Protein AF-0000000077531943 (afdb_homodimer)

Nearest PDB structures (foldseek):
  7zkq-assembly1_C  TM=2.592E-01  e=3.019E+00  Yarrowia lipolytica
  8rbz-assembly1_g  TM=2.284E-01  e=3.181E+00  Homo sapiens
  7zkq-assembly1_C  TM=2.555E-01  e=6.449E+00  Yarrowia lipolytica
  8rbz-assembly1_g  TM=2.281E-01  e=7.156E+00  Homo sapiens

Organism: Fusarium solani (NCBI:txid169388)

Solvent-accessible surface area (backbone atoms only — not comparable to full-atom values): 39485 Å² total; per-residue (Å²): 102,60,66,46,81,42,74,76,31,88,84,34,47,25,35,36,38,37,35,45,41,83,80,59,65,77,76,57,81,71,72,81,70,84,75,76,84,73,78,80,70,84,71,77,73,67,82,79,70,74,67,55,64,45,29,38,36,37,30,30,43,55,67,43,42,37,73,42,10,62,50,44,35,54,56,56,68,38,93,44,76,55,49,44,52,46,96,86,57,36,19,54,48,76,54,69,48,80,60,50,67,70,35,47,49,49,54,53,32,47,55,67,64,42,60,89,78,49,72,83,66,60,54,65,68,53,46,28,46,32,32,47,51,29,54,71,36,52,25,42,77,64,42,39,68,61,48,54,52,31,55,67,70,44,73,83,76,77,49,82,87,41,30,43,39,44,35,43,36,20,59,56,68,68,33,52,68,59,23,17,53,31,41,22,50,48,30,32,65,34,31,59,78,68,70,50,83,88,48,85,57,57,62,69,58,45,50,47,41,41,48,51,36,41,49,54,50,49,50,47,43,51,50,48,52,51,46,55,54,49,58,71,71,50,81,66,58,67,60,58,47,17,30,52,49,12,46,51,49,53,55,38,42,76,70,52,46,38,82,60,64,64,56,86,82,38,70,76,49,31,51,48,58,52,46,52,51,60,70,67,58,75,76,59,47,43,26,30,67,25,78,79,42,40,78,55,22,67,66,43,87,39,39,36,36,37,33,57,55,81,84,68,57,86,70,64,80,47,66,65,50,35,82,58,82,57,68,60,61,48,48,52,54,53,53,53,58,69,60,69,66,81,72,75,38,54,62,55,74,79,75,106,100,60,66,46,80,42,74,75,30,87,84,34,48,25,35,33,37,36,37,45,42,83,79,60,63,77,75,57,82,72,74,82,71,82,78,76,86,73,80,80,70,82,72,77,74,62,86,73,69,75,66,53,65,45,30,38,36,37,30,30,42,54,67,41,44,38,73,42,10,62,49,42,32,55,55,58,67,40,93,43,78,56,50,45,52,46,95,86,56,36,19,54,49,76,52,69,48,81,60,50,67,70,34,48,49,49,54,52,30,46,56,68,64,41,59,88,76,47,72,85,68,62,54,67,68,52,47,28,48,33,33,47,51,30,56,71,36,51,23,42,78,65,43,39,68,62,50,52,51,30,54,69,69,44,73,82,75,79,49,82,86,42,31,44,40,43,36,42,34,20,60,54,68,68,32,50,68,57,23,17,53,30,40,21,48,48,30,30,64,34,33,58,77,69,68,50,83,88,48,87,57,58,62,70,58,44,51,47,40,41,50,51,35,41,51,54,50,48,51,46,41,51,50,49,53,52,46,55,53,50,58,72,70,49,81,63,58,67,62,56,46,17,29,52,49,12,46,52,50,52,54,37,40,76,68,51,45,38,82,60,63,64,57,87,81,37,71,77,48,31,52,48,59,51,45,51,51,60,69,68,58,75,76,60,47,42,25,29,67,24,78,78,42,41,77,55,22,67,68,44,87,38,37,35,36,34,33,57,55,82,84,70,55,87,70,62,80,47,65,64,49,36,81,58,82,56,69,59,61,49,49,52,54,52,53,54,58,69,59,71,67,80,72,75,40,52,63,53,74,79,76,106

pLDDT: mean 87.18, std 17.62, range [25.31, 98.44]

Radius of gyration: 43.81 Å; Cα contacts (8 Å, |Δi|>4): 1016; chains: 2; bounding box: 89×114×109 Å

Secondary structure (DSSP, 8-state):
--EEEEES-TT-SEEEEEE--TT-----------------------S-------EEEEEE-HHHHHHH-HHHHHHHHS--GGGS--TTS-EEEEPPTTS-HHHHHHHHHHHTT-GGGS-S---HHHHHHHHHHHHHHT-HHHHHHHHHHHHHHS-----GGGHHHHHHHHHHTT-HHHHHHHHHHHHHH-SSSPP-TT----HHHHHHHHHHHHHHHHHHHHHHHHHHHHHHH--S-HHHHHHHHHHHHHHHHHTT-SSSPPPTT-TT--HHHHHHHHHH--PPEEEEE-HHHHTTSTTGGGEEEEE--TT-S--PPPTTEEE---HHHHHHHHHHHHT--PPPPPPGGGG-/--EEEEES-TT-SEEEEEE--TT-----------------------S-------EEEEEE-HHHHHHH-HHHHHHHHS--GGGS--TTS-EEEEPPTTS-HHHHHHHHHHHTT-GGGS-S---HHHHHHHHHHHHHHT-HHHHHHHHHHHHHHS-----GGGHHHHHHHHHHTT-HHHHHHHHHHHHHH-SSSPP-TT----HHHHHHHHHHHHHHHHHHHHHHHHHHHHHHH--S-HHHHHHHHHHHHHHHHHTT-SSSPPPTT-TT--HHHHHHHHHH--PPEEEEE-HHHHTTSTTGGGEEEEE--TT-S--PPPTTEEE---HHHHHHHHHHHHT--PPPPPPGGGG-

Foldseek 3Di:
DAEAEAELDPPAQAKEKAFADPPPPCPPPPPPPPDDDPDDPPPPPDDCPVPPTYMYIYGAHLVLLCVQFVQSVCVCVDPDPQVAGDPVRHRYHYDDNLADPVLVSLLRNLSVPVVVPHDQEDDLVSLLRVLLVCVVRVRLVSCLVSLVRRVVPDDLDDDPVNLLSQCSSCLSNVPFVSNFVSLLCCLQFDQDQDDSPSGPDPVVSSVVSLVLNQVLLVVLLVLLVVLLVCLVVDDDQPVVSCQLSVLSVVLCVVLVCPPPHDDPPRHPHGNNVLLVSLVLRDGWWKWAAAPVCPVVDVVSVNDIDTHDCNVVDPPDDDPRIGTDDDPSNVSVNVSSVVSNDRDTGDGSVVVD/DAEAEAELDPPAQAKEKAFADPVPPCPPPPPPPPDDDPDPPPPPPDPDPVPPTYMYIYGAHLVLLCVQFVQSVCVCVDPDPQVAADPVRHRYHYDDNLADPVLVSLLRNLSVPVVVPHDQEDDLVSLLRVLLVCVVRVRLVSCLVSLVRRVVPDDLDDDPVNLLSQCSSCLSNVPFVSNFVSLLCCLQFPQDQDDSPSGPDPVVSSVVSLVLSQVLLVVLLVLLVVLLVCLVPDDDQPVVSCQLSVLSVVLCVVLVCPPPHDDPPRHPHGNNVVLVSLVLRDGWWKWAAAPVCPVVDVVSVNDIDTHDCNVVPPPDDDPRIGTDDDPSNVSVNVSSVVSNDRDTGDGSVVVD

Structure (mmCIF, N/CA/C/O backbone):
data_AF-0000000077531943-model_v1
#
loop_
_entity.id
_entity.type
_entity.pdbx_description
1 polymer 'BTB domain-containing protein'
#
loop_
_atom_site.group_PDB
_atom_site.id
_atom_site.type_symbol
_atom_site.label_atom_id
_atom_site.label_alt_id
_atom_site.label_comp_id
_atom_site.label_asym_id
_atom_site.label_entity_id
_atom_site.label_seq_id
_atom_site.pdbx_PDB_ins_code
_atom_site.Cartn_x
_atom_site.Cartn_y
_atom_site.Cartn_z
_atom_site.occupancy
_atom_site.B_iso_or_equiv
_atom_site.auth_seq_id
_atom_site.auth_comp_id
_atom_site.auth_asym_id
_atom_site.auth_atom_id
_atom_site.pdbx_PDB_model_num
ATOM 1 N N . MET A 1 1 ? -33.375 -34.125 -38.094 1 54.19 1 MET A N 1
ATOM 2 C CA . MET A 1 1 ? -32.375 -34.312 -37.062 1 54.19 1 MET A CA 1
ATOM 3 C C . MET A 1 1 ? -31.344 -35.375 -37.469 1 54.19 1 MET A C 1
ATOM 5 O O . MET A 1 1 ? -31.719 -36.438 -37.969 1 54.19 1 MET A O 1
ATOM 9 N N . SER A 1 2 ? -30.188 -34.844 -37.75 1 80.12 2 SER A N 1
ATOM 10 C CA . SER A 1 2 ? -29.219 -35.844 -38.188 1 80.12 2 SER A CA 1
ATOM 11 C C . SER A 1 2 ? -28.875 -36.812 -37.062 1 80.12 2 SER A C 1
ATOM 13 O O . SER A 1 2 ? -28.547 -36.375 -35.938 1 80.12 2 SER A O 1
ATOM 15 N N . VAL A 1 3 ? -29.375 -37.938 -37.219 1 84.88 3 VAL A N 1
ATOM 16 C CA . VAL A 1 3 ? -29.156 -39 -36.219 1 84.88 3 VAL A CA 1
ATOM 17 C C . VAL A 1 3 ? -28.156 -40.031 -36.781 1 84.88 3 VAL A C 1
ATOM 19 O O . VAL A 1 3 ? -28.312 -40.5 -37.906 1 84.88 3 VAL A O 1
ATOM 22 N N . THR A 1 4 ? -27.062 -40.094 -36.062 1 87.56 4 THR A N 1
ATOM 23 C CA . THR A 1 4 ? -26.109 -41.156 -36.375 1 87.56 4 THR A CA 1
ATOM 24 C C . THR A 1 4 ? -26.438 -42.438 -35.594 1 87.56 4 THR A C 1
ATOM 26 O O . THR A 1 4 ? -26.53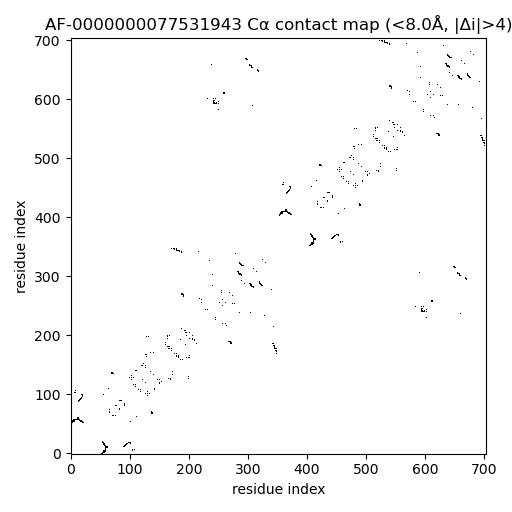1 -42.375 -34.344 1 87.56 4 THR A O 1
ATOM 29 N N . GLN A 1 5 ? -26.609 -43.5 -36.312 1 91.81 5 GLN A N 1
ATOM 30 C CA . GLN A 1 5 ? -26.938 -44.75 -35.656 1 91.81 5 GLN A CA 1
ATOM 31 C C . GLN A 1 5 ? -25.719 -45.656 -35.562 1 91.81 5 GLN A C 1
ATOM 33 O O . GLN A 1 5 ? -25.016 -45.844 -36.562 1 91.81 5 GLN A O 1
ATOM 38 N N . VAL A 1 6 ? -25.438 -46.156 -34.406 1 93.81 6 VAL A N 1
ATOM 39 C CA . VAL A 1 6 ? -24.328 -47.094 -34.188 1 93.81 6 VAL A CA 1
ATOM 40 C C . VAL A 1 6 ? -24.859 -48.375 -33.562 1 93.81 6 VAL A C 1
ATOM 42 O O . VAL A 1 6 ? -25.484 -48.344 -32.5 1 93.81 6 VAL A O 1
ATOM 45 N N . ASP A 1 7 ? -24.547 -49.438 -34.219 1 94.94 7 ASP A N 1
ATOM 46 C CA . ASP A 1 7 ? -25.016 -50.75 -33.719 1 94.94 7 ASP A CA 1
ATOM 47 C C . ASP A 1 7 ? -23.906 -51.5 -32.969 1 94.94 7 ASP A C 1
ATOM 49 O O . ASP A 1 7 ? -23.094 -52.188 -33.594 1 94.94 7 ASP A O 1
ATOM 53 N N . ILE A 1 8 ? -23.953 -51.438 -31.672 1 96.5 8 ILE A N 1
ATOM 54 C CA . ILE A 1 8 ? -22.984 -52.156 -30.844 1 96.5 8 ILE A CA 1
ATOM 55 C C . ILE A 1 8 ? -23.406 -53.625 -30.703 1 96.5 8 ILE A C 1
ATOM 57 O O . ILE A 1 8 ? -22.609 -54.531 -30.969 1 96.5 8 ILE A O 1
ATOM 61 N N . ASP A 1 9 ? -24.625 -53.812 -30.281 1 96.06 9 ASP A N 1
ATOM 62 C CA . ASP A 1 9 ? -25.266 -55.125 -30.234 1 96.06 9 ASP A CA 1
ATOM 63 C C . ASP A 1 9 ? -26.484 -55.156 -31.156 1 96.06 9 ASP A C 1
ATOM 65 O O . ASP A 1 9 ? -27.547 -54.625 -30.812 1 96.06 9 ASP A O 1
ATOM 69 N N . PRO A 1 10 ? -26.328 -55.844 -32.219 1 92.81 10 PRO A N 1
ATOM 70 C CA . PRO A 1 10 ? -27.438 -55.875 -33.188 1 92.81 10 PRO A CA 1
ATOM 71 C C . PRO A 1 10 ? -28.719 -56.469 -32.562 1 92.81 10 PRO A C 1
ATOM 73 O O . PRO A 1 10 ? -29.812 -56.125 -33 1 92.81 10 PRO A O 1
ATOM 76 N N . GLU A 1 11 ? -28.547 -57.281 -31.625 1 93.38 11 GLU A N 1
ATOM 77 C CA . GLU A 1 11 ? -29.703 -57.875 -30.953 1 93.38 11 GLU A CA 1
ATOM 78 C C . GLU A 1 11 ? -30.016 -57.156 -29.641 1 93.38 11 GLU A C 1
ATOM 80 O O . GLU A 1 11 ? -30.75 -57.688 -28.797 1 93.38 11 GLU A O 1
ATOM 85 N N . GLY A 1 12 ? -29.5 -55.969 -29.531 1 94.12 12 GLY A N 1
ATOM 86 C CA . GLY A 1 12 ? -29.656 -55.219 -28.297 1 94.12 12 GLY A CA 1
ATOM 87 C C . GLY A 1 12 ? -31.094 -54.844 -28.016 1 94.12 12 GLY A C 1
ATOM 88 O O . GLY A 1 12 ? -31.922 -54.781 -28.938 1 94.12 12 GLY A O 1
ATOM 89 N N . ASP A 1 13 ? -31.391 -54.469 -26.734 1 94.31 13 ASP A N 1
ATOM 90 C CA . ASP A 1 13 ? -32.75 -54.156 -26.312 1 94.31 13 ASP A CA 1
ATOM 91 C C . ASP A 1 13 ? -32.844 -52.719 -25.766 1 94.31 13 ASP A C 1
ATOM 93 O O . ASP A 1 13 ? -33.844 -52.344 -25.203 1 94.31 13 ASP A O 1
ATOM 97 N N . THR A 1 14 ? -31.828 -52.094 -25.891 1 94.5 14 THR A N 1
ATOM 98 C CA . THR A 1 14 ? -31.766 -50.75 -25.344 1 94.5 14 THR A CA 1
ATOM 99 C C . THR A 1 14 ? -31.125 -49.781 -26.344 1 94.5 14 THR A C 1
ATOM 101 O O . THR A 1 14 ? -30.125 -50.125 -26.984 1 94.5 14 THR A O 1
ATOM 104 N N . LEU A 1 15 ? -31.688 -48.594 -26.469 1 95.19 15 LEU A N 1
ATOM 105 C CA . LEU A 1 15 ? -31.156 -47.531 -27.312 1 95.19 15 LEU A CA 1
ATOM 106 C C . LEU A 1 15 ? -30.672 -46.375 -26.469 1 95.19 15 LEU A C 1
ATOM 108 O O . LEU A 1 15 ? -31.469 -45.719 -25.797 1 95.19 15 LEU A O 1
ATOM 112 N N . ILE A 1 16 ? -29.375 -46.094 -26.547 1 95.38 16 ILE A N 1
ATOM 113 C CA . ILE A 1 16 ? -28.812 -44.938 -25.859 1 95.38 16 ILE A CA 1
ATOM 114 C C . ILE A 1 16 ? -28.812 -43.719 -26.781 1 95.38 16 ILE A C 1
ATOM 116 O O . ILE A 1 16 ? -28.328 -43.781 -27.906 1 95.38 16 ILE A O 1
ATOM 120 N N . ILE A 1 17 ? -29.328 -42.656 -26.297 1 94.56 17 ILE A N 1
ATOM 121 C CA . ILE A 1 17 ? -29.422 -41.406 -27.062 1 94.56 17 ILE A CA 1
ATOM 122 C C . ILE A 1 17 ? -28.406 -40.406 -26.516 1 94.56 17 ILE A C 1
ATOM 124 O O . ILE A 1 17 ? -28.469 -40 -25.344 1 94.56 17 ILE A O 1
ATOM 128 N N . LEU A 1 18 ? -27.516 -40 -27.359 1 94.88 18 LEU A N 1
ATOM 129 C CA . LEU A 1 18 ? -26.469 -39.031 -27 1 94.88 18 LEU A CA 1
ATOM 130 C C . LEU A 1 18 ? -26.609 -37.75 -27.797 1 94.88 18 LEU A C 1
ATOM 132 O O . LEU A 1 18 ? -26.219 -37.719 -28.969 1 94.88 18 LEU A O 1
ATOM 136 N N . PRO A 1 19 ? -27.062 -36.719 -27.141 1 91.75 19 PRO A N 1
ATOM 137 C CA . PRO A 1 19 ? -27.125 -35.406 -27.844 1 91.75 19 PRO A CA 1
ATOM 138 C C . PRO A 1 19 ? -25.75 -34.781 -28.016 1 91.75 19 PRO A C 1
ATOM 140 O O . PRO A 1 19 ? -24.891 -34.906 -27.141 1 91.75 19 PRO A O 1
ATOM 143 N N . HIS A 1 20 ? -25.531 -34.25 -29.188 1 85.38 20 HIS A N 1
ATOM 144 C CA . HIS A 1 20 ? -24.266 -33.594 -29.438 1 85.38 20 HIS A CA 1
ATOM 145 C C . HIS A 1 20 ? -24.312 -32.125 -28.969 1 85.38 20 HIS A C 1
ATOM 147 O O . HIS A 1 20 ? -25.344 -31.469 -29.078 1 85.38 20 HIS A O 1
ATOM 153 N N . ASP A 1 21 ? -23.312 -31.75 -28.156 1 70.94 21 ASP A N 1
ATOM 154 C CA . ASP A 1 21 ? -23.25 -30.344 -27.734 1 70.94 21 ASP A CA 1
ATOM 155 C C . ASP A 1 21 ? -23.172 -29.422 -28.938 1 70.94 21 ASP A C 1
ATOM 157 O O . ASP A 1 21 ? -22.266 -29.531 -29.781 1 70.94 21 ASP A O 1
ATOM 161 N N . PRO A 1 22 ? -24.172 -28.641 -29.172 1 62.06 22 PRO A N 1
ATOM 162 C CA . PRO A 1 22 ? -24.125 -27.734 -30.328 1 62.06 22 PRO A CA 1
ATOM 163 C C . PRO A 1 22 ? -22.891 -26.844 -30.328 1 62.06 22 PRO A C 1
ATOM 165 O O . PRO A 1 22 ? -22.438 -26.422 -31.406 1 62.06 22 PRO A O 1
ATOM 168 N N . ASP A 1 23 ? -22.5 -26.438 -29.156 1 59.22 23 ASP A N 1
ATOM 169 C CA . ASP A 1 23 ? -21.406 -25.484 -29.062 1 59.22 23 ASP A CA 1
ATOM 170 C C . ASP A 1 23 ? -20.062 -26.172 -29.141 1 59.22 23 ASP A C 1
ATOM 172 O O . ASP A 1 23 ? -19.016 -25.531 -29.031 1 59.22 23 ASP A O 1
ATOM 176 N N . ALA A 1 24 ? -20.141 -27.594 -29.031 1 54.06 24 ALA A N 1
ATOM 177 C CA . ALA A 1 24 ? -18.859 -28.297 -29.078 1 54.06 24 ALA A CA 1
ATOM 178 C C . ALA A 1 24 ? -18.141 -28.047 -30.391 1 54.06 24 ALA A C 1
ATOM 180 O O . ALA A 1 24 ? -18.578 -28.5 -31.438 1 54.06 24 ALA A O 1
ATOM 181 N N . GLU A 1 25 ? -17.672 -26.922 -30.641 1 43.91 25 GLU A N 1
ATOM 182 C CA . GLU A 1 25 ? -16.781 -26.641 -31.766 1 43.91 25 GLU A CA 1
ATOM 183 C C . GLU A 1 25 ? -15.883 -27.828 -32.062 1 43.91 25 GLU A C 1
ATOM 185 O O . GLU A 1 25 ? -15.32 -28.453 -31.156 1 43.91 25 GLU A O 1
ATOM 190 N N . ASP A 1 26 ? -16.109 -28.578 -33.125 1 42.25 26 ASP A N 1
ATOM 191 C CA . ASP A 1 26 ? -15.156 -29.547 -33.656 1 42.25 26 ASP A CA 1
ATOM 192 C C . ASP A 1 26 ? -13.719 -29.078 -33.438 1 42.25 26 ASP A C 1
ATOM 194 O O . ASP A 1 26 ? -13.25 -28.156 -34.094 1 42.25 26 ASP A O 1
ATOM 198 N N . SER A 1 27 ? -13.305 -28.859 -32.281 1 38.66 27 SER A N 1
ATOM 199 C CA . SER A 1 27 ? -11.859 -28.672 -32.312 1 38.66 27 SER A CA 1
ATOM 200 C C . SER A 1 27 ? -11.156 -29.781 -33.062 1 38.66 27 SER A C 1
ATOM 202 O O . SER A 1 27 ? -10.758 -30.797 -32.5 1 38.66 27 SER A O 1
ATOM 204 N N . GLU A 1 28 ? -11.727 -30.266 -34.125 1 35.41 28 GLU A N 1
ATOM 205 C CA . GLU A 1 28 ? -10.883 -31.078 -35 1 35.41 28 GLU A CA 1
ATOM 206 C C . GLU A 1 28 ? -9.484 -30.5 -35.125 1 35.41 28 GLU A C 1
ATOM 208 O O . GLU A 1 28 ? -9.32 -29.281 -35.188 1 35.41 28 GLU A O 1
ATOM 213 N N . ASP A 1 29 ? -8.539 -31.188 -34.719 1 36.41 29 ASP A N 1
ATOM 214 C CA . ASP A 1 29 ? -7.207 -30.922 -35.281 1 36.41 29 ASP A CA 1
ATOM 215 C C . ASP A 1 29 ? -7.27 -30.641 -36.781 1 36.41 29 ASP A C 1
ATOM 217 O O . ASP A 1 29 ? -7.629 -31.516 -37.562 1 36.41 29 ASP A O 1
ATOM 221 N N . GLU A 1 30 ? -7.805 -29.484 -37.188 1 33 30 GLU A N 1
ATOM 222 C CA . GLU A 1 30 ? -7.641 -29.047 -38.562 1 33 30 GLU A CA 1
ATOM 223 C C . GLU A 1 30 ? -6.238 -29.375 -39.062 1 33 30 GLU A C 1
ATOM 225 O O . GLU A 1 30 ? -5.25 -28.844 -38.562 1 33 30 GLU A O 1
ATOM 230 N N . GLU A 1 31 ? -5.961 -30.547 -39.531 1 28.92 31 GLU A N 1
ATOM 231 C CA . GLU A 1 31 ? -4.91 -30.5 -40.562 1 28.92 31 GLU A CA 1
ATOM 232 C C . GLU A 1 31 ? -5.207 -29.453 -41.594 1 28.92 31 GLU A C 1
ATOM 234 O O . GLU A 1 31 ? -6.328 -29.375 -42.125 1 28.92 31 GLU A O 1
ATOM 239 N N . VAL A 1 32 ? -4.535 -28.359 -41.688 1 34.94 32 VAL A N 1
ATOM 240 C CA . VAL A 1 32 ? -4.457 -27.234 -42.625 1 34.94 32 VAL A CA 1
ATOM 241 C C . VAL A 1 32 ? -4.555 -27.734 -44.062 1 34.94 32 VAL A C 1
ATOM 243 O O . VAL A 1 32 ? -3.582 -28.266 -44.594 1 34.94 32 VAL A O 1
ATOM 246 N N . ASN A 1 33 ? -5.336 -28.703 -44.531 1 26.83 33 ASN A N 1
ATOM 247 C CA . ASN A 1 33 ? -5.316 -28.766 -46 1 26.83 33 ASN A CA 1
ATOM 248 C C . ASN A 1 33 ? -5.887 -27.484 -46.625 1 26.83 33 ASN A C 1
ATOM 250 O O . ASN A 1 33 ? -6.902 -26.969 -46.156 1 26.83 33 ASN A O 1
ATOM 254 N N . ASP A 1 34 ? -5.145 -26.719 -47.406 1 30.47 34 ASP A N 1
ATOM 255 C CA . ASP A 1 34 ? -5.254 -25.469 -48.156 1 30.47 34 ASP A CA 1
ATOM 256 C C . ASP A 1 34 ? -6.441 -25.5 -49.094 1 30.47 34 ASP A C 1
ATOM 258 O O . ASP A 1 34 ? -6.285 -25.266 -50.312 1 30.47 34 ASP A O 1
ATOM 262 N N . GLU A 1 35 ? -7.453 -26.344 -48.969 1 29.84 35 GLU A N 1
ATOM 263 C CA . GLU A 1 35 ? -8.289 -26.25 -50.156 1 29.84 35 GLU A CA 1
ATOM 264 C C . GLU A 1 35 ? -8.961 -24.875 -50.25 1 29.84 35 GLU A C 1
ATOM 266 O O . GLU A 1 35 ? -9.164 -24.203 -49.25 1 29.84 35 GLU A O 1
ATOM 271 N N . ALA A 1 36 ? -9.242 -24.406 -51.469 1 33.31 36 ALA A N 1
ATOM 272 C CA . ALA A 1 36 ? -9.695 -23.203 -52.156 1 33.31 36 ALA A CA 1
ATOM 273 C C . ALA A 1 36 ? -11.062 -22.75 -51.656 1 33.31 36 ALA A C 1
ATOM 275 O O . ALA A 1 36 ? -11.922 -23.594 -51.344 1 33.31 36 ALA A O 1
ATOM 276 N N . PRO A 1 37 ? -11.172 -21.453 -51.281 1 30.47 37 PRO A N 1
ATOM 277 C CA . PRO A 1 37 ? -12.359 -20.844 -50.688 1 30.47 37 PRO A CA 1
ATOM 278 C C . PRO A 1 37 ? -13.562 -20.875 -51.625 1 30.47 37 PRO A C 1
ATOM 280 O O . PRO A 1 37 ? -13.492 -20.359 -52.75 1 30.47 37 PRO A O 1
ATOM 283 N N . GLU A 1 38 ? -14.18 -22.016 -51.875 1 25.34 38 GLU A N 1
ATOM 284 C CA . GLU A 1 38 ? -15.352 -21.922 -52.75 1 25.34 38 GLU A CA 1
ATOM 285 C C . GLU A 1 38 ? -16.328 -20.859 -52.25 1 25.34 38 GLU A C 1
ATOM 287 O O . GLU A 1 38 ? -16.359 -20.531 -51.062 1 25.34 38 GLU A O 1
ATOM 292 N N . ALA A 1 39 ? -16.938 -20.172 -53.281 1 30.83 39 ALA A N 1
ATOM 293 C CA . ALA A 1 39 ? -17.859 -19.047 -53.312 1 30.83 39 ALA A CA 1
ATOM 294 C C . ALA A 1 39 ? -19.094 -19.297 -52.469 1 30.83 39 ALA A C 1
ATOM 296 O O . ALA A 1 39 ? -19.625 -20.406 -52.469 1 30.83 39 ALA A O 1
ATOM 297 N N . GLU A 1 40 ? -19.359 -18.531 -51.469 1 28.31 40 GLU A N 1
ATOM 298 C CA . GLU A 1 40 ? -20.406 -18.5 -50.469 1 28.31 40 GLU A CA 1
ATOM 299 C C . GLU A 1 40 ? -21.781 -18.375 -51.125 1 28.31 40 GLU A C 1
ATOM 301 O O . GLU A 1 40 ? -22.078 -17.391 -51.812 1 28.31 40 GLU A O 1
ATOM 306 N N . GLU A 1 41 ? -22.297 -19.453 -51.844 1 31.95 41 GLU A N 1
ATOM 307 C CA . GLU A 1 41 ? -23.656 -19.25 -52.312 1 31.95 41 GLU A CA 1
ATOM 308 C C . GLU A 1 41 ? -24.578 -18.766 -51.188 1 31.95 41 GLU A C 1
ATOM 310 O O . GLU A 1 41 ? -24.375 -19.109 -50.031 1 31.95 41 GLU A O 1
ATOM 315 N N . PRO A 1 42 ? -25.328 -17.688 -51.469 1 34.5 42 PRO A N 1
ATOM 316 C CA . PRO A 1 42 ? -26.281 -17 -50.594 1 34.5 42 PRO A CA 1
ATOM 317 C C . PRO A 1 42 ? -27.359 -17.938 -50.031 1 34.5 42 PRO A C 1
ATOM 319 O O . PRO A 1 42 ? -28.109 -18.531 -50.781 1 34.5 42 PRO A O 1
ATOM 322 N N . ASN A 1 43 ? -26.953 -18.875 -49.188 1 31.2 43 ASN A N 1
ATOM 323 C CA . ASN A 1 43 ? -27.953 -19.781 -48.656 1 31.2 43 ASN A CA 1
ATOM 324 C C . ASN A 1 43 ? -29.109 -19.031 -48 1 31.2 43 ASN A C 1
ATOM 326 O O . ASN A 1 43 ? -28.891 -18.219 -47.094 1 31.2 43 ASN A O 1
ATOM 330 N N . SER A 1 44 ? -30.078 -18.656 -48.75 1 33.97 44 SER A N 1
ATOM 331 C CA . SER A 1 44 ? -31.359 -18.172 -48.281 1 33.97 44 SER A CA 1
ATOM 332 C C . SER A 1 44 ? -31.891 -19.062 -47.156 1 33.97 44 SER A C 1
ATOM 334 O O . SER A 1 44 ? -32.312 -20.188 -47.406 1 33.97 44 SER A O 1
ATOM 336 N N . GLU A 1 45 ? -31.234 -19.078 -46.031 1 32.91 45 GLU A N 1
ATOM 337 C CA . GLU A 1 45 ? -31.703 -19.875 -44.938 1 32.91 45 GLU A CA 1
ATOM 338 C C . GLU A 1 45 ? -33.156 -19.516 -44.562 1 32.91 45 GLU A C 1
ATOM 340 O O . GLU A 1 45 ? -33.469 -18.344 -44.344 1 32.91 45 GLU A O 1
ATOM 345 N N . GLU A 1 46 ? -34.094 -20.172 -45.188 1 36.53 46 GLU A N 1
ATOM 346 C CA . GLU A 1 46 ? -35.469 -20.172 -44.719 1 36.53 46 GLU A CA 1
ATOM 347 C C . GLU A 1 46 ? -35.531 -20.156 -43.188 1 36.53 46 GLU A C 1
ATOM 349 O O . GLU A 1 46 ? -34.562 -20.594 -42.531 1 36.53 46 GLU A O 1
ATOM 354 N N . PRO A 1 47 ? -36.625 -19.578 -42.594 1 39.53 47 PRO A N 1
ATOM 355 C CA . PRO A 1 47 ? -36.875 -19.484 -41.156 1 39.53 47 PRO A CA 1
ATOM 356 C C . PRO A 1 47 ? -36.438 -20.734 -40.375 1 39.53 47 PRO A C 1
ATOM 358 O O . PRO A 1 47 ? -36.281 -21.812 -40.969 1 39.53 47 PRO A O 1
ATOM 361 N N . GLY A 1 48 ? -36 -20.5 -39.062 1 36.31 48 GLY A N 1
ATOM 362 C CA . GLY A 1 48 ? -35.281 -21.188 -38.031 1 36.31 48 GLY A CA 1
ATOM 363 C C . GLY A 1 48 ? -35.875 -22.516 -37.625 1 36.31 48 GLY A C 1
ATOM 364 O O . GLY A 1 48 ? -36.719 -22.594 -36.75 1 36.31 48 GLY A O 1
ATOM 365 N N . THR A 1 49 ? -36.406 -23.312 -38.562 1 39.81 49 THR A N 1
ATOM 366 C CA . THR A 1 49 ? -36.656 -24.625 -37.969 1 39.81 49 THR A CA 1
ATOM 367 C C . THR A 1 49 ? -35.469 -25.031 -37.094 1 39.81 49 THR A C 1
ATOM 369 O O . THR A 1 49 ? -34.312 -24.969 -37.531 1 39.81 49 THR A O 1
ATOM 372 N N . GLU A 1 50 ? -35.594 -24.734 -35.781 1 43.72 50 GLU A N 1
ATOM 373 C CA . GLU A 1 50 ? -34.625 -25.266 -34.812 1 43.72 50 GLU A CA 1
ATOM 374 C C . GLU A 1 50 ? -34.094 -26.625 -35.25 1 43.72 50 GLU A C 1
ATOM 376 O O . GLU A 1 50 ? -34.844 -27.594 -35.375 1 43.72 50 GLU A O 1
ATOM 381 N N . LYS A 1 51 ? -33.375 -26.703 -36.188 1 49.81 51 LYS A N 1
ATOM 382 C CA . LYS A 1 51 ? -32.688 -27.938 -36.562 1 49.81 51 LYS A CA 1
ATOM 383 C C . LYS A 1 51 ? -32.312 -28.75 -35.344 1 49.81 51 LYS A C 1
ATOM 385 O O . LYS A 1 51 ? -31.625 -28.234 -34.438 1 49.81 51 LYS A O 1
ATOM 390 N N . PRO A 1 52 ? -33.281 -29.672 -35.031 1 56.78 52 PRO A N 1
ATOM 391 C CA . PRO A 1 52 ? -32.938 -30.438 -33.812 1 56.78 52 PRO A CA 1
ATOM 392 C C . PRO A 1 52 ? -31.469 -30.797 -33.719 1 56.78 52 PRO A C 1
ATOM 394 O O . PRO A 1 52 ? -30.812 -30.953 -34.75 1 56.78 52 PRO A O 1
ATOM 397 N N . ASP A 1 53 ? -30.734 -30.656 -32.688 1 67.44 53 ASP A N 1
ATOM 398 C CA . ASP A 1 53 ? -29.312 -30.844 -32.438 1 67.44 53 ASP A CA 1
ATOM 399 C C . ASP A 1 53 ? -28.891 -32.281 -32.75 1 67.44 53 ASP A C 1
ATOM 401 O O . ASP A 1 53 ? -29.656 -33.219 -32.594 1 67.44 53 ASP A O 1
ATOM 405 N N . PRO A 1 54 ? -27.844 -32.438 -33.594 1 82.44 54 PRO A N 1
ATOM 406 C CA . PRO A 1 54 ? -27.328 -33.781 -33.938 1 82.44 54 PRO A CA 1
ATOM 407 C C . PRO A 1 54 ? -27.25 -34.719 -32.75 1 82.44 54 PRO A C 1
ATOM 409 O O . PRO A 1 54 ? -27.047 -34.25 -31.625 1 82.44 54 PRO A O 1
ATOM 412 N N . GLN A 1 55 ? -27.734 -35.969 -33 1 91.25 55 GLN A N 1
ATOM 413 C CA . GLN A 1 55 ? -27.688 -36.969 -31.953 1 91.25 55 GLN A CA 1
ATOM 414 C C . GLN A 1 55 ? -27.078 -38.281 -32.469 1 91.25 55 GLN A C 1
ATOM 416 O O . GLN A 1 55 ? -27.078 -38.531 -33.656 1 91.25 55 GLN A O 1
ATOM 421 N N . SER A 1 56 ? -26.453 -39 -31.547 1 94 56 SER A N 1
ATOM 422 C CA . SER A 1 56 ? -26 -40.344 -31.828 1 94 56 SER A CA 1
ATOM 423 C C . SER A 1 56 ? -26.812 -41.375 -31.031 1 94 56 SER A C 1
ATOM 425 O O . SER A 1 56 ? -27.078 -41.188 -29.844 1 94 56 SER A O 1
ATOM 427 N N . HIS A 1 57 ? -27.203 -42.406 -31.766 1 95 57 HIS A N 1
ATOM 428 C CA . HIS A 1 57 ? -27.938 -43.5 -31.125 1 95 57 HIS A CA 1
ATOM 429 C C . HIS A 1 57 ? -27.109 -44.781 -31.094 1 95 57 HIS A C 1
ATOM 431 O O . HIS A 1 57 ? -26.562 -45.188 -32.125 1 95 57 HIS A O 1
ATOM 437 N N . PHE A 1 58 ? -27.031 -45.344 -29.906 1 96.94 58 PHE A N 1
ATOM 438 C CA . PHE A 1 58 ? -26.297 -46.594 -29.75 1 96.94 58 PHE A CA 1
ATOM 439 C C . PHE A 1 58 ? -27.234 -47.719 -29.328 1 96.94 58 PHE A C 1
ATOM 441 O O . PHE A 1 58 ? -27.859 -47.656 -28.266 1 96.94 58 PHE A O 1
ATOM 448 N N . LYS A 1 59 ? -27.312 -48.656 -30.172 1 97.06 59 LYS A N 1
ATOM 449 C CA . LYS A 1 59 ? -28.062 -49.875 -29.781 1 97.06 59 LYS A CA 1
ATOM 450 C C . LYS A 1 59 ? -27.188 -50.812 -28.969 1 97.06 59 LYS A C 1
ATOM 452 O O . LYS A 1 59 ? -26.141 -51.281 -29.438 1 97.06 59 LYS A O 1
ATOM 457 N N . VAL A 1 60 ? -27.656 -51.125 -27.703 1 97.31 60 VAL A N 1
ATOM 458 C CA . VAL A 1 60 ? -26.797 -51.844 -26.781 1 97.31 60 VAL A CA 1
ATOM 459 C C . VAL A 1 60 ? -27.609 -52.906 -26.016 1 97.31 60 VAL A C 1
ATOM 461 O O . VAL A 1 60 ? -28.844 -52.938 -26.141 1 97.31 60 VAL A O 1
ATOM 464 N N . SER A 1 61 ? -26.859 -53.781 -25.359 1 96.56 61 SER A N 1
ATOM 465 C CA . SER A 1 61 ? -27.469 -54.781 -24.484 1 96.56 61 SER A CA 1
ATOM 466 C C . SER A 1 61 ? -27.641 -54.281 -23.062 1 96.56 61 SER A C 1
ATOM 468 O O . SER A 1 61 ? -26.656 -53.938 -22.406 1 96.56 61 SER A O 1
ATOM 470 N N . MET A 1 62 ? -28.828 -54.281 -22.609 1 94.69 62 MET A N 1
ATOM 471 C CA . MET A 1 62 ? -29.078 -53.875 -21.234 1 94.69 62 MET A CA 1
ATOM 472 C C . MET A 1 62 ? -28.312 -54.75 -20.25 1 94.69 62 MET A C 1
ATOM 474 O O . MET A 1 62 ? -27.781 -54.25 -19.25 1 94.69 62 MET A O 1
ATOM 478 N N . LYS A 1 63 ? -28.25 -56 -20.516 1 94.75 63 LYS A N 1
ATOM 479 C CA . LYS A 1 63 ? -27.562 -56.969 -19.641 1 94.75 63 LYS A CA 1
ATOM 480 C C . LYS A 1 63 ? -26.078 -56.594 -19.484 1 94.75 63 LYS A C 1
ATOM 482 O O . LYS A 1 63 ? -25.562 -56.594 -18.359 1 94.75 63 LYS A O 1
ATOM 487 N N . HIS A 1 64 ? -25.422 -56.312 -20.578 1 96.75 64 HIS A N 1
ATOM 488 C CA . HIS A 1 64 ? -24.016 -55.938 -20.531 1 96.75 64 HIS A CA 1
ATOM 489 C C . HIS A 1 64 ? -23.828 -54.625 -19.781 1 96.75 64 HIS A C 1
ATOM 491 O O . HIS A 1 64 ? -22.875 -54.469 -19.016 1 96.75 64 HIS A O 1
ATOM 497 N N . LEU A 1 65 ? -24.766 -53.688 -20 1 96.44 65 LEU A N 1
ATOM 498 C CA . LEU A 1 65 ? -24.703 -52.406 -19.312 1 96.44 65 LEU A CA 1
ATOM 499 C C . LEU A 1 65 ? -24.828 -52.594 -17.797 1 96.44 65 LEU A C 1
ATOM 501 O O . LEU A 1 65 ? -24.016 -52.062 -17.031 1 96.44 65 LEU A O 1
ATOM 505 N N . ILE A 1 66 ? -25.797 -53.406 -17.391 1 95.25 66 ILE A N 1
ATOM 506 C CA . ILE A 1 66 ? -26.094 -53.594 -15.969 1 95.25 66 ILE A CA 1
ATOM 507 C C . ILE A 1 66 ? -24.938 -54.344 -15.305 1 95.25 66 ILE A C 1
ATOM 509 O O . ILE A 1 66 ? -24.609 -54.094 -14.141 1 95.25 66 ILE A O 1
ATOM 513 N N . LEU A 1 67 ? -24.328 -55.219 -16 1 96 67 LEU A N 1
ATOM 514 C CA . LEU A 1 67 ? -23.203 -55.969 -15.461 1 96 67 LEU A CA 1
ATOM 515 C C . LEU A 1 67 ? -22 -55.062 -15.242 1 96 67 LEU A C 1
ATOM 517 O O . LEU A 1 67 ? -21.266 -55.219 -14.258 1 96 67 LEU A O 1
ATOM 521 N N . ALA A 1 68 ? -21.812 -54.125 -16.172 1 96.5 68 ALA A N 1
ATOM 522 C CA . ALA A 1 68 ? -20.594 -53.312 -16.188 1 96.5 68 ALA A CA 1
ATOM 523 C C . ALA A 1 68 ? -20.766 -52.062 -15.336 1 96.5 68 ALA A C 1
ATOM 525 O O . ALA A 1 68 ? -19.781 -51.5 -14.836 1 96.5 68 ALA A O 1
ATOM 526 N N . SER A 1 69 ? -21.984 -51.562 -15.141 1 96.88 69 SER A N 1
ATOM 527 C CA . SER A 1 69 ? -22.219 -50.219 -14.602 1 96.88 69 SER A CA 1
ATOM 528 C C . SER A 1 69 ? -23.25 -50.25 -13.477 1 96.88 69 SER A C 1
ATOM 530 O O . SER A 1 69 ? -24.422 -50.5 -13.719 1 96.88 69 SER A O 1
ATOM 532 N N . PRO A 1 70 ? -22.844 -49.938 -12.266 1 94.69 70 PRO A N 1
ATOM 533 C CA . PRO A 1 70 ? -23.812 -49.812 -11.172 1 94.69 70 PRO A CA 1
ATOM 534 C C . PRO A 1 70 ? -24.875 -48.75 -11.453 1 94.69 70 PRO A C 1
ATOM 536 O O . PRO A 1 70 ? -26.047 -48.938 -11.078 1 94.69 70 PRO A O 1
ATOM 539 N N . ARG A 1 71 ? -24.469 -47.75 -12.094 1 94.38 71 ARG A N 1
ATOM 540 C CA . ARG A 1 71 ? -25.438 -46.719 -12.453 1 94.38 71 ARG A CA 1
ATOM 541 C C . ARG A 1 71 ? -26.516 -47.25 -13.383 1 94.38 71 ARG A C 1
ATOM 543 O O . ARG A 1 71 ? -27.703 -46.969 -13.203 1 94.38 71 ARG A O 1
ATOM 550 N N . ALA A 1 72 ? -26.078 -47.969 -14.352 1 94 72 ALA A N 1
ATOM 551 C CA . ALA A 1 72 ? -27.047 -48.594 -15.258 1 94 72 ALA A CA 1
ATOM 552 C C . ALA A 1 72 ? -27.969 -49.531 -14.508 1 94 72 ALA A C 1
ATOM 554 O O . ALA A 1 72 ? -29.172 -49.562 -14.758 1 94 72 ALA A O 1
ATOM 555 N N . LYS A 1 73 ? -27.375 -50.25 -13.625 1 93.38 73 LYS A N 1
ATOM 556 C CA . LYS A 1 73 ? -28.172 -51.188 -12.82 1 93.38 73 LYS A CA 1
ATOM 557 C C . LYS A 1 73 ? -29.281 -50.438 -12.078 1 93.38 73 LYS A C 1
ATOM 559 O O . LYS A 1 73 ? -30.438 -50.875 -12.109 1 93.38 73 LYS A O 1
ATOM 564 N N . LYS A 1 74 ? -28.938 -49.406 -11.461 1 92.31 74 LYS A N 1
ATOM 565 C CA . LYS A 1 74 ? -29.906 -48.594 -10.719 1 92.31 74 LYS A CA 1
ATOM 566 C C . LYS A 1 74 ? -30.953 -48 -11.664 1 92.31 74 LYS A C 1
ATOM 568 O O . LYS A 1 74 ? -32.156 -47.938 -11.328 1 92.31 74 LYS A O 1
ATOM 573 N N . MET A 1 75 ? -30.516 -47.562 -12.797 1 88.75 75 MET A N 1
ATOM 574 C CA . MET A 1 75 ? -31.391 -46.938 -13.766 1 88.75 75 MET A CA 1
ATOM 575 C C . MET A 1 75 ? -32.438 -47.906 -14.273 1 88.75 75 MET A C 1
ATOM 577 O O . MET A 1 75 ? -33.625 -47.562 -14.367 1 88.75 75 MET A O 1
ATOM 581 N N . PHE A 1 76 ? -32.125 -49.125 -14.562 1 88 76 PHE A N 1
ATOM 582 C CA . PHE A 1 76 ? -33 -50.062 -15.227 1 88 76 PHE A CA 1
ATOM 583 C C . PHE A 1 76 ? -33.75 -50.938 -14.211 1 88 76 PHE A C 1
ATOM 585 O O . PHE A 1 76 ? -34.719 -51.594 -14.547 1 88 76 PHE A O 1
ATOM 592 N N . GLU A 1 77 ? -33.188 -51.031 -13.062 1 82.19 77 GLU A N 1
ATOM 593 C CA . GLU A 1 77 ? -33.906 -51.75 -12.016 1 82.19 77 GLU A CA 1
ATOM 594 C C . GLU A 1 77 ? -35 -50.844 -11.406 1 82.19 77 GLU A C 1
ATOM 596 O O . GLU A 1 77 ? -35.969 -51.344 -10.82 1 82.19 77 GLU A O 1
ATOM 601 N N . GLY A 1 78 ? -34.844 -49.625 -11.453 1 69.25 78 GLY A N 1
ATOM 602 C CA . GLY A 1 78 ? -35.875 -48.75 -10.898 1 69.25 78 GLY A CA 1
ATOM 603 C C . GLY A 1 78 ? -37.156 -48.719 -11.719 1 69.25 78 GLY A C 1
ATOM 604 O O . GLY A 1 78 ? -37.156 -49.094 -12.891 1 69.25 78 GLY A O 1
ATOM 605 N N . ASN A 1 79 ? -38.25 -48.781 -11.18 1 62.88 79 ASN A N 1
ATOM 606 C CA . ASN A 1 79 ? -39.594 -48.719 -11.758 1 62.88 79 ASN A CA 1
ATOM 607 C C . ASN A 1 79 ? -39.812 -47.406 -12.5 1 62.88 79 ASN A C 1
ATOM 609 O O . ASN A 1 79 ? -40.906 -46.844 -12.453 1 62.88 79 ASN A O 1
ATOM 613 N N . TYR A 1 80 ? -38.75 -47.031 -13.18 1 60.03 80 TYR A N 1
ATOM 614 C CA . TYR A 1 80 ? -38.969 -45.75 -13.859 1 60.03 80 TYR A CA 1
ATOM 615 C C . TYR A 1 80 ? -39.5 -45.969 -15.273 1 60.03 80 TYR A C 1
ATOM 617 O O . TYR A 1 80 ? -39.312 -47.031 -15.859 1 60.03 80 TYR A O 1
ATOM 625 N N . THR A 1 81 ? -40.219 -45.062 -15.75 1 59.41 81 THR A N 1
ATOM 626 C CA . THR A 1 81 ? -40.844 -45.062 -17.078 1 59.41 81 THR A CA 1
ATOM 627 C C . THR A 1 81 ? -39.812 -45.375 -18.156 1 59.41 81 THR A C 1
ATOM 629 O O . THR A 1 81 ? -40.156 -46.031 -19.141 1 59.41 81 THR A O 1
ATOM 632 N N . GLU A 1 82 ? -38.531 -45.031 -17.938 1 60.16 82 GLU A N 1
ATOM 633 C CA . GLU A 1 82 ? -37.469 -45.219 -18.922 1 60.16 82 GLU A CA 1
ATOM 634 C C . GLU A 1 82 ? -37.125 -46.719 -19.062 1 60.16 82 GLU A C 1
ATOM 636 O O . GLU A 1 82 ? -36.562 -47.125 -20.078 1 60.16 82 GLU A O 1
ATOM 641 N N . THR A 1 83 ? -37.656 -47.438 -18.125 1 66.62 83 THR A N 1
ATOM 642 C CA . THR A 1 83 ? -37.312 -48.844 -18.062 1 66.62 83 THR A CA 1
ATOM 643 C C . THR A 1 83 ? -38.281 -49.688 -18.922 1 66.62 83 THR A C 1
ATOM 645 O O . THR A 1 83 ? -38 -50.844 -19.234 1 66.62 83 THR A O 1
ATOM 648 N N . GLN A 1 84 ? -39.281 -48.875 -19.312 1 76.56 84 GLN A N 1
ATOM 649 C CA . GLN A 1 84 ? -40.219 -49.625 -20.125 1 76.56 84 GLN A CA 1
ATOM 650 C C . GLN A 1 84 ? -39.938 -49.469 -21.609 1 76.56 84 GLN A C 1
ATOM 652 O O . GLN A 1 84 ? -39.562 -48.375 -22.062 1 76.56 84 GLN A O 1
ATOM 657 N N . PRO A 1 85 ? -40.031 -50.594 -22.312 1 82.12 85 PRO A N 1
ATOM 658 C CA . PRO A 1 85 ? -39.75 -50.531 -23.75 1 82.12 85 PRO A CA 1
ATOM 659 C C . PRO A 1 85 ? -40.75 -49.656 -24.484 1 82.12 85 PRO A C 1
ATOM 661 O O . PRO A 1 85 ? -41.938 -49.594 -24.109 1 82.12 85 PRO A O 1
ATOM 664 N N . ASP A 1 86 ? -40.344 -48.969 -25.422 1 84.69 86 ASP A N 1
ATOM 665 C CA . ASP A 1 86 ? -41.188 -48.219 -26.312 1 84.69 86 ASP A CA 1
ATOM 666 C C . ASP A 1 86 ? -41.938 -49.125 -27.297 1 84.69 86 ASP A C 1
ATOM 668 O O . ASP A 1 86 ? -41.875 -50.344 -27.156 1 84.69 86 ASP A O 1
ATOM 672 N N . THR A 1 87 ? -42.531 -48.562 -28.203 1 84.31 87 THR A N 1
ATOM 673 C CA . THR A 1 87 ? -43.375 -49.281 -29.156 1 84.31 87 THR A CA 1
ATOM 674 C C . THR A 1 87 ? -42.531 -50.219 -30 1 84.31 87 THR A C 1
ATOM 676 O O . THR A 1 87 ? -43 -51.281 -30.438 1 84.31 87 THR A O 1
ATOM 679 N N . ASP A 1 88 ? -41.344 -49.906 -30.141 1 86.12 88 ASP A N 1
ATOM 680 C CA . ASP A 1 88 ? -40.5 -50.719 -30.969 1 86.12 88 ASP A CA 1
ATOM 681 C C . ASP A 1 88 ? -39.812 -51.812 -30.141 1 86.12 88 ASP A C 1
ATOM 683 O O . ASP A 1 88 ? -39 -52.594 -30.656 1 86.12 88 ASP A O 1
ATOM 687 N N . GLY A 1 89 ? -40.125 -51.812 -28.875 1 87 89 GLY A N 1
ATOM 688 C CA . GLY A 1 89 ? -39.562 -52.844 -28 1 87 89 GLY A CA 1
ATOM 689 C C . GLY A 1 89 ? -38.25 -52.469 -27.375 1 87 89 GLY A C 1
ATOM 690 O O . GLY A 1 89 ? -37.656 -53.25 -26.625 1 87 89 GLY A O 1
ATOM 691 N N . LEU A 1 90 ? -37.781 -51.312 -27.734 1 91 90 LEU A N 1
ATOM 692 C CA . LEU A 1 90 ? -36.469 -50.875 -27.219 1 91 90 LEU A CA 1
ATOM 693 C C . LEU A 1 90 ? -36.656 -49.938 -26.031 1 91 90 LEU A C 1
ATOM 695 O O . LEU A 1 90 ? -37.594 -49.094 -26.016 1 91 90 LEU A O 1
ATOM 699 N N . ARG A 1 91 ? -35.812 -50.125 -25.031 1 91.81 91 ARG A N 1
ATOM 700 C CA . ARG A 1 91 ? -35.688 -49.125 -23.953 1 91.81 91 ARG A CA 1
ATOM 701 C C . ARG A 1 91 ? -34.812 -47.938 -24.375 1 91.81 91 ARG A C 1
ATOM 703 O O . ARG A 1 91 ? -33.906 -48.125 -25.188 1 91.81 91 ARG A O 1
ATOM 710 N N . ARG A 1 92 ? -35.125 -46.812 -23.859 1 92.25 92 ARG A N 1
ATOM 711 C CA . ARG A 1 92 ? -34.375 -45.625 -24.25 1 92.25 92 ARG A CA 1
ATOM 712 C C . ARG A 1 92 ? -33.75 -44.938 -23.031 1 92.25 92 ARG A C 1
ATOM 714 O O . ARG A 1 92 ? -34.375 -44.844 -21.984 1 92.25 92 ARG A O 1
ATOM 721 N N . TRP A 1 93 ? -32.469 -44.656 -23.094 1 93.06 93 TRP A N 1
ATOM 722 C CA . TRP A 1 93 ? -31.719 -43.938 -22.078 1 93.06 93 TRP A CA 1
ATOM 723 C C . TRP A 1 93 ? -30.984 -42.75 -22.672 1 93.06 93 TRP A C 1
ATOM 725 O O . TRP A 1 93 ? -30.031 -42.906 -23.438 1 93.06 93 TRP A O 1
ATOM 735 N N . THR A 1 94 ? -31.375 -41.531 -22.281 1 92 94 THR A N 1
ATOM 736 C CA . THR A 1 94 ? -30.812 -40.312 -22.844 1 92 94 THR A CA 1
ATOM 737 C C . THR A 1 94 ? -29.734 -39.719 -21.906 1 92 94 THR A C 1
ATOM 739 O O . THR A 1 94 ? -29.938 -39.656 -20.703 1 92 94 THR A O 1
ATOM 742 N N . PHE A 1 95 ? -28.594 -39.375 -22.484 1 93 95 PHE A N 1
ATOM 743 C CA . PHE A 1 95 ? -27.484 -38.812 -21.734 1 93 95 PHE A CA 1
ATOM 744 C C . PHE A 1 95 ? -27.406 -37.312 -21.922 1 93 95 PHE A C 1
ATOM 746 O O . PHE A 1 95 ? -28.062 -36.75 -22.797 1 93 95 PHE A O 1
ATOM 753 N N . ALA A 1 96 ? -26.625 -36.656 -21.016 1 87.75 96 ALA A N 1
ATOM 754 C CA . ALA A 1 96 ? -26.344 -35.219 -21.141 1 87.75 96 ALA A CA 1
ATOM 755 C C . ALA A 1 96 ? -25.516 -34.938 -22.391 1 87.75 96 ALA A C 1
ATOM 757 O O . ALA A 1 96 ? -24.719 -35.781 -22.812 1 87.75 96 ALA A O 1
ATOM 758 N N . PRO A 1 97 ? -25.562 -33.75 -22.906 1 88.62 97 PRO A N 1
ATOM 759 C CA . PRO A 1 97 ? -24.859 -33.375 -24.141 1 88.62 97 PRO A CA 1
ATOM 760 C C . PRO A 1 97 ? -23.391 -33 -23.891 1 88.62 97 PRO A C 1
ATOM 762 O O . PRO A 1 97 ? -22.922 -31.984 -24.438 1 88.62 97 PRO A O 1
ATOM 765 N N . ILE A 1 98 ? -22.656 -33.719 -23.141 1 86.88 98 ILE A N 1
ATOM 766 C CA . ILE A 1 98 ? -21.297 -33.344 -22.812 1 86.88 98 ILE A CA 1
ATOM 767 C C . ILE A 1 98 ? -20.344 -34.469 -23.25 1 86.88 98 ILE A C 1
ATOM 769 O O . ILE A 1 98 ? -19.109 -34.281 -23.219 1 86.88 98 ILE A O 1
ATOM 773 N N . PHE A 1 99 ? -20.953 -35.531 -23.688 1 94.06 99 PHE A N 1
ATOM 774 C CA . PHE A 1 99 ? -20.109 -36.688 -23.953 1 94.06 99 PHE A CA 1
ATOM 775 C C . PHE A 1 99 ? -19.797 -36.812 -25.438 1 94.06 99 PHE A C 1
ATOM 777 O O . PHE A 1 99 ? -20.641 -36.531 -26.281 1 94.06 99 PHE A O 1
ATOM 784 N N . ASP A 1 100 ? -18.625 -37.188 -25.719 1 93.94 100 ASP A N 1
ATOM 785 C CA . ASP A 1 100 ? -18.141 -37.375 -27.078 1 93.94 100 ASP A CA 1
ATOM 786 C C . ASP A 1 100 ? -18.625 -38.688 -27.656 1 93.94 100 ASP A C 1
ATOM 788 O O . ASP A 1 100 ? -18.438 -39.75 -27.047 1 93.94 100 ASP A O 1
ATOM 792 N N . PRO A 1 101 ? -19.203 -38.656 -28.859 1 95.12 101 PRO A N 1
ATOM 793 C CA . PRO A 1 101 ? -19.781 -39.875 -29.438 1 95.12 101 PRO A CA 1
ATOM 794 C C . PRO A 1 101 ? -18.719 -40.938 -29.719 1 95.12 101 PRO A C 1
ATOM 796 O O . PRO A 1 101 ? -18.984 -42.125 -29.547 1 95.12 101 PRO A O 1
ATOM 799 N N . GLU A 1 102 ? -17.609 -40.531 -30.234 1 95.56 102 GLU A N 1
ATOM 800 C CA . GLU A 1 102 ? -16.578 -41.5 -30.531 1 95.56 102 GLU A CA 1
ATOM 801 C C . GLU A 1 102 ? -16.062 -42.188 -29.266 1 95.56 102 GLU A C 1
ATOM 803 O O . GLU A 1 102 ? -15.867 -43.406 -29.234 1 95.56 102 GLU A O 1
ATOM 808 N N . ALA A 1 103 ? -15.844 -41.406 -28.266 1 97.44 103 ALA A N 1
ATOM 809 C CA . ALA A 1 103 ? -15.445 -41.969 -26.969 1 97.44 103 ALA A CA 1
ATOM 810 C C . ALA A 1 103 ? -16.531 -42.875 -26.406 1 97.44 103 ALA A C 1
ATOM 812 O O . ALA A 1 103 ? -16.234 -43.938 -25.828 1 97.44 103 ALA A O 1
ATOM 813 N N . PHE A 1 104 ? -17.688 -42.469 -26.594 1 97.56 104 PHE A N 1
ATOM 814 C CA . PHE A 1 104 ? -18.812 -43.25 -26.109 1 97.56 104 PHE A CA 1
ATOM 815 C C . PHE A 1 104 ? -18.844 -44.625 -26.781 1 97.56 104 PHE A C 1
ATOM 817 O O . PHE A 1 104 ? -19.047 -45.656 -26.109 1 97.56 104 PHE A O 1
ATOM 824 N N . GLU A 1 105 ? -18.609 -44.625 -28.047 1 97.62 105 GLU A N 1
ATOM 825 C CA . GLU A 1 105 ? -18.562 -45.875 -28.781 1 97.62 105 GLU A CA 1
ATOM 826 C C . GLU A 1 105 ? -17.469 -46.812 -28.25 1 97.62 105 GLU A C 1
ATOM 828 O O . GLU A 1 105 ? -17.688 -48 -28.109 1 97.62 105 GLU A O 1
ATOM 833 N N . ILE A 1 106 ? -16.406 -46.281 -27.984 1 98.19 106 ILE A N 1
ATOM 834 C CA . ILE A 1 106 ? -15.289 -47.062 -27.453 1 98.19 106 ILE A CA 1
ATOM 835 C C . ILE A 1 106 ? -15.703 -47.719 -26.141 1 98.19 106 ILE A C 1
ATOM 837 O O . ILE A 1 106 ? -15.484 -48.906 -25.938 1 98.19 106 ILE A O 1
ATOM 841 N N . VAL A 1 107 ? -16.359 -46.969 -25.234 1 98.44 107 VAL A N 1
ATOM 842 C CA . VAL A 1 107 ? -16.797 -47.469 -23.922 1 98.44 107 VAL A CA 1
ATOM 843 C C . VAL A 1 107 ? -17.828 -48.594 -24.109 1 98.44 107 VAL A C 1
ATOM 845 O O . VAL A 1 107 ? -17.734 -49.625 -23.469 1 98.44 107 VAL A O 1
ATOM 848 N N . MET A 1 108 ? -18.75 -48.406 -25.047 1 98.12 108 MET A N 1
ATOM 849 C CA . MET A 1 108 ? -19.781 -49.406 -25.297 1 98.12 108 MET A CA 1
ATOM 850 C C . MET A 1 108 ? -19.172 -50.688 -25.859 1 98.12 108 MET A C 1
ATOM 852 O O . MET A 1 108 ? -19.562 -51.781 -25.484 1 98.12 108 MET A O 1
ATOM 856 N N . ASN A 1 109 ? -18.234 -50.5 -26.781 1 97.94 109 ASN A N 1
ATOM 857 C CA . ASN A 1 109 ? -17.562 -51.656 -27.328 1 97.94 109 ASN A CA 1
ATOM 858 C C . ASN A 1 109 ? -16.828 -52.438 -26.234 1 97.94 109 ASN A C 1
ATOM 860 O O . ASN A 1 109 ? -16.875 -53.656 -26.203 1 97.94 109 ASN A O 1
ATOM 864 N N . ALA A 1 110 ? -16.203 -51.75 -25.359 1 97.88 110 ALA A N 1
ATOM 865 C CA . ALA A 1 110 ? -15.469 -52.375 -24.266 1 97.88 110 ALA A CA 1
ATOM 866 C C . ALA A 1 110 ? -16.406 -53.156 -23.359 1 97.88 110 ALA A C 1
ATOM 868 O O . ALA A 1 110 ? -16.141 -54.312 -23.031 1 97.88 110 ALA A O 1
ATOM 869 N N . ILE A 1 111 ? -17.484 -52.562 -22.953 1 97.44 111 ILE A N 1
ATOM 870 C CA . ILE A 1 111 ? -18.469 -53.125 -22.047 1 97.44 111 ILE A CA 1
ATOM 871 C C . ILE A 1 111 ? -19.062 -54.406 -22.672 1 97.44 111 ILE A C 1
ATOM 873 O O . ILE A 1 111 ? -19.359 -55.375 -21.984 1 97.44 111 ILE A O 1
ATOM 877 N N . HIS A 1 112 ? -19.203 -54.438 -23.984 1 97.5 112 HIS A N 1
ATOM 878 C CA . HIS A 1 112 ? -19.828 -55.531 -24.688 1 97.5 112 HIS A CA 1
ATOM 879 C C . HIS A 1 112 ? -18.812 -56.562 -25.141 1 97.5 112 HIS A C 1
ATOM 881 O O . HIS A 1 112 ? -19.156 -57.562 -25.797 1 97.5 112 HIS A O 1
ATOM 887 N N . GLY A 1 113 ? -17.516 -56.312 -24.891 1 95.62 113 GLY A N 1
ATOM 888 C CA . GLY A 1 113 ? -16.469 -57.281 -25.141 1 95.62 113 GLY A CA 1
ATOM 889 C C . GLY A 1 113 ? -15.938 -57.25 -26.562 1 95.62 113 GLY A C 1
ATOM 890 O O . GLY A 1 113 ? -15.25 -58.156 -27 1 95.62 113 GLY A O 1
ATOM 891 N N . TYR A 1 114 ? -16.203 -56.219 -27.297 1 96.19 114 TYR A N 1
ATOM 892 C CA . TYR A 1 114 ? -15.664 -56.094 -28.641 1 96.19 114 TYR A CA 1
ATOM 893 C C . TYR A 1 114 ? -14.273 -55.469 -28.609 1 96.19 114 TYR A C 1
ATOM 895 O O . TYR A 1 114 ? -14.062 -54.375 -29.156 1 96.19 114 TYR A O 1
ATOM 903 N N . THR A 1 115 ? -13.406 -56.156 -28.109 1 94.5 115 THR A N 1
ATOM 904 C CA . THR A 1 115 ? -12.062 -55.656 -27.828 1 94.5 115 THR A CA 1
ATOM 905 C C . THR A 1 115 ? -11.305 -55.375 -29.125 1 94.5 115 THR A C 1
ATOM 907 O O . THR A 1 115 ? -10.406 -54.531 -29.172 1 94.5 115 THR A O 1
ATOM 910 N N . HIS A 1 116 ? -11.641 -56.094 -30.188 1 95.38 116 HIS A N 1
ATOM 911 C CA . HIS A 1 116 ? -10.977 -55.938 -31.469 1 95.38 116 HIS A CA 1
ATOM 912 C C . HIS A 1 116 ? -11.328 -54.562 -32.094 1 95.38 116 HIS A C 1
ATOM 914 O O . HIS A 1 116 ? -10.656 -54.125 -33 1 95.38 116 HIS A O 1
ATOM 920 N N . LYS A 1 117 ? -12.359 -53.969 -31.641 1 96 117 LYS A N 1
ATOM 921 C CA . LYS A 1 117 ? -12.805 -52.656 -32.156 1 96 117 LYS A CA 1
ATOM 922 C C . LYS A 1 117 ? -12.188 -51.531 -31.359 1 96 117 LYS A C 1
ATOM 924 O O . LYS A 1 117 ? -12.367 -50.344 -31.719 1 96 117 LYS A O 1
ATOM 929 N N . LEU A 1 118 ? -11.469 -51.844 -30.328 1 97.5 118 LEU A N 1
ATOM 930 C CA . LEU A 1 118 ? -10.867 -50.812 -29.484 1 97.5 118 LEU A CA 1
ATOM 931 C C . LEU A 1 118 ? -9.516 -50.375 -30.031 1 97.5 118 LEU A C 1
ATOM 933 O O . LEU A 1 118 ? -8.742 -51.188 -30.531 1 97.5 118 LEU A O 1
ATOM 937 N N . PRO A 1 119 ? -9.258 -49.125 -30.016 1 96.81 119 PRO A N 1
ATOM 938 C CA . PRO A 1 119 ? -7.934 -48.656 -30.438 1 96.81 119 PRO A CA 1
ATOM 939 C C . PRO A 1 119 ? -6.816 -49.125 -29.516 1 96.81 119 PRO A C 1
ATOM 941 O O . PRO A 1 119 ? -7.008 -49.188 -28.297 1 96.81 119 PRO A O 1
ATOM 944 N N . ARG A 1 120 ? -5.648 -49.312 -30.047 1 95.19 120 ARG A N 1
ATOM 945 C CA . ARG A 1 120 ? -4.5 -49.719 -29.25 1 95.19 120 ARG A CA 1
ATOM 946 C C . ARG A 1 120 ? -3.889 -48.562 -28.484 1 95.19 120 ARG A C 1
ATOM 948 O O . ARG A 1 120 ? -3.264 -48.75 -27.453 1 95.19 120 ARG A O 1
ATOM 955 N N . THR A 1 121 ? -3.982 -47.469 -29.141 1 95.19 121 THR A N 1
ATOM 956 C CA . THR A 1 121 ? -3.521 -46.25 -28.5 1 95.19 121 THR A CA 1
ATOM 957 C C . THR A 1 121 ? -4.566 -45.125 -28.641 1 95.19 121 THR A C 1
ATOM 959 O O . THR A 1 121 ? -5.41 -45.188 -29.531 1 95.19 121 THR A O 1
ATOM 962 N N . VAL A 1 122 ? -4.523 -44.281 -27.641 1 95.56 122 VAL A N 1
ATOM 963 C CA . VAL A 1 122 ? -5.402 -43.125 -27.688 1 95.56 122 VAL A CA 1
ATOM 964 C C . VAL A 1 122 ? -4.621 -41.875 -27.297 1 95.56 122 VAL A C 1
ATOM 966 O O . VAL A 1 122 ? -3.58 -41.969 -26.625 1 95.56 122 VAL A O 1
ATOM 969 N N . THR A 1 123 ? -5.031 -40.719 -27.812 1 93.56 123 THR A N 1
ATOM 970 C CA . THR A 1 123 ? -4.488 -39.469 -27.312 1 93.56 123 THR A CA 1
ATOM 971 C C . THR A 1 123 ? -4.977 -39.188 -25.891 1 93.56 123 THR A C 1
ATOM 973 O O . THR A 1 123 ? -5.949 -39.781 -25.438 1 93.56 123 THR A O 1
ATOM 976 N N . LEU A 1 124 ? -4.316 -38.344 -25.25 1 94.81 124 LEU A N 1
ATOM 977 C CA . LEU A 1 124 ? -4.742 -37.969 -23.906 1 94.81 124 LEU A CA 1
ATOM 978 C C . LEU A 1 124 ? -6.141 -37.344 -23.922 1 94.81 124 LEU A C 1
ATOM 980 O O . LEU A 1 124 ? -6.957 -37.625 -23.047 1 94.81 124 LEU A O 1
ATOM 984 N N . GLY A 1 125 ? -6.426 -36.531 -24.891 1 94.12 125 GLY A N 1
ATOM 985 C CA . GLY A 1 125 ? -7.754 -35.969 -25.047 1 94.12 125 GLY A CA 1
ATOM 986 C C . GLY A 1 125 ? -8.844 -37 -25.172 1 94.12 125 GLY A C 1
ATOM 987 O O . GLY A 1 125 ? -9.891 -36.906 -24.531 1 94.12 125 GLY A O 1
ATOM 988 N N . ARG A 1 126 ? -8.586 -37.938 -26 1 96.06 126 ARG A N 1
ATOM 989 C CA . ARG A 1 126 ? -9.547 -39 -26.172 1 96.06 126 ARG A CA 1
ATOM 990 C C . ARG A 1 126 ? -9.734 -39.812 -24.875 1 96.06 126 ARG A C 1
ATOM 992 O O . ARG A 1 126 ? -10.852 -40.156 -24.516 1 96.06 126 ARG A O 1
ATOM 999 N N . LEU A 1 127 ? -8.641 -40.094 -24.297 1 96.88 127 LEU A N 1
ATOM 1000 C CA . LEU A 1 127 ? -8.695 -40.844 -23.047 1 96.88 127 LEU A CA 1
ATOM 1001 C C . LEU A 1 127 ? -9.492 -40.062 -22 1 96.88 127 LEU A C 1
ATOM 1003 O O . LEU A 1 127 ? -10.219 -40.656 -21.203 1 96.88 127 LEU A O 1
ATOM 1007 N N . ALA A 1 128 ? -9.312 -38.75 -21.953 1 96.56 128 ALA A N 1
ATOM 1008 C CA . ALA A 1 128 ? -10.078 -37.938 -21.016 1 96.56 128 ALA A CA 1
ATOM 1009 C C . ALA A 1 128 ? -11.57 -38 -21.312 1 96.56 128 ALA A C 1
ATOM 1011 O O . ALA A 1 128 ? -12.383 -38.094 -20.391 1 96.56 128 ALA A O 1
ATOM 1012 N N . LYS A 1 129 ? -11.906 -37.969 -22.5 1 96.81 129 LYS A N 1
ATOM 1013 C CA . LYS A 1 129 ? -13.312 -38.094 -22.891 1 96.81 129 LYS A CA 1
ATOM 1014 C C . LYS A 1 129 ? -13.875 -39.469 -22.516 1 96.81 129 LYS A C 1
ATOM 1016 O O . LYS A 1 129 ? -15.016 -39.562 -22.047 1 96.81 129 LYS A O 1
ATOM 1021 N N . ILE A 1 130 ? -13.133 -40.469 -22.75 1 98.12 130 ILE A N 1
ATOM 1022 C CA . ILE A 1 130 ? -13.5 -41.812 -22.328 1 98.12 130 ILE A CA 1
ATOM 1023 C C . ILE A 1 130 ? -13.719 -41.844 -20.812 1 98.12 130 ILE A C 1
ATOM 1025 O O . ILE A 1 130 ? -14.719 -42.344 -20.328 1 98.12 130 ILE A O 1
ATOM 1029 N N . SER A 1 131 ? -12.781 -41.25 -20.141 1 98.06 131 SER A N 1
ATOM 1030 C CA . SER A 1 131 ? -12.836 -41.188 -18.688 1 98.06 131 SER A CA 1
ATOM 1031 C C . SER A 1 131 ? -14.102 -40.5 -18.188 1 98.06 131 SER A C 1
ATOM 1033 O O . SER A 1 131 ? -14.688 -40.906 -17.188 1 98.06 131 SER A O 1
ATOM 1035 N N . ALA A 1 132 ? -14.5 -39.469 -18.828 1 97.56 132 ALA A N 1
ATOM 1036 C CA . ALA A 1 132 ? -15.719 -38.75 -18.453 1 97.56 132 ALA A CA 1
ATOM 1037 C C . ALA A 1 132 ? -16.922 -39.688 -18.5 1 97.56 132 ALA A C 1
ATOM 1039 O O . ALA A 1 132 ? -17.75 -39.688 -17.594 1 97.56 132 ALA A O 1
ATOM 1040 N N . ILE A 1 133 ? -17.031 -40.438 -19.469 1 97.81 133 ILE A N 1
ATOM 1041 C CA . ILE A 1 133 ? -18.141 -41.375 -19.656 1 97.81 133 ILE A CA 1
ATOM 1042 C C . ILE A 1 133 ? -18.062 -42.5 -18.609 1 97.81 133 ILE A C 1
ATOM 1044 O O . ILE A 1 133 ? -19.078 -42.844 -17.984 1 97.81 133 ILE A O 1
ATOM 1048 N N . VAL A 1 134 ? -16.891 -43 -18.484 1 98.25 134 VAL A N 1
ATOM 1049 C CA . VAL A 1 134 ? -16.656 -44.062 -17.531 1 98.25 134 VAL A CA 1
ATOM 1050 C C . VAL A 1 134 ? -17.031 -43.625 -16.125 1 98.25 134 VAL A C 1
ATOM 1052 O O . VAL A 1 134 ? -17.641 -44.375 -15.367 1 98.25 134 VAL A O 1
ATOM 1055 N N . ASP A 1 135 ? -16.641 -42.406 -15.805 1 96.81 135 ASP A N 1
ATOM 1056 C CA . ASP A 1 135 ? -16.969 -41.844 -14.508 1 96.81 135 ASP A CA 1
ATOM 1057 C C . ASP A 1 135 ? -18.484 -41.719 -14.336 1 96.81 135 ASP A C 1
ATOM 1059 O O . ASP A 1 135 ? -19.016 -42.031 -13.281 1 96.81 135 ASP A O 1
ATOM 1063 N N . ASP A 1 136 ? -19.172 -41.281 -15.305 1 96.31 136 ASP A N 1
ATOM 1064 C CA . ASP A 1 136 ? -20.609 -41.094 -15.25 1 96.31 136 ASP A CA 1
ATOM 1065 C C . ASP A 1 136 ? -21.328 -42.438 -15.102 1 96.31 136 ASP A C 1
ATOM 1067 O O . ASP A 1 136 ? -22.281 -42.562 -14.32 1 96.31 136 ASP A O 1
ATOM 1071 N N . LEU A 1 137 ? -20.844 -43.406 -15.82 1 96.88 137 LEU A N 1
ATOM 1072 C CA . LEU A 1 137 ? -21.484 -44.719 -15.844 1 96.88 137 LEU A CA 1
ATOM 1073 C C . LEU A 1 137 ? -21.016 -45.562 -14.672 1 96.88 137 LEU A C 1
ATOM 1075 O O . LEU A 1 137 ? -21.562 -46.656 -14.422 1 96.88 137 LEU A O 1
ATOM 1079 N N . ASP A 1 138 ? -20.016 -45.062 -13.984 1 96.38 138 ASP A N 1
ATOM 1080 C CA . ASP A 1 138 ? -19.422 -45.781 -12.859 1 96.38 138 ASP A CA 1
ATOM 1081 C C . ASP A 1 138 ? -18.953 -47.188 -13.289 1 96.38 138 ASP A C 1
ATOM 1083 O O . ASP A 1 138 ? -19.312 -48.188 -12.664 1 96.38 138 ASP A O 1
ATOM 1087 N N . CYS A 1 139 ? -18.203 -47.25 -14.375 1 97.56 139 CYS A N 1
ATOM 1088 C CA . CYS A 1 139 ? -17.781 -48.531 -14.898 1 97.56 139 CYS A CA 1
ATOM 1089 C C . CYS A 1 139 ? -16.266 -48.562 -15.086 1 97.56 139 CYS A C 1
ATOM 1091 O O . CYS A 1 139 ? -15.773 -49.125 -16.062 1 97.56 139 CYS A O 1
ATOM 1093 N N . SER A 1 140 ? -15.5 -47.969 -14.219 1 96.75 140 SER A N 1
ATOM 1094 C CA . SER A 1 140 ? -14.047 -47.906 -14.328 1 96.75 140 SER A CA 1
ATOM 1095 C C . SER A 1 140 ? -13.422 -49.281 -14.281 1 96.75 140 SER A C 1
ATOM 1097 O O . SER A 1 140 ? -12.43 -49.531 -14.961 1 96.75 140 SER A O 1
ATOM 1099 N N . GLN A 1 141 ? -14.031 -50.188 -13.609 1 94.75 141 GLN A N 1
ATOM 1100 C CA . GLN A 1 141 ? -13.492 -51.531 -13.492 1 94.75 141 GLN A CA 1
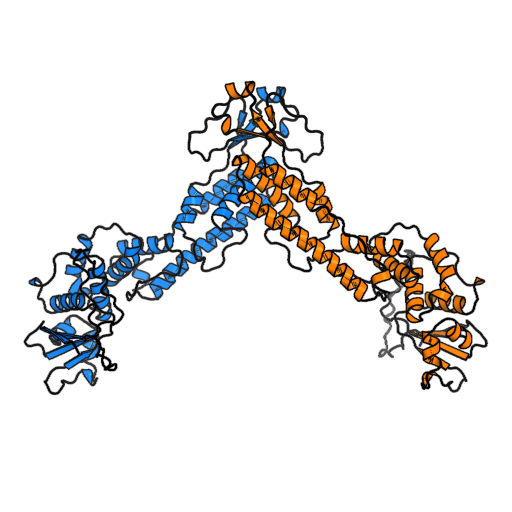ATOM 1101 C C . GLN A 1 141 ? -13.539 -52.281 -14.828 1 94.75 141 GLN A C 1
ATOM 1103 O O . GLN A 1 141 ? -12.617 -53.031 -15.172 1 94.75 141 GLN A O 1
ATOM 1108 N N . SER A 1 142 ? -14.578 -52.031 -15.586 1 95.25 142 SER A N 1
ATOM 1109 C CA . SER A 1 142 ? -14.758 -52.688 -16.875 1 95.25 142 SER A CA 1
ATOM 1110 C C . SER A 1 142 ? -13.75 -52.188 -17.906 1 95.25 142 SER A C 1
ATOM 1112 O O . SER A 1 142 ? -13.453 -52.906 -18.859 1 95.25 142 SER A O 1
ATOM 1114 N N . LEU A 1 143 ? -13.273 -51.062 -17.703 1 97.19 143 LEU A N 1
ATOM 1115 C CA . LEU A 1 143 ? -12.359 -50.5 -18.688 1 97.19 143 LEU A CA 1
ATOM 1116 C C . LEU A 1 143 ? -10.938 -50.406 -18.125 1 97.19 143 LEU A C 1
ATOM 1118 O O . LEU A 1 143 ? -10.047 -49.875 -18.766 1 97.19 143 LEU A O 1
ATOM 1122 N N . TRP A 1 144 ? -10.734 -50.906 -16.953 1 96.19 144 TRP A N 1
ATOM 1123 C CA . TRP A 1 144 ? -9.5 -50.719 -16.203 1 96.19 144 TRP A CA 1
ATOM 1124 C C . TRP A 1 144 ? -8.289 -51.156 -17 1 96.19 144 TRP A C 1
ATOM 1126 O O . TRP A 1 144 ? -7.312 -50.438 -17.141 1 96.19 144 TRP A O 1
ATOM 1136 N N . PHE A 1 145 ? -8.352 -52.375 -17.578 1 95.75 145 PHE A N 1
ATOM 1137 C CA . PHE A 1 145 ? -7.234 -52.938 -18.328 1 95.75 145 PHE A CA 1
ATOM 1138 C C . PHE A 1 145 ? -6.879 -52.062 -19.531 1 95.75 145 PHE A C 1
ATOM 1140 O O . PHE A 1 145 ? -5.707 -51.75 -19.75 1 95.75 145 PHE A O 1
ATOM 1147 N N . PHE A 1 146 ? -7.777 -51.719 -20.297 1 97.06 146 PHE A N 1
ATOM 1148 C CA . PHE A 1 146 ? -7.555 -50.906 -21.484 1 97.06 146 PHE A CA 1
ATOM 1149 C C . PHE A 1 146 ? -6.984 -49.531 -21.125 1 97.06 146 PHE A C 1
ATOM 1151 O O . PHE A 1 146 ? -6.039 -49.062 -21.75 1 97.06 146 PHE A O 1
ATOM 1158 N N . ALA A 1 147 ? -7.594 -49 -20.078 1 96.62 147 ALA A N 1
ATOM 1159 C CA . ALA A 1 147 ? -7.16 -47.688 -19.625 1 96.62 147 ALA A CA 1
ATOM 1160 C C . ALA A 1 147 ? -5.707 -47.719 -19.172 1 96.62 147 ALA A C 1
ATOM 1162 O O . ALA A 1 147 ? -4.926 -46.812 -19.5 1 96.62 147 ALA A O 1
ATOM 1163 N N . LYS A 1 148 ? -5.332 -48.719 -18.406 1 95.94 148 LYS A N 1
ATOM 1164 C CA . LYS A 1 148 ? -3.957 -48.844 -17.938 1 95.94 148 LYS A CA 1
ATOM 1165 C C . LYS A 1 148 ? -2.982 -48.969 -19.094 1 95.94 148 LYS A C 1
ATOM 1167 O O . LYS A 1 148 ? -1.886 -48.406 -19.062 1 95.94 148 LYS A O 1
ATOM 1172 N N . THR A 1 149 ? -3.373 -49.656 -20.094 1 95.81 149 THR A N 1
ATOM 1173 C CA . THR A 1 149 ? -2.561 -49.812 -21.297 1 95.81 149 THR A CA 1
ATOM 1174 C C . THR A 1 149 ? -2.406 -48.469 -22.031 1 95.81 149 THR A C 1
ATOM 1176 O O . THR A 1 149 ? -1.297 -48.094 -22.406 1 95.81 149 THR A O 1
ATOM 1179 N N . TRP A 1 150 ? -3.514 -47.781 -22.234 1 96.25 150 TRP A N 1
ATOM 1180 C CA . TRP A 1 150 ? -3.488 -46.469 -22.891 1 96.25 150 TRP A CA 1
ATOM 1181 C C . TRP A 1 150 ? -2.631 -45.469 -22.125 1 96.25 150 TRP A C 1
ATOM 1183 O O . TRP A 1 150 ? -1.846 -44.719 -22.719 1 96.25 150 TRP A O 1
ATOM 1193 N N . ILE A 1 151 ? -2.715 -45.5 -20.766 1 94.69 151 ILE A N 1
ATOM 1194 C CA . ILE A 1 151 ? -1.968 -44.594 -19.891 1 94.69 151 ILE A CA 1
ATOM 1195 C C . ILE A 1 151 ? -0.472 -44.844 -20.031 1 94.69 151 ILE A C 1
ATOM 1197 O O . ILE A 1 151 ? 0.33 -43.938 -20.125 1 94.69 151 ILE A O 1
ATOM 1201 N N . ALA A 1 152 ? -0.109 -46.062 -20.078 1 92.38 152 ALA A N 1
ATOM 1202 C CA . ALA A 1 152 ? 1.291 -46.469 -20.172 1 92.38 152 ALA A CA 1
ATOM 1203 C C . ALA A 1 152 ? 1.914 -46 -21.469 1 92.38 152 ALA A C 1
ATOM 1205 O O . ALA A 1 152 ? 3.115 -45.719 -21.531 1 92.38 152 ALA A O 1
ATOM 1206 N N . GLU A 1 153 ? 1.117 -45.875 -22.5 1 92.38 153 GLU A N 1
ATOM 1207 C CA . GLU A 1 153 ? 1.616 -45.5 -23.812 1 92.38 153 GLU A CA 1
ATOM 1208 C C . GLU A 1 153 ? 1.747 -43.969 -23.906 1 92.38 153 GLU A C 1
ATOM 1210 O O . GLU A 1 153 ? 2.42 -43.469 -24.812 1 92.38 153 GLU A O 1
ATOM 1215 N N . LEU A 1 154 ? 0.989 -43.344 -23.078 1 90.44 154 LEU A N 1
ATOM 1216 C CA . LEU A 1 154 ? 1.034 -41.875 -23.094 1 90.44 154 LEU A CA 1
ATOM 1217 C C . LEU A 1 154 ? 2.309 -41.375 -22.438 1 90.44 154 LEU A C 1
ATOM 1219 O O . LEU A 1 154 ? 2.803 -41.969 -21.469 1 90.44 154 LEU A O 1
ATOM 1223 N N . ASN A 1 155 ? 3.031 -40.469 -23.094 1 71.69 155 ASN A N 1
ATOM 1224 C CA . ASN A 1 155 ? 4.246 -39.875 -22.562 1 71.69 155 ASN A CA 1
ATOM 1225 C C . ASN A 1 155 ? 3.947 -38.969 -21.375 1 71.69 155 ASN A C 1
ATOM 1227 O O . ASN A 1 155 ? 2.949 -38.219 -21.375 1 71.69 155 ASN A O 1
ATOM 1231 N N . GLY A 1 156 ? 4.348 -39.281 -20.234 1 66.44 156 GLY A N 1
ATOM 1232 C CA . GLY A 1 156 ? 4.152 -38.688 -18.938 1 66.44 156 GLY A CA 1
ATOM 1233 C C . GLY A 1 156 ? 4.477 -37.188 -18.922 1 66.44 156 GLY A C 1
ATOM 1234 O O . GLY A 1 156 ? 4.449 -36.562 -17.875 1 66.44 156 GLY A O 1
ATOM 1235 N N . ASP A 1 157 ? 4.848 -36.656 -20.094 1 68.94 157 ASP A N 1
ATOM 1236 C CA . ASP A 1 157 ? 5.199 -35.219 -20.016 1 68.94 157 ASP A CA 1
ATOM 1237 C C . ASP A 1 157 ? 3.949 -34.344 -19.922 1 68.94 157 ASP A C 1
ATOM 1239 O O . ASP A 1 157 ? 3.064 -34.438 -20.781 1 68.94 157 ASP A O 1
ATOM 1243 N N . MET A 1 158 ? 3.781 -33.844 -18.766 1 72.75 158 MET A N 1
ATOM 1244 C CA . MET A 1 158 ? 2.566 -33.062 -18.5 1 72.75 158 MET A CA 1
ATOM 1245 C C . MET A 1 158 ? 2.779 -31.594 -18.781 1 72.75 158 MET A C 1
ATOM 1247 O O . MET A 1 158 ? 3.748 -31 -18.312 1 72.75 158 MET A O 1
ATOM 1251 N N . ASN A 1 159 ? 2.129 -31.172 -19.812 1 71.94 159 ASN A N 1
ATOM 1252 C CA . ASN A 1 159 ? 2.072 -29.734 -20.031 1 71.94 159 ASN A CA 1
ATOM 1253 C C . ASN A 1 159 ? 0.798 -29.125 -19.453 1 71.94 159 ASN A C 1
ATOM 1255 O O . ASN A 1 159 ? -0.115 -29.859 -19.062 1 71.94 159 ASN A O 1
ATOM 1259 N N . ALA A 1 160 ? 0.673 -27.859 -19.328 1 68.25 160 ALA A N 1
ATOM 1260 C CA . ALA A 1 160 ? -0.401 -27.125 -18.672 1 68.25 160 ALA A CA 1
ATOM 1261 C C . ALA A 1 160 ? -1.758 -27.469 -19.266 1 68.25 160 ALA A C 1
ATOM 1263 O O . ALA A 1 160 ? -2.752 -27.594 -18.547 1 68.25 160 ALA A O 1
ATOM 1264 N N . VAL A 1 161 ? -1.748 -27.656 -20.531 1 68.38 161 VAL A N 1
ATOM 1265 C CA . VAL A 1 161 ? -3.016 -27.859 -21.234 1 68.38 161 VAL A CA 1
ATOM 1266 C C . VAL A 1 161 ? -3.555 -29.25 -20.922 1 68.38 161 VAL A C 1
ATOM 1268 O O . VAL A 1 161 ? -4.766 -29.484 -20.938 1 68.38 161 VAL A O 1
ATOM 1271 N N . ASP A 1 162 ? -2.641 -29.938 -20.406 1 88.31 162 ASP A N 1
ATOM 1272 C CA . ASP A 1 162 ? -2.979 -31.359 -20.234 1 88.31 162 ASP A CA 1
ATOM 1273 C C . ASP A 1 162 ? -3.379 -31.656 -18.797 1 88.31 162 ASP A C 1
ATOM 1275 O O . ASP A 1 162 ? -3.822 -32.781 -18.5 1 88.31 162 ASP A O 1
ATOM 1279 N N . LEU A 1 163 ? -3.369 -30.672 -18 1 93.88 163 LEU A N 1
ATOM 1280 C CA . LEU A 1 163 ? -3.439 -30.969 -16.578 1 93.88 163 LEU A CA 1
ATOM 1281 C C . LEU A 1 163 ? -4.836 -31.453 -16.188 1 93.88 163 LEU A C 1
ATOM 1283 O O . LEU A 1 163 ? -4.98 -32.406 -15.453 1 93.88 163 LEU A O 1
ATOM 1287 N N . SER A 1 164 ? -5.832 -30.812 -16.734 1 95.81 164 SER A N 1
ATOM 1288 C CA . SER A 1 164 ? -7.203 -31.219 -16.438 1 95.81 164 SER A CA 1
ATOM 1289 C C . SER A 1 164 ? -7.484 -32.625 -16.922 1 95.81 164 SER A C 1
ATOM 1291 O O . SER A 1 164 ? -8.148 -33.406 -16.219 1 95.81 164 SER A O 1
ATOM 1293 N N . GLN A 1 165 ? -6.949 -32.938 -18.062 1 96.25 165 GLN A N 1
ATOM 1294 C CA . GLN A 1 165 ? -7.141 -34.25 -18.625 1 96.25 165 GLN A CA 1
ATOM 1295 C C . GLN A 1 165 ? -6.469 -35.312 -17.766 1 96.25 165 GLN A C 1
ATOM 1297 O O . GLN A 1 165 ? -7.086 -36.344 -17.438 1 96.25 165 GLN A O 1
ATOM 1302 N N . TRP A 1 166 ? -5.316 -35.062 -17.375 1 96.25 166 TRP A N 1
ATOM 1303 C CA . TRP A 1 166 ? -4.594 -36 -16.531 1 96.25 166 TRP A CA 1
ATOM 1304 C C . TRP A 1 166 ? -5.27 -36.125 -15.172 1 96.25 166 TRP A C 1
ATOM 1306 O O . TRP A 1 166 ? -5.293 -37.219 -14.594 1 96.25 166 TRP A O 1
ATOM 1316 N N . ILE A 1 167 ? -5.773 -35.031 -14.68 1 97.38 167 ILE A N 1
ATOM 1317 C CA . ILE A 1 167 ? -6.438 -35.062 -13.383 1 97.38 167 ILE A CA 1
ATOM 1318 C C . ILE A 1 167 ? -7.676 -35.969 -13.461 1 97.38 167 ILE A C 1
ATOM 1320 O O . ILE A 1 167 ? -7.875 -36.844 -12.617 1 97.38 167 ILE A O 1
ATOM 1324 N N . LEU A 1 168 ? -8.438 -35.781 -14.477 1 97.38 168 LEU A N 1
ATOM 1325 C CA . LEU A 1 168 ? -9.633 -36.625 -14.625 1 97.38 168 LEU A CA 1
ATOM 1326 C C . LEU A 1 168 ? -9.258 -38.094 -14.828 1 97.38 168 LEU A C 1
ATOM 1328 O O . LEU A 1 168 ? -9.781 -38.969 -14.141 1 97.38 168 LEU A O 1
ATOM 1332 N N . VAL A 1 169 ? -8.328 -38.344 -15.742 1 96.94 169 VAL A N 1
ATOM 1333 C CA . VAL A 1 169 ? -7.918 -39.688 -16.094 1 96.94 169 VAL A CA 1
ATOM 1334 C C . VAL A 1 169 ? -7.383 -40.406 -14.852 1 96.94 169 VAL A C 1
ATOM 1336 O O . VAL A 1 169 ? -7.785 -41.531 -14.555 1 96.94 169 VAL A O 1
ATOM 1339 N N . SER A 1 170 ? -6.547 -39.75 -14.172 1 96.56 170 SER 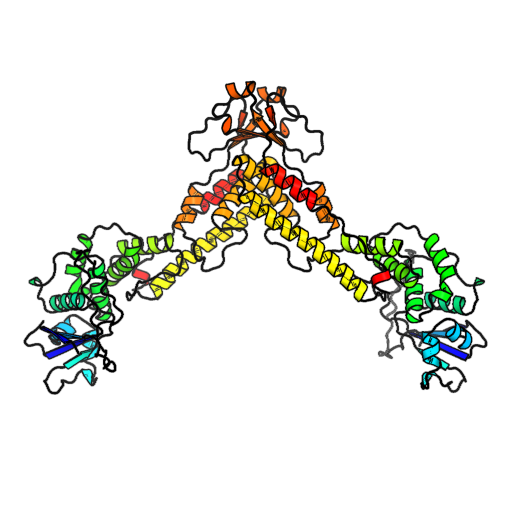A N 1
ATOM 1340 C CA . SER A 1 170 ? -5.91 -40.375 -13.016 1 96.56 170 SER A CA 1
ATOM 1341 C C . SER A 1 170 ? -6.914 -40.594 -11.891 1 96.56 170 SER A C 1
ATOM 1343 O O . SER A 1 170 ? -6.809 -41.562 -11.141 1 96.56 170 SER A O 1
ATOM 1345 N N . PHE A 1 171 ? -7.848 -39.688 -11.766 1 97.81 171 PHE A N 1
ATOM 1346 C CA . PHE A 1 171 ? -8.891 -39.812 -10.75 1 97.81 171 PHE A CA 1
ATOM 1347 C C . PHE A 1 171 ? -9.781 -41.031 -11.062 1 97.81 171 PHE A C 1
ATOM 1349 O O . PHE A 1 171 ? -10.023 -41.875 -10.203 1 97.81 171 PHE A O 1
ATOM 1356 N N . VAL A 1 172 ? -10.258 -41.125 -12.258 1 97.94 172 VAL A N 1
ATOM 1357 C CA . VAL A 1 172 ? -11.242 -42.125 -12.672 1 97.94 172 VAL A CA 1
ATOM 1358 C C . VAL A 1 172 ? -10.617 -43.531 -12.625 1 97.94 172 VAL A C 1
ATOM 1360 O O . VAL A 1 172 ? -11.25 -44.469 -12.18 1 97.94 172 VAL A O 1
ATOM 1363 N N . PHE A 1 173 ? -9.336 -43.625 -13.055 1 97.5 173 PHE A N 1
ATOM 1364 C CA . PHE A 1 173 ? -8.734 -44.969 -13.188 1 97.5 173 PHE A CA 1
ATOM 1365 C C . PHE A 1 173 ? -7.758 -45.219 -12.047 1 97.5 173 PHE A C 1
ATOM 1367 O O . PHE A 1 173 ? -6.918 -46.125 -12.141 1 97.5 173 PHE A O 1
ATOM 1374 N N . ASP A 1 174 ? -7.746 -44.438 -11.023 1 96.56 174 ASP A N 1
ATOM 1375 C CA . ASP A 1 174 ? -7.031 -44.656 -9.766 1 96.56 174 ASP A CA 1
ATOM 1376 C C . ASP A 1 174 ? -5.523 -44.719 -9.992 1 96.56 174 ASP A C 1
ATOM 1378 O O . ASP A 1 174 ? -4.875 -45.719 -9.664 1 96.56 174 ASP A O 1
ATOM 1382 N N . GLU A 1 175 ? -4.949 -43.625 -10.484 1 95.38 175 GLU A N 1
ATOM 1383 C CA . GLU A 1 175 ? -3.516 -43.406 -10.648 1 95.38 175 GLU A CA 1
ATOM 1384 C C . GLU A 1 175 ? -3.002 -42.375 -9.648 1 95.38 175 GLU A C 1
ATOM 1386 O O . GLU A 1 175 ? -2.811 -41.188 -10 1 95.38 175 GLU A O 1
ATOM 1391 N N . PRO A 1 176 ? -2.666 -42.781 -8.469 1 96.88 176 PRO A N 1
ATOM 1392 C CA . PRO A 1 176 ? -2.379 -41.844 -7.402 1 96.88 176 PRO A CA 1
ATOM 1393 C C . PRO A 1 176 ? -1.156 -40.969 -7.695 1 96.88 176 PRO A C 1
ATOM 1395 O O . PRO A 1 176 ? -1.157 -39.781 -7.402 1 96.88 176 PRO A O 1
ATOM 1398 N N . GLU A 1 177 ? -0.108 -41.594 -8.203 1 94.81 177 GLU A N 1
ATOM 1399 C CA . GLU A 1 177 ? 1.108 -40.812 -8.461 1 94.81 177 GLU A CA 1
ATOM 1400 C C . GLU A 1 177 ? 0.882 -39.781 -9.555 1 94.81 177 GLU A C 1
ATOM 1402 O O . GLU A 1 177 ? 1.285 -38.625 -9.414 1 94.81 177 GLU A O 1
ATOM 1407 N N . THR A 1 178 ? 0.229 -40.156 -10.625 1 94.69 178 THR A N 1
ATOM 1408 C CA . THR A 1 178 ? -0.083 -39.25 -11.711 1 94.69 178 THR A CA 1
ATOM 1409 C C . THR A 1 178 ? -0.984 -38.125 -11.227 1 94.69 178 THR A C 1
ATOM 1411 O O . THR A 1 178 ? -0.789 -36.969 -11.594 1 94.69 178 THR A O 1
ATOM 1414 N N . PHE A 1 179 ? -1.931 -38.469 -10.406 1 96.69 179 PHE A N 1
ATOM 1415 C CA . PHE A 1 179 ? -2.865 -37.5 -9.844 1 96.69 179 PHE A CA 1
ATOM 1416 C C . PHE A 1 179 ? -2.127 -36.469 -9.016 1 96.69 179 PHE A C 1
ATOM 1418 O O . PHE A 1 179 ? -2.361 -35.25 -9.172 1 96.69 179 PHE A O 1
ATOM 1425 N N . LYS A 1 180 ? -1.253 -36.938 -8.203 1 96.69 180 LYS A N 1
ATOM 1426 C CA . LYS A 1 180 ? -0.461 -36.062 -7.34 1 96.69 180 LYS A CA 1
ATOM 1427 C C . LYS A 1 180 ? 0.39 -35.094 -8.164 1 96.69 180 LYS A C 1
ATOM 1429 O O . LYS A 1 180 ? 0.417 -33.906 -7.891 1 96.69 180 LYS A O 1
ATOM 1434 N N . VAL A 1 181 ? 1.027 -35.625 -9.164 1 94.75 181 VAL A N 1
ATOM 1435 C CA . VAL A 1 181 ? 1.909 -34.812 -10.008 1 94.75 181 VAL A CA 1
ATOM 1436 C C . VAL A 1 181 ? 1.09 -33.781 -10.773 1 94.75 181 VAL A C 1
ATOM 1438 O O . VAL A 1 181 ? 1.439 -32.594 -10.805 1 94.75 181 VAL A O 1
ATOM 1441 N N . ALA A 1 182 ? -0.005 -34.188 -11.336 1 95.75 182 ALA A N 1
ATOM 1442 C CA . ALA A 1 182 ? -0.833 -33.312 -12.156 1 95.75 182 ALA A CA 1
ATOM 1443 C C . ALA A 1 182 ? -1.43 -32.188 -11.312 1 95.75 182 ALA A C 1
ATOM 1445 O O . ALA A 1 182 ? -1.41 -31.031 -11.719 1 95.75 182 ALA A O 1
ATOM 1446 N N . THR A 1 183 ? -1.946 -32.531 -10.164 1 97.19 183 THR A N 1
ATOM 1447 C CA . THR A 1 183 ? -2.537 -31.5 -9.305 1 97.19 183 THR A CA 1
ATOM 1448 C C . THR A 1 183 ? -1.464 -30.562 -8.758 1 97.19 183 THR A C 1
ATOM 1450 O O . THR A 1 183 ? -1.701 -29.375 -8.594 1 97.19 183 THR A O 1
ATOM 1453 N N . GLY A 1 184 ? -0.302 -31.094 -8.438 1 96.12 184 GLY A N 1
ATOM 1454 C CA . GLY A 1 184 ? 0.81 -30.25 -8.023 1 96.12 184 GLY A CA 1
ATOM 1455 C C . GLY A 1 184 ? 1.172 -29.203 -9.055 1 96.12 184 GLY A C 1
ATOM 1456 O O . GLY A 1 184 ? 1.37 -28.031 -8.711 1 96.12 184 GLY A O 1
ATOM 1457 N N . HIS A 1 185 ? 1.242 -29.672 -10.289 1 95.31 185 HIS A N 1
ATOM 1458 C CA . HIS A 1 185 ? 1.521 -28.75 -11.375 1 95.31 185 HIS A CA 1
ATOM 1459 C C . HIS A 1 185 ? 0.415 -27.703 -11.508 1 95.31 185 HIS A C 1
ATOM 1461 O O . HIS A 1 185 ? 0.686 -26.531 -11.789 1 95.31 185 HIS A O 1
ATOM 1467 N N . ALA A 1 186 ? -0.796 -28.141 -11.344 1 96.19 186 ALA A N 1
ATOM 1468 C CA . ALA A 1 186 ? -1.926 -27.219 -11.43 1 96.19 186 ALA A CA 1
ATOM 1469 C C . ALA A 1 186 ? -1.831 -26.125 -10.367 1 96.19 186 ALA A C 1
ATOM 1471 O O . ALA A 1 186 ? -2.123 -24.969 -10.633 1 96.19 186 ALA A O 1
ATOM 1472 N N . ILE A 1 187 ? -1.421 -26.484 -9.18 1 96.88 187 ILE A N 1
ATOM 1473 C CA . ILE A 1 187 ? -1.263 -25.547 -8.078 1 96.88 187 ILE A CA 1
ATOM 1474 C C . ILE A 1 187 ? -0.121 -24.578 -8.383 1 96.88 187 ILE A C 1
ATOM 1476 O O . ILE A 1 187 ? -0.257 -23.375 -8.188 1 96.88 187 ILE A O 1
ATOM 1480 N N . LEU A 1 188 ? 0.958 -25.078 -8.891 1 95.56 188 LEU A N 1
ATOM 1481 C CA . LEU A 1 188 ? 2.18 -24.312 -9.117 1 95.56 188 LEU A CA 1
ATOM 1482 C C . LEU A 1 188 ? 2.01 -23.359 -10.297 1 95.56 188 LEU A C 1
ATOM 1484 O O . LEU A 1 188 ? 2.475 -22.219 -10.242 1 95.56 188 LEU A O 1
ATOM 1488 N N . GLU A 1 189 ? 1.266 -23.797 -11.281 1 93.94 189 GLU A N 1
ATOM 1489 C CA . GLU A 1 189 ? 1.254 -23.062 -12.547 1 93.94 189 GLU A CA 1
ATOM 1490 C C . GLU A 1 189 ? -0.027 -22.25 -12.695 1 93.94 189 GLU A C 1
ATOM 1492 O O . GLU A 1 189 ? -0.121 -21.391 -13.578 1 93.94 189 GLU A O 1
ATOM 1497 N N . GLY A 1 190 ? -0.959 -22.516 -11.852 1 94.75 190 GLY A N 1
ATOM 1498 C CA . GLY A 1 190 ? -2.217 -21.781 -11.961 1 94.75 190 GLY A CA 1
ATOM 1499 C C . GLY A 1 190 ? -2.096 -20.312 -11.602 1 94.75 190 GLY A C 1
ATOM 1500 O O . GLY A 1 190 ? -1.33 -19.953 -10.703 1 94.75 190 GLY A O 1
ATOM 1501 N N . ASP A 1 191 ? -2.898 -19.438 -12.312 1 95.81 191 ASP A N 1
ATOM 1502 C CA . ASP A 1 191 ? -2.893 -18 -12.008 1 95.81 191 ASP A CA 1
ATOM 1503 C C . ASP A 1 191 ? -4.312 -17.469 -11.852 1 95.81 191 ASP A C 1
ATOM 1505 O O . ASP A 1 191 ? -4.516 -16.266 -11.672 1 95.81 191 ASP A O 1
ATOM 1509 N N . THR A 1 192 ? -5.219 -18.297 -12.062 1 95.44 192 THR A N 1
ATOM 1510 C CA . THR A 1 192 ? -6.637 -18.031 -11.836 1 95.44 192 THR A CA 1
ATOM 1511 C C . THR A 1 192 ? -7.32 -19.266 -11.242 1 95.44 192 THR A C 1
ATOM 1513 O O . THR A 1 192 ? -6.648 -20.203 -10.797 1 95.44 192 THR A O 1
ATOM 1516 N N . ARG A 1 193 ? -8.617 -19.281 -11.273 1 95.06 193 ARG A N 1
ATOM 1517 C CA . ARG A 1 193 ? -9.344 -20.469 -10.844 1 95.06 193 ARG A CA 1
ATOM 1518 C C . ARG A 1 193 ? -9.086 -21.641 -11.789 1 95.06 193 ARG A C 1
ATOM 1520 O O . ARG A 1 193 ? -9.023 -21.453 -13.008 1 95.06 193 ARG A O 1
ATOM 1527 N N . PHE A 1 194 ? -8.938 -22.781 -11.172 1 95.88 194 PHE A N 1
ATOM 1528 C CA . PHE A 1 194 ? -8.672 -23.984 -11.945 1 95.88 194 PHE A CA 1
ATOM 1529 C C . PHE A 1 194 ? -9.758 -24.203 -12.992 1 95.88 194 PHE A C 1
ATOM 1531 O O . PHE A 1 194 ? -10.945 -24.156 -12.68 1 95.88 194 PHE A O 1
ATOM 1538 N N . ASN A 1 195 ? -9.344 -24.391 -14.203 1 92.75 195 ASN A N 1
ATOM 1539 C CA . ASN A 1 195 ? -10.234 -24.641 -15.336 1 92.75 195 ASN A CA 1
ATOM 1540 C C . ASN A 1 195 ? -10.258 -26.109 -15.727 1 92.75 195 ASN A C 1
ATOM 1542 O O . ASN A 1 195 ? -9.266 -26.641 -16.219 1 92.75 195 ASN A O 1
ATOM 1546 N N . ALA A 1 196 ? -11.375 -26.688 -15.609 1 92.81 196 ALA A N 1
ATOM 1547 C CA . ALA A 1 196 ? -11.539 -28.109 -15.906 1 92.81 196 ALA A CA 1
ATOM 1548 C C . ALA A 1 196 ? -11.727 -28.328 -17.406 1 92.81 196 ALA A C 1
ATOM 1550 O O . ALA A 1 196 ? -11.836 -29.469 -17.859 1 92.81 196 ALA A O 1
ATOM 1551 N N . ILE A 1 197 ? -11.805 -27.266 -18.172 1 89.81 197 ILE A N 1
ATOM 1552 C CA . ILE A 1 197 ? -11.906 -27.266 -19.625 1 89.81 197 ILE A CA 1
ATOM 1553 C C . ILE A 1 197 ? -13.094 -28.109 -20.062 1 89.81 197 ILE A C 1
ATOM 1555 O O . ILE A 1 197 ? -12.969 -28.938 -20.969 1 89.81 197 ILE A O 1
ATOM 1559 N N . GLY A 1 198 ? -14.188 -28.031 -19.359 1 89.19 198 GLY A N 1
ATOM 1560 C CA . GLY A 1 198 ? -15.414 -28.719 -19.734 1 89.19 198 GLY A CA 1
ATOM 1561 C C . GLY A 1 198 ? -15.461 -30.156 -19.281 1 89.19 198 GLY A C 1
ATOM 1562 O O . GLY A 1 198 ? -16.453 -30.859 -19.516 1 89.19 198 GLY A O 1
ATOM 1563 N N . LEU A 1 199 ? -14.453 -30.641 -18.656 1 93.88 199 LEU A N 1
ATOM 1564 C CA . LEU A 1 199 ? -14.414 -32 -18.156 1 93.88 199 LEU A CA 1
ATOM 1565 C C . LEU A 1 199 ? -15.125 -32.125 -16.812 1 93.88 199 LEU A C 1
ATOM 1567 O O . LEU A 1 199 ? -15.156 -31.141 -16.047 1 93.88 199 LEU A O 1
ATOM 1571 N N . PRO A 1 200 ? -15.727 -33.219 -16.578 1 95.38 200 PRO A N 1
ATOM 1572 C CA . PRO A 1 200 ? -16.453 -33.406 -15.328 1 95.38 200 PRO A CA 1
ATOM 1573 C C . PRO A 1 200 ? -15.547 -33.719 -14.148 1 95.38 200 PRO A C 1
ATOM 1575 O O . PRO A 1 200 ? -15.703 -34.75 -13.508 1 95.38 200 PRO A O 1
ATOM 1578 N N . ILE A 1 201 ? -14.711 -32.844 -13.852 1 96.69 201 ILE A N 1
ATOM 1579 C CA . ILE A 1 201 ? -13.883 -32.969 -12.656 1 96.69 201 ILE A CA 1
ATOM 1580 C C . ILE A 1 201 ? -14.688 -32.562 -11.422 1 96.69 201 ILE A C 1
ATOM 1582 O O . ILE A 1 201 ? -15.391 -31.562 -11.43 1 96.69 201 ILE A O 1
ATOM 1586 N N . ARG A 1 202 ? -14.586 -33.406 -10.406 1 96.62 202 ARG A N 1
ATOM 1587 C CA . ARG A 1 202 ? -15.32 -33.125 -9.18 1 96.62 202 ARG A CA 1
ATOM 1588 C C . ARG A 1 202 ? -14.977 -31.75 -8.641 1 96.62 202 ARG A C 1
ATOM 1590 O O . ARG A 1 202 ? -13.805 -31.375 -8.562 1 96.62 202 ARG A O 1
ATOM 1597 N N . PRO A 1 203 ? -15.977 -31 -8.258 1 97 203 PRO A N 1
ATOM 1598 C CA . PRO A 1 203 ? -15.742 -29.656 -7.75 1 97 203 PRO A CA 1
ATOM 1599 C C . PRO A 1 203 ? -14.812 -29.625 -6.539 1 97 203 PRO A C 1
ATOM 1601 O O . PRO A 1 203 ? -14.016 -28.703 -6.383 1 97 203 PRO A O 1
ATOM 1604 N N . LYS A 1 204 ? -14.906 -30.594 -5.738 1 98.06 204 LYS A N 1
ATOM 1605 C CA . LYS A 1 204 ? -14.047 -30.656 -4.559 1 98.06 204 LYS A CA 1
ATOM 1606 C C . LYS A 1 204 ? -12.57 -30.641 -4.949 1 98.06 204 LYS A C 1
ATOM 1608 O O . LYS A 1 204 ? -11.75 -30.047 -4.254 1 98.06 204 LYS A O 1
ATOM 1613 N N . ILE A 1 205 ? -12.25 -31.312 -6.031 1 98.38 205 ILE A N 1
ATOM 1614 C CA . ILE A 1 205 ? -10.867 -31.359 -6.504 1 98.38 205 ILE A CA 1
ATOM 1615 C C . ILE A 1 205 ? -10.438 -29.969 -6.965 1 98.38 205 ILE A C 1
ATOM 1617 O O . ILE A 1 205 ? -9.391 -29.469 -6.547 1 98.38 205 ILE A O 1
ATOM 1621 N N . SER A 1 206 ? -11.258 -29.359 -7.805 1 97.38 206 SER A N 1
ATOM 1622 C CA . SER A 1 206 ? -10.961 -28.016 -8.312 1 97.38 206 SER A CA 1
ATOM 1623 C C . SER A 1 206 ? -10.836 -27.016 -7.168 1 97.38 206 SER A C 1
ATOM 1625 O O . SER A 1 206 ? -9.906 -26.219 -7.137 1 97.38 206 SER A O 1
ATOM 1627 N N . ASP A 1 207 ? -11.734 -27.078 -6.246 1 97.81 207 ASP A N 1
ATOM 1628 C CA . ASP A 1 207 ? -11.75 -26.156 -5.113 1 97.81 207 ASP A CA 1
ATOM 1629 C C . ASP A 1 207 ? -10.492 -26.328 -4.262 1 97.81 207 ASP A C 1
ATOM 1631 O O . ASP A 1 207 ? -9.938 -25.344 -3.76 1 97.81 207 ASP A O 1
ATOM 1635 N N . THR A 1 208 ? -10.117 -27.547 -4.098 1 98.44 208 THR A N 1
ATOM 1636 C CA . THR A 1 208 ? -8.945 -27.828 -3.275 1 98.44 208 THR A CA 1
ATOM 1637 C C . THR A 1 208 ? -7.676 -27.312 -3.955 1 98.44 208 THR A C 1
ATOM 1639 O O . THR A 1 208 ? -6.77 -26.797 -3.289 1 98.44 208 THR A O 1
ATOM 1642 N N . ILE A 1 209 ? -7.574 -27.5 -5.238 1 98.12 209 ILE A N 1
ATOM 1643 C CA . ILE A 1 209 ? -6.449 -26.953 -5.996 1 98.12 209 ILE A CA 1
ATOM 1644 C C . ILE A 1 209 ? -6.367 -25.438 -5.793 1 98.12 209 ILE A C 1
ATOM 1646 O O . ILE A 1 209 ? -5.301 -24.906 -5.469 1 98.12 209 ILE A O 1
ATOM 1650 N N . ASP A 1 210 ? -7.512 -24.781 -5.949 1 98 210 ASP A N 1
ATOM 1651 C CA . ASP A 1 210 ? -7.57 -23.328 -5.801 1 98 210 ASP A CA 1
ATOM 1652 C C . ASP A 1 210 ? -7.215 -22.906 -4.375 1 98 210 ASP A C 1
ATOM 1654 O O . ASP A 1 210 ? -6.465 -21.953 -4.176 1 98 210 ASP A O 1
ATOM 1658 N N . ALA A 1 211 ? -7.746 -23.641 -3.457 1 98 211 ALA A N 1
ATOM 1659 C CA . ALA A 1 211 ? -7.48 -23.312 -2.055 1 98 211 ALA A CA 1
ATOM 1660 C C . ALA A 1 211 ? -6 -23.484 -1.727 1 98 211 ALA A C 1
ATOM 1662 O O . ALA A 1 211 ? -5.422 -22.656 -1.017 1 98 211 ALA A O 1
ATOM 1663 N N . ALA A 1 212 ? -5.414 -24.531 -2.203 1 97.75 212 ALA A N 1
ATOM 1664 C CA . ALA A 1 212 ? -3.994 -24.781 -1.964 1 97.75 212 ALA A CA 1
ATOM 1665 C C . ALA A 1 212 ? -3.141 -23.672 -2.568 1 97.75 212 ALA A C 1
ATOM 1667 O O . ALA A 1 212 ? -2.225 -23.156 -1.918 1 97.75 212 ALA A O 1
ATOM 1668 N N . ARG A 1 213 ? -3.395 -23.344 -3.762 1 97.56 213 ARG A N 1
ATOM 1669 C CA . ARG A 1 213 ? -2.686 -22.25 -4.43 1 97.56 213 ARG A CA 1
ATOM 1670 C C . ARG A 1 213 ? -2.781 -20.969 -3.623 1 97.56 213 ARG A C 1
ATOM 1672 O O . ARG A 1 213 ? -1.768 -20.328 -3.348 1 97.56 213 ARG A O 1
ATOM 1679 N N . GLU A 1 214 ? -3.996 -20.594 -3.273 1 97.88 214 GLU A N 1
ATOM 1680 C CA . GLU A 1 214 ? -4.238 -19.344 -2.545 1 97.88 214 GLU A CA 1
ATOM 1681 C C . GLU A 1 214 ? -3.537 -19.359 -1.189 1 97.88 214 GLU A C 1
ATOM 1683 O O . GLU A 1 214 ? -2.957 -18.344 -0.777 1 97.88 214 GLU A O 1
ATOM 1688 N N . GLN A 1 215 ? -3.604 -20.484 -0.527 1 97.19 215 GLN A N 1
ATOM 1689 C CA . GLN A 1 215 ? -2.99 -20.609 0.792 1 97.19 215 GLN A CA 1
ATOM 1690 C C . GLN A 1 215 ? -1.479 -20.406 0.715 1 97.19 215 GLN A C 1
ATOM 1692 O O . GLN A 1 215 ? -0.892 -19.734 1.557 1 97.19 215 GLN A O 1
ATOM 1697 N N . HIS A 1 216 ? -0.88 -21.031 -0.216 1 97.44 216 HIS A N 1
ATOM 1698 C CA . HIS A 1 216 ? 0.568 -20.938 -0.359 1 97.44 216 HIS A CA 1
ATOM 1699 C C . HIS A 1 216 ? 0.984 -19.5 -0.704 1 97.44 216 HIS A C 1
ATOM 1701 O O . HIS A 1 216 ? 1.969 -19 -0.166 1 97.44 216 HIS A O 1
ATOM 1707 N N . ILE A 1 217 ? 0.28 -18.859 -1.589 1 97.38 217 ILE A N 1
ATOM 1708 C CA . ILE A 1 217 ? 0.6 -17.484 -1.965 1 97.38 217 ILE A CA 1
ATOM 1709 C C . ILE A 1 217 ? 0.37 -16.562 -0.775 1 97.38 217 ILE A C 1
ATOM 1711 O O . ILE A 1 217 ? 1.167 -15.648 -0.524 1 97.38 217 ILE A O 1
ATOM 1715 N N . GLU A 1 218 ? -0.731 -16.828 -0.083 1 97.44 218 GLU A N 1
ATOM 1716 C CA . GLU A 1 218 ? -1.012 -16.047 1.117 1 97.44 218 GLU A CA 1
ATOM 1717 C C . GLU A 1 218 ? 0.132 -16.141 2.123 1 97.44 218 GLU A C 1
ATOM 1719 O O . GLU A 1 218 ? 0.541 -15.141 2.711 1 97.44 218 GLU A O 1
ATOM 1724 N N . ARG A 1 219 ? 0.594 -17.297 2.328 1 96.88 219 ARG A N 1
ATOM 1725 C CA . ARG A 1 219 ? 1.71 -17.5 3.244 1 96.88 219 ARG A CA 1
ATOM 1726 C C . ARG A 1 219 ? 2.936 -16.719 2.803 1 96.88 219 ARG A C 1
ATOM 1728 O O . ARG A 1 219 ? 3.57 -16.031 3.615 1 96.88 219 ARG A O 1
ATOM 1735 N N . ILE A 1 220 ? 3.258 -16.812 1.579 1 97.75 220 ILE A N 1
ATOM 1736 C CA . ILE A 1 220 ? 4.434 -16.141 1.035 1 97.75 220 ILE A CA 1
ATOM 1737 C C . ILE A 1 220 ? 4.289 -14.633 1.206 1 97.75 220 ILE A C 1
ATOM 1739 O O . ILE A 1 220 ? 5.203 -13.969 1.71 1 97.75 220 ILE A O 1
ATOM 1743 N N . THR A 1 221 ? 3.139 -14.094 0.792 1 97.56 221 THR A N 1
ATOM 1744 C CA . THR A 1 221 ? 2.918 -12.648 0.844 1 97.56 221 THR A CA 1
ATOM 1745 C C . THR A 1 221 ? 2.939 -12.156 2.285 1 97.56 221 THR A C 1
ATOM 1747 O O . THR A 1 221 ? 3.482 -11.086 2.57 1 97.56 221 THR A O 1
ATOM 1750 N N . SER A 1 222 ? 2.363 -12.891 3.164 1 97.31 222 SER A N 1
ATOM 1751 C CA . SER A 1 222 ? 2.361 -12.531 4.578 1 97.31 222 SER A CA 1
ATOM 1752 C C . SER A 1 222 ? 3.779 -12.508 5.145 1 97.31 222 SER A C 1
ATOM 1754 O O . SER A 1 222 ? 4.152 -11.578 5.855 1 97.31 222 SER A O 1
ATOM 1756 N N . GLU A 1 223 ? 4.512 -13.492 4.848 1 97.62 223 GLU A N 1
ATOM 1757 C CA . GLU A 1 223 ? 5.883 -13.578 5.34 1 97.62 223 GLU A CA 1
ATOM 1758 C C . GLU A 1 223 ? 6.754 -12.477 4.746 1 97.62 223 GLU A C 1
ATOM 1760 O O . GLU A 1 223 ? 7.645 -11.953 5.418 1 97.62 223 GLU A O 1
ATOM 1765 N N . LEU A 1 224 ? 6.539 -12.234 3.5 1 98 224 LEU A N 1
ATOM 1766 C CA . LEU A 1 224 ? 7.281 -11.156 2.854 1 98 224 LEU A CA 1
ATOM 1767 C C . LEU A 1 224 ? 6.977 -9.82 3.512 1 98 224 LEU A C 1
ATOM 1769 O O . LEU A 1 224 ? 7.883 -9.016 3.738 1 98 224 LEU A O 1
ATOM 1773 N N . ASN A 1 225 ? 5.699 -9.594 3.777 1 96.62 225 ASN A N 1
ATOM 1774 C CA . ASN A 1 225 ? 5.32 -8.359 4.465 1 96.62 225 ASN A CA 1
ATOM 1775 C C . ASN A 1 225 ? 5.984 -8.258 5.836 1 96.62 225 ASN A C 1
ATOM 1777 O O . ASN A 1 225 ? 6.453 -7.188 6.223 1 96.62 225 ASN A O 1
ATOM 1781 N N . SER A 1 226 ? 5.969 -9.328 6.496 1 97.31 226 SER A N 1
ATOM 1782 C CA . SER A 1 226 ? 6.645 -9.375 7.789 1 97.31 226 SER A CA 1
ATOM 1783 C C . SER A 1 226 ? 8.133 -9.086 7.648 1 97.31 226 SER A C 1
ATOM 1785 O O . SER A 1 226 ? 8.711 -8.359 8.453 1 97.31 226 SER A O 1
ATOM 1787 N N . LEU A 1 227 ? 8.734 -9.688 6.691 1 97.81 227 LEU A N 1
ATOM 1788 C CA . LEU A 1 227 ? 10.156 -9.5 6.434 1 97.81 227 LEU A CA 1
ATOM 1789 C C . LEU A 1 227 ? 10.477 -8.031 6.172 1 97.81 227 LEU A C 1
ATOM 1791 O O . LEU A 1 227 ? 11.453 -7.5 6.711 1 97.81 227 LEU A O 1
ATOM 1795 N N . ILE A 1 228 ? 9.703 -7.383 5.32 1 97.38 228 ILE A N 1
ATOM 1796 C CA . ILE A 1 228 ? 9.891 -5.969 5.008 1 97.38 228 ILE A CA 1
ATOM 1797 C C . ILE A 1 228 ? 9.875 -5.148 6.297 1 97.38 228 ILE A C 1
ATOM 1799 O O . ILE A 1 228 ? 10.711 -4.262 6.484 1 97.38 228 ILE A O 1
ATOM 1803 N N . GLY A 1 229 ? 8.914 -5.453 7.16 1 96.31 229 GLY A N 1
ATOM 1804 C CA . GLY A 1 229 ? 8.867 -4.789 8.453 1 96.31 229 GLY A CA 1
ATOM 1805 C C . GLY A 1 229 ? 10.109 -5.012 9.289 1 96.31 229 GLY A C 1
ATOM 1806 O O . GLY A 1 229 ? 10.633 -4.074 9.891 1 96.31 229 GLY A O 1
ATOM 1807 N N . LYS A 1 230 ? 10.602 -6.172 9.328 1 96.94 230 LYS A N 1
ATOM 1808 C CA . LYS A 1 230 ? 11.789 -6.52 10.094 1 96.94 230 LYS A CA 1
ATOM 1809 C C . LYS A 1 230 ? 13.023 -5.805 9.547 1 96.94 230 LYS A C 1
ATOM 1811 O O . LYS A 1 230 ? 13.875 -5.348 10.312 1 96.94 230 LYS A O 1
ATOM 1816 N N . VAL A 1 231 ? 13.109 -5.766 8.242 1 97.31 231 VAL A N 1
ATOM 1817 C CA . VAL A 1 231 ? 14.242 -5.109 7.605 1 97.31 231 VAL A CA 1
ATOM 1818 C C . VAL A 1 231 ? 14.25 -3.623 7.957 1 97.31 231 VAL A C 1
ATOM 1820 O O . VAL A 1 231 ? 15.305 -3.049 8.242 1 97.31 231 VAL A O 1
ATOM 1823 N N . ARG A 1 232 ? 13.094 -3.045 7.953 1 95.44 232 ARG A N 1
ATOM 1824 C CA . ARG A 1 232 ? 12.969 -1.626 8.273 1 95.44 232 ARG A CA 1
ATOM 1825 C C . ARG A 1 232 ? 13.414 -1.342 9.703 1 95.44 232 ARG A C 1
ATOM 1827 O O . ARG A 1 232 ? 13.992 -0.289 9.977 1 95.44 232 ARG A O 1
ATOM 1834 N N . GLU A 1 233 ? 13.219 -2.234 10.531 1 94.38 233 GLU A N 1
ATOM 1835 C CA . GLU A 1 233 ? 13.469 -2.023 11.953 1 94.38 233 GLU A CA 1
ATOM 1836 C C . GLU A 1 233 ? 14.875 -2.479 12.336 1 94.38 233 GLU A C 1
ATOM 1838 O O . GLU A 1 233 ? 15.367 -2.143 13.414 1 94.38 233 GLU A O 1
ATOM 1843 N N . HIS A 1 234 ? 15.516 -3.18 11.477 1 92.31 234 HIS A N 1
ATOM 1844 C CA . HIS A 1 234 ? 16.812 -3.768 11.797 1 92.31 234 HIS A CA 1
ATOM 1845 C C . HIS A 1 234 ? 17.922 -2.723 11.742 1 92.31 234 HIS A C 1
ATOM 1847 O O . HIS A 1 234 ? 17.906 -1.831 10.891 1 92.31 234 HIS A O 1
ATOM 1853 N N . ASP A 1 235 ? 18.859 -2.877 12.578 1 90.88 235 ASP A N 1
ATOM 1854 C CA . ASP A 1 235 ? 19.969 -1.93 12.633 1 90.88 235 ASP A CA 1
ATOM 1855 C C . ASP A 1 235 ? 21.156 -2.414 11.797 1 90.88 235 ASP A C 1
ATOM 1857 O O . ASP A 1 235 ? 21.516 -3.594 11.836 1 90.88 235 ASP A O 1
ATOM 1861 N N . CYS A 1 236 ? 21.688 -1.619 11 1 92.75 236 CYS A N 1
ATOM 1862 C CA . CYS A 1 236 ? 22.891 -1.773 10.195 1 92.75 236 CYS A CA 1
ATOM 1863 C C . CYS A 1 236 ? 23.375 -0.424 9.68 1 92.75 236 CYS A C 1
ATOM 1865 O O . CYS A 1 236 ? 22.844 0.62 10.062 1 92.75 236 CYS A O 1
ATOM 1867 N N . HIS A 1 237 ? 24.516 -0.479 9.016 1 91.38 237 HIS A N 1
ATOM 1868 C CA . HIS A 1 237 ? 24.891 0.745 8.32 1 91.38 237 HIS A CA 1
ATOM 1869 C C . HIS A 1 237 ? 23.766 1.248 7.43 1 91.38 237 HIS A C 1
ATOM 1871 O O . HIS A 1 237 ? 23.078 0.453 6.785 1 91.38 237 HIS A O 1
ATOM 1877 N N . ALA A 1 238 ? 23.578 2.525 7.43 1 91.5 238 ALA A N 1
ATOM 1878 C CA . ALA A 1 238 ? 22.469 3.133 6.691 1 91.5 238 ALA A CA 1
ATOM 1879 C C . ALA A 1 238 ? 22.516 2.752 5.215 1 91.5 238 ALA A C 1
ATOM 1881 O O . ALA A 1 238 ? 21.484 2.459 4.609 1 91.5 238 ALA A O 1
ATOM 1882 N N . GLN A 1 239 ? 23.703 2.734 4.676 1 92.88 239 GLN A N 1
ATOM 1883 C CA . GLN A 1 239 ? 23.844 2.426 3.256 1 92.88 239 GLN A CA 1
ATOM 1884 C C . GLN A 1 239 ? 23.516 0.959 2.979 1 92.88 239 GLN A C 1
ATOM 1886 O O . GLN A 1 239 ? 22.906 0.636 1.962 1 92.88 239 GLN A O 1
ATOM 1891 N N . CYS A 1 240 ? 24 0.147 3.898 1 95.25 240 CYS A N 1
ATOM 1892 C CA . CYS A 1 240 ? 23.703 -1.271 3.742 1 95.25 240 CYS A CA 1
ATOM 1893 C C . CYS A 1 240 ? 22.203 -1.52 3.832 1 95.25 240 CYS A C 1
ATOM 1895 O O . CYS A 1 240 ? 21.641 -2.27 3.031 1 95.25 240 CYS A O 1
ATOM 1897 N N . LYS A 1 241 ? 21.609 -0.918 4.836 1 95.94 241 LYS A N 1
ATOM 1898 C CA . LYS A 1 241 ? 20.156 -1.066 5.023 1 95.94 241 LYS A CA 1
ATOM 1899 C C . LYS A 1 241 ? 19.391 -0.581 3.797 1 95.94 241 LYS A C 1
ATOM 1901 O O . LYS A 1 241 ? 18.5 -1.27 3.305 1 95.94 241 LYS A O 1
ATOM 1906 N N . SER A 1 242 ? 19.781 0.609 3.303 1 96.5 242 SER A N 1
ATOM 1907 C CA . SER A 1 242 ? 19.141 1.181 2.129 1 96.5 242 SER A CA 1
ATOM 1908 C C . SER A 1 242 ? 19.297 0.281 0.91 1 96.5 242 SER A C 1
ATOM 1910 O O . SER A 1 242 ? 18.344 0.048 0.166 1 96.5 242 SER A O 1
ATOM 1912 N N . LEU A 1 243 ? 20.484 -0.16 0.742 1 97 243 LEU A N 1
ATOM 1913 C CA . LEU A 1 243 ? 20.781 -1.021 -0.397 1 97 243 LEU A CA 1
ATOM 1914 C C . LEU A 1 243 ? 19.984 -2.318 -0.32 1 97 243 LEU A C 1
ATOM 1916 O O . LEU A 1 243 ? 19.375 -2.74 -1.309 1 97 243 LEU A O 1
ATOM 1920 N N . THR A 1 244 ? 20.062 -2.934 0.847 1 97.31 244 THR A N 1
ATOM 1921 C CA . THR A 1 244 ? 19.375 -4.203 1.065 1 97.31 244 THR A CA 1
ATOM 1922 C C . THR A 1 244 ? 17.859 -4.039 0.89 1 97.31 244 THR A C 1
ATOM 1924 O O . THR A 1 244 ? 17.234 -4.816 0.173 1 97.31 244 THR A O 1
ATOM 1927 N N . PHE A 1 245 ? 17.328 -3.023 1.537 1 97.94 245 PHE A N 1
ATOM 1928 C CA . PHE A 1 245 ? 15.891 -2.744 1.462 1 97.94 245 PHE A CA 1
ATOM 1929 C C . PHE A 1 245 ? 15.477 -2.432 0.029 1 97.94 245 PHE A C 1
ATOM 1931 O O . PHE A 1 245 ? 14.461 -2.939 -0.454 1 97.94 245 PHE A O 1
ATOM 1938 N N . GLY A 1 246 ? 16.203 -1.611 -0.597 1 97.88 246 GLY A N 1
ATOM 1939 C CA . GLY A 1 246 ? 15.898 -1.235 -1.968 1 97.88 246 GLY A CA 1
ATOM 1940 C C . GLY A 1 246 ? 15.938 -2.408 -2.93 1 97.88 246 GLY A C 1
ATOM 1941 O O . GLY A 1 246 ? 15.031 -2.574 -3.746 1 97.88 246 GLY A O 1
ATOM 1942 N N . THR A 1 247 ? 16.984 -3.186 -2.855 1 97.12 247 THR A N 1
ATOM 1943 C CA . THR A 1 247 ? 17.109 -4.352 -3.725 1 97.12 247 THR A CA 1
ATOM 1944 C C . THR A 1 247 ? 15.93 -5.301 -3.525 1 97.12 247 THR A C 1
ATOM 1946 O O . THR A 1 247 ? 15.305 -5.742 -4.496 1 97.12 247 THR A O 1
ATOM 1949 N N . LEU A 1 248 ? 15.664 -5.535 -2.27 1 97.75 248 LEU A N 1
ATOM 1950 C CA . LEU A 1 248 ? 14.594 -6.461 -1.915 1 97.75 248 LEU A CA 1
ATOM 1951 C C . LEU A 1 248 ? 13.242 -5.938 -2.4 1 97.75 248 LEU A C 1
ATOM 1953 O O . LEU A 1 248 ? 12.516 -6.645 -3.1 1 97.75 248 LEU A O 1
ATOM 1957 N N . THR A 1 249 ? 12.898 -4.73 -2.088 1 97.81 249 THR A N 1
ATOM 1958 C CA . THR A 1 249 ? 11.57 -4.195 -2.359 1 97.81 249 THR A CA 1
ATOM 1959 C C . THR A 1 249 ? 11.367 -3.977 -3.855 1 97.81 249 THR A C 1
ATOM 1961 O O . THR A 1 249 ? 10.273 -4.184 -4.379 1 97.81 249 THR A O 1
ATOM 1964 N N . LEU A 1 250 ? 12.391 -3.555 -4.578 1 96.75 250 LEU A N 1
ATOM 1965 C CA . LEU A 1 250 ? 12.273 -3.408 -6.023 1 96.75 250 LEU A CA 1
ATOM 1966 C C . LEU A 1 250 ? 11.914 -4.738 -6.676 1 96.75 250 LEU A C 1
ATOM 1968 O O . LEU A 1 250 ? 11.031 -4.789 -7.539 1 96.75 250 LEU A O 1
ATOM 1972 N N . GLU A 1 251 ? 12.609 -5.77 -6.246 1 96.25 251 GLU A N 1
ATOM 1973 C CA . GLU A 1 251 ? 12.344 -7.094 -6.797 1 96.25 251 GLU A CA 1
ATOM 1974 C C . GLU A 1 251 ? 10.922 -7.543 -6.492 1 96.25 251 GLU A C 1
ATOM 1976 O O . GLU A 1 251 ? 10.203 -8 -7.387 1 96.25 251 GLU A O 1
ATOM 1981 N N . LEU A 1 252 ? 10.531 -7.391 -5.266 1 97.62 252 LEU A N 1
ATOM 1982 C CA . LEU A 1 252 ? 9.211 -7.84 -4.844 1 97.62 252 LEU A CA 1
ATOM 1983 C C . LEU A 1 252 ? 8.109 -7.023 -5.52 1 97.62 252 LEU A C 1
ATOM 1985 O O . LEU A 1 252 ? 7.059 -7.559 -5.875 1 97.62 252 LEU A O 1
ATOM 1989 N N . MET A 1 253 ? 8.305 -5.746 -5.652 1 96.25 253 MET A N 1
ATOM 1990 C CA . MET A 1 253 ? 7.344 -4.887 -6.336 1 96.25 253 MET A CA 1
ATOM 1991 C C . MET A 1 253 ? 7.211 -5.277 -7.805 1 96.25 253 MET A C 1
ATOM 1993 O O . MET A 1 253 ? 6.109 -5.281 -8.352 1 96.25 253 MET A O 1
ATOM 1997 N N . SER A 1 254 ? 8.305 -5.594 -8.445 1 94.94 254 SER A N 1
ATOM 1998 C CA . SER A 1 254 ? 8.273 -6 -9.844 1 94.94 254 SER A CA 1
ATOM 1999 C C . SER A 1 254 ? 7.445 -7.266 -10.039 1 94.94 254 SER A C 1
ATOM 2001 O O . SER A 1 254 ? 6.844 -7.465 -11.094 1 94.94 254 SER A O 1
ATOM 2003 N N . ALA A 1 255 ? 7.426 -8.055 -9.023 1 95.69 255 ALA A N 1
ATOM 2004 C CA . ALA A 1 255 ? 6.648 -9.297 -9.055 1 95.69 255 ALA A CA 1
ATOM 2005 C C . ALA A 1 255 ? 5.23 -9.07 -8.539 1 95.69 255 ALA A C 1
ATOM 2007 O O . ALA A 1 255 ? 4.445 -10.008 -8.422 1 95.69 255 ALA A O 1
ATOM 2008 N N . ASN A 1 256 ? 4.879 -7.836 -8.156 1 95.62 256 ASN A N 1
ATOM 2009 C CA . ASN A 1 256 ? 3.561 -7.449 -7.664 1 95.62 256 ASN A CA 1
ATOM 2010 C C . ASN A 1 256 ? 3.205 -8.18 -6.371 1 95.62 256 ASN A C 1
ATOM 2012 O O . ASN A 1 256 ? 2.074 -8.641 -6.203 1 95.62 256 ASN A O 1
ATOM 2016 N N . LEU A 1 257 ? 4.18 -8.305 -5.512 1 97.31 257 LEU A N 1
ATOM 2017 C CA . LEU A 1 257 ? 3.963 -9.07 -4.293 1 97.31 257 LEU A CA 1
ATOM 2018 C C . LEU A 1 257 ? 3.756 -8.148 -3.098 1 97.31 257 LEU A C 1
ATOM 2020 O O . LEU A 1 257 ? 3.26 -8.578 -2.055 1 97.31 257 LEU A O 1
ATOM 2024 N N . ILE A 1 258 ? 4.266 -6.918 -3.283 1 95.69 258 ILE A N 1
ATOM 2025 C CA . ILE A 1 258 ? 4.156 -5.98 -2.174 1 95.69 258 ILE A CA 1
ATOM 2026 C C . ILE A 1 258 ? 3.789 -4.594 -2.705 1 95.69 258 ILE A C 1
ATOM 2028 O O . ILE A 1 258 ? 3.922 -4.328 -3.9 1 95.69 258 ILE A O 1
ATOM 2032 N N . PHE A 1 259 ? 3.225 -3.701 -1.836 1 92.62 259 PHE A N 1
ATOM 2033 C CA . PHE A 1 259 ? 2.955 -2.283 -2.045 1 92.62 259 PHE A CA 1
ATOM 2034 C C . PHE A 1 259 ? 2.146 -2.068 -3.32 1 92.62 259 PHE A C 1
ATOM 2036 O O . PHE A 1 259 ? 2.574 -1.336 -4.215 1 92.62 259 PHE A O 1
ATOM 2043 N N . PRO A 1 260 ? 0.97 -2.605 -3.514 1 91.25 260 PRO A N 1
ATOM 2044 C CA . PRO A 1 260 ? 0.207 -3.227 -2.428 1 91.25 260 PRO A CA 1
ATOM 2045 C C . PRO A 1 260 ? 0.296 -4.75 -2.439 1 91.25 260 PRO A C 1
ATOM 2047 O O . PRO A 1 260 ? 0.682 -5.344 -3.451 1 91.25 260 PRO A O 1
ATOM 2050 N N . SER A 1 261 ? 0.089 -5.309 -1.265 1 93.69 261 SER A N 1
ATOM 2051 C CA . SER A 1 261 ? -0.063 -6.762 -1.235 1 93.69 261 SER A CA 1
ATOM 2052 C C . SER A 1 261 ? -1.208 -7.215 -2.135 1 93.69 261 SER A C 1
ATOM 2054 O O . SER A 1 261 ? -2.262 -6.578 -2.178 1 93.69 261 SER A O 1
ATOM 2056 N N . PRO A 1 262 ? -0.967 -8.227 -2.814 1 96.31 262 PRO A N 1
ATOM 2057 C CA . PRO A 1 262 ? -2.037 -8.703 -3.693 1 96.31 262 PRO A CA 1
ATOM 2058 C C . PRO A 1 262 ? -3.227 -9.273 -2.92 1 96.31 262 PRO A C 1
ATOM 2060 O O . PRO A 1 262 ? -3.045 -9.922 -1.887 1 96.31 262 PRO A O 1
ATOM 2063 N N . PRO A 1 263 ? -4.395 -8.961 -3.461 1 96.44 263 PRO A N 1
ATOM 2064 C CA . PRO A 1 263 ? -5.582 -9.508 -2.801 1 96.44 263 PRO A CA 1
ATOM 2065 C C . PRO A 1 263 ? -5.938 -10.914 -3.281 1 96.44 263 PRO A C 1
ATOM 2067 O O . PRO A 1 263 ? -5.621 -11.273 -4.418 1 96.44 263 PRO A O 1
ATOM 2070 N N . ALA A 1 264 ? -6.582 -11.641 -2.416 1 95.88 264 ALA A N 1
ATOM 2071 C CA . ALA A 1 264 ? -7.164 -12.914 -2.84 1 95.88 264 ALA A CA 1
ATOM 2072 C C . ALA A 1 264 ? -8.234 -12.695 -3.908 1 95.88 264 ALA A C 1
ATOM 2074 O O . ALA A 1 264 ? -8.961 -11.703 -3.873 1 95.88 264 ALA A O 1
ATOM 2075 N N . PRO A 1 265 ? -8.344 -13.695 -4.918 1 97 265 PRO A N 1
ATOM 2076 C CA . PRO A 1 265 ? -7.707 -15.008 -4.973 1 97 265 PRO A CA 1
ATOM 2077 C C . PRO A 1 265 ? -6.379 -14.992 -5.723 1 97 265 PRO A C 1
ATOM 2079 O O . PRO A 1 265 ? -6.023 -15.969 -6.387 1 97 265 PRO A O 1
ATOM 2082 N N . TYR A 1 266 ? -5.652 -13.75 -5.754 1 97.44 266 TYR A N 1
ATOM 2083 C CA . TYR A 1 266 ? -4.301 -13.594 -6.281 1 97.44 266 TYR A CA 1
ATOM 2084 C C . TYR A 1 266 ? -4.27 -13.852 -7.781 1 97.44 266 TYR A C 1
ATOM 2086 O O . TYR A 1 266 ? -3.432 -14.617 -8.266 1 97.44 266 TYR A O 1
ATOM 2094 N N . LEU A 1 267 ? -5.242 -13.211 -8.43 1 97 267 LEU A N 1
ATOM 2095 C CA . LEU A 1 267 ? -5.363 -13.367 -9.875 1 97 267 LEU A CA 1
ATOM 2096 C C . LEU A 1 267 ? -4.094 -12.898 -10.578 1 97 267 LEU A C 1
ATOM 2098 O O . LEU A 1 267 ? -3.539 -11.852 -10.234 1 97 267 LEU A O 1
ATOM 2102 N N . GLY A 1 268 ? -3.594 -13.695 -11.508 1 96.12 268 GLY A N 1
ATOM 2103 C CA . GLY A 1 268 ? -2.441 -13.336 -12.32 1 96.12 268 GLY A CA 1
ATOM 2104 C C . GLY A 1 268 ? -1.121 -13.75 -11.695 1 96.12 268 GLY A C 1
ATOM 2105 O O . GLY A 1 268 ? -0.066 -13.617 -12.32 1 96.12 268 GLY A O 1
ATOM 2106 N N . LEU A 1 269 ? -1.109 -14.211 -10.492 1 97.12 269 LEU A N 1
ATOM 2107 C CA . LEU A 1 269 ? 0.107 -14.625 -9.805 1 97.12 269 LEU A CA 1
ATOM 2108 C C . LEU A 1 269 ? 0.262 -16.141 -9.836 1 97.12 269 LEU A C 1
ATOM 2110 O O . LEU A 1 269 ? -0.659 -16.875 -9.469 1 97.12 269 LEU A O 1
ATOM 2114 N N . ARG A 1 270 ? 1.382 -16.609 -10.25 1 96.56 270 ARG A N 1
ATOM 2115 C CA . ARG A 1 270 ? 1.713 -18.031 -10.281 1 96.56 270 ARG A CA 1
ATOM 2116 C C . ARG A 1 270 ? 2.766 -18.359 -9.234 1 96.56 270 ARG A C 1
ATOM 2118 O O . ARG A 1 270 ? 3.787 -17.688 -9.125 1 96.56 270 ARG A O 1
ATOM 2125 N N . LEU A 1 271 ? 2.564 -19.422 -8.562 1 96.31 271 LEU A N 1
ATOM 2126 C CA . LEU A 1 271 ? 3.521 -19.859 -7.555 1 96.31 271 LEU A CA 1
ATOM 2127 C C . LEU A 1 271 ? 4.867 -20.188 -8.188 1 96.31 271 LEU A C 1
ATOM 2129 O O . LEU A 1 271 ? 5.918 -19.859 -7.633 1 96.31 271 LEU A O 1
ATOM 2133 N N . PHE A 1 272 ? 4.793 -20.75 -9.258 1 94.81 272 PHE A N 1
ATOM 2134 C CA . PHE A 1 272 ? 6.012 -21.125 -9.969 1 94.81 272 PHE A CA 1
ATOM 2135 C C . PHE A 1 272 ? 6.875 -19.891 -10.234 1 94.81 272 PHE A C 1
ATOM 2137 O O . PHE A 1 272 ? 8.078 -19.906 -9.977 1 94.81 272 PHE A O 1
ATOM 2144 N N . SER A 1 273 ? 6.285 -18.875 -10.727 1 96.38 273 SER A N 1
ATOM 2145 C CA . SER A 1 273 ? 6.996 -17.641 -11.047 1 96.38 273 SER A CA 1
ATOM 2146 C C . SER A 1 273 ? 7.566 -17 -9.797 1 96.38 273 SER A C 1
ATOM 2148 O O . SER A 1 273 ? 8.68 -16.453 -9.812 1 96.38 273 SER A O 1
ATOM 2150 N N . ILE A 1 274 ? 6.797 -16.984 -8.766 1 97.19 274 ILE A N 1
ATOM 2151 C CA . ILE A 1 274 ? 7.246 -16.422 -7.492 1 97.19 274 ILE A CA 1
ATOM 2152 C C . ILE A 1 274 ? 8.484 -17.172 -7.008 1 97.19 274 ILE A C 1
ATOM 2154 O O . ILE A 1 274 ? 9.484 -16.562 -6.629 1 97.19 274 ILE A O 1
ATOM 2158 N N . HIS A 1 275 ? 8.406 -18.5 -7.074 1 96.31 275 HIS A N 1
ATOM 2159 C CA . HIS A 1 275 ?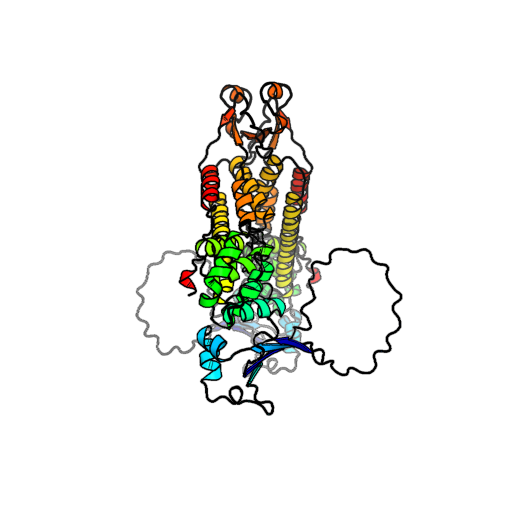 9.531 -19.312 -6.629 1 96.31 275 HIS A CA 1
ATOM 2160 C C . HIS A 1 275 ? 10.773 -19.062 -7.477 1 96.31 275 HIS A C 1
ATOM 2162 O O . HIS A 1 275 ? 11.883 -18.953 -6.945 1 96.31 275 HIS A O 1
ATOM 2168 N N . LYS A 1 276 ? 10.539 -18.969 -8.711 1 95.56 276 LYS A N 1
ATOM 2169 C CA . LYS A 1 276 ? 11.656 -18.703 -9.609 1 95.56 276 LYS A CA 1
ATOM 2170 C C . LYS A 1 276 ? 12.328 -17.375 -9.273 1 95.56 276 LYS A C 1
ATOM 2172 O O . LYS A 1 276 ? 13.555 -17.281 -9.234 1 95.56 276 LYS A O 1
ATOM 2177 N N . MET A 1 277 ? 11.562 -16.391 -9.062 1 95.5 277 MET A N 1
ATOM 2178 C CA . MET A 1 277 ? 12.07 -15.07 -8.695 1 95.5 277 MET A CA 1
ATOM 2179 C C . MET A 1 277 ? 12.844 -15.133 -7.383 1 95.5 277 MET A C 1
ATOM 2181 O O . MET A 1 277 ? 13.945 -14.594 -7.281 1 95.5 277 MET A O 1
ATOM 2185 N N . LEU A 1 278 ? 12.266 -15.805 -6.359 1 95.25 278 LEU A N 1
ATOM 2186 C CA . LEU A 1 278 ? 12.898 -15.922 -5.051 1 95.25 278 LEU A CA 1
ATOM 2187 C C . LEU A 1 278 ? 14.219 -16.688 -5.152 1 95.25 278 LEU A C 1
ATOM 2189 O O . LEU A 1 278 ? 15.195 -16.328 -4.492 1 95.25 278 LEU A O 1
ATOM 2193 N N . GLU A 1 279 ? 14.219 -17.656 -5.965 1 93.88 279 GLU A N 1
ATOM 2194 C CA . GLU A 1 279 ? 15.414 -18.469 -6.148 1 93.88 279 GLU A CA 1
ATOM 2195 C C . GLU A 1 279 ? 16.531 -17.672 -6.812 1 93.88 279 GLU A C 1
ATOM 2197 O O . GLU A 1 279 ? 17.703 -17.844 -6.496 1 93.88 279 GLU A O 1
ATOM 2202 N N . SER A 1 280 ? 16.172 -16.828 -7.699 1 92.75 280 SER A N 1
ATOM 2203 C CA . SER A 1 280 ? 17.141 -16.078 -8.477 1 92.75 280 SER A CA 1
ATOM 2204 C C . SER A 1 280 ? 17.562 -14.797 -7.75 1 92.75 280 SER A C 1
ATOM 2206 O O . SER A 1 280 ? 18.547 -14.148 -8.133 1 92.75 280 SER A O 1
ATOM 2208 N N . PHE A 1 281 ? 16.891 -14.508 -6.715 1 94.81 281 PHE A N 1
ATOM 2209 C CA . PHE A 1 281 ? 17.141 -13.266 -5.996 1 94.81 281 PHE A CA 1
ATOM 2210 C C . PHE A 1 281 ? 18.531 -13.281 -5.367 1 94.81 281 PHE A C 1
ATOM 2212 O O . PHE A 1 281 ? 18.922 -14.266 -4.73 1 94.81 281 PHE A O 1
ATOM 2219 N N . LYS A 1 282 ? 19.25 -12.172 -5.566 1 92.88 282 LYS A N 1
ATOM 2220 C CA . LYS A 1 282 ? 20.562 -12 -4.961 1 92.88 282 LYS A CA 1
ATOM 2221 C C . LYS A 1 282 ? 20.766 -10.562 -4.484 1 92.88 282 LYS A C 1
ATOM 2223 O O . LYS A 1 282 ? 20.406 -9.617 -5.188 1 92.88 282 LYS A O 1
ATOM 2228 N N . LEU A 1 283 ? 21.266 -10.492 -3.314 1 94.94 283 LEU A N 1
ATOM 2229 C CA . LEU A 1 283 ? 21.703 -9.188 -2.838 1 94.94 283 LEU A CA 1
ATOM 2230 C C . LEU A 1 283 ? 23.078 -8.828 -3.393 1 94.94 283 LEU A C 1
ATOM 2232 O O . LEU A 1 283 ? 23.938 -9.703 -3.541 1 94.94 283 LEU A O 1
ATOM 2236 N N . PRO A 1 284 ? 23.266 -7.516 -3.729 1 94.25 284 PRO A N 1
ATOM 2237 C CA . PRO A 1 284 ? 24.625 -7.133 -4.074 1 94.25 284 PRO A CA 1
ATOM 2238 C C . PRO A 1 284 ? 25.625 -7.422 -2.953 1 94.25 284 PRO A C 1
ATOM 2240 O O . PRO A 1 284 ? 25.25 -7.398 -1.775 1 94.25 284 PRO A O 1
ATOM 2243 N N . ARG A 1 285 ? 26.828 -7.711 -3.326 1 93.81 285 ARG A N 1
ATOM 2244 C CA . ARG A 1 285 ? 27.859 -7.898 -2.316 1 93.81 285 ARG A CA 1
ATOM 2245 C C . ARG A 1 285 ? 28.344 -6.559 -1.771 1 93.81 285 ARG A C 1
ATOM 2247 O O . ARG A 1 285 ? 28.453 -5.586 -2.518 1 93.81 285 ARG A O 1
ATOM 2254 N N . VAL A 1 286 ? 28.609 -6.547 -0.532 1 94.88 286 VAL A N 1
ATOM 2255 C CA . VAL A 1 286 ? 29.031 -5.316 0.14 1 94.88 286 VAL A CA 1
ATOM 2256 C C . VAL A 1 286 ? 30.359 -5.543 0.856 1 94.88 286 VAL A C 1
ATOM 2258 O O . VAL A 1 286 ? 30.562 -6.59 1.479 1 94.88 286 VAL A O 1
ATOM 2261 N N . TYR A 1 287 ? 31.219 -4.531 0.743 1 93.12 287 TYR A N 1
ATOM 2262 C CA . TYR A 1 287 ? 32.562 -4.645 1.307 1 93.12 287 TYR A CA 1
ATOM 2263 C C . TYR A 1 287 ? 32.938 -3.391 2.086 1 93.12 287 TYR A C 1
ATOM 2265 O O . TYR A 1 287 ? 32.375 -2.32 1.859 1 93.12 287 TYR A O 1
ATOM 2273 N N . HIS A 1 288 ? 33.906 -3.582 2.951 1 90.88 288 HIS A N 1
ATOM 2274 C CA . HIS A 1 288 ? 34.594 -2.482 3.615 1 90.88 288 HIS A CA 1
ATOM 2275 C C . HIS A 1 288 ? 36.031 -2.354 3.115 1 90.88 288 HIS A C 1
ATOM 2277 O O . HIS A 1 288 ? 36.656 -3.35 2.736 1 90.88 288 HIS A O 1
ATOM 2283 N N . PRO A 1 289 ? 36.406 -1.065 3.156 1 85.69 289 PRO A N 1
ATOM 2284 C CA . PRO A 1 289 ? 37.812 -0.943 2.848 1 85.69 289 PRO A CA 1
ATOM 2285 C C . PRO A 1 289 ? 38.719 -1.659 3.863 1 85.69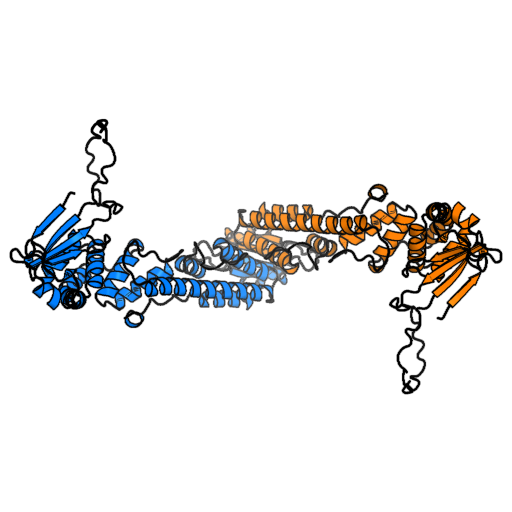 289 PRO A C 1
ATOM 2287 O O . PRO A 1 289 ? 38.406 -1.662 5.059 1 85.69 289 PRO A O 1
ATOM 2290 N N . ASN A 1 290 ? 39.688 -2.35 3.268 1 85.56 290 ASN A N 1
ATOM 2291 C CA . ASN A 1 290 ? 40.625 -2.986 4.188 1 85.56 290 ASN A CA 1
ATOM 2292 C C . ASN A 1 290 ? 41.656 -2 4.684 1 85.56 290 ASN A C 1
ATOM 2294 O O . ASN A 1 290 ? 41.594 -0.803 4.406 1 85.56 290 ASN A O 1
ATOM 2298 N N . GLU A 1 291 ? 42.625 -2.461 5.406 1 82.12 291 GLU A N 1
ATOM 2299 C CA . GLU A 1 291 ? 43.625 -1.611 6.047 1 82.12 291 GLU A CA 1
ATOM 2300 C C . GLU A 1 291 ? 44.406 -0.784 5.02 1 82.12 291 GLU A C 1
ATOM 2302 O O . GLU A 1 291 ? 44.656 0.396 5.246 1 82.12 291 GLU A O 1
ATOM 2307 N N . SER A 1 292 ? 44.656 -1.27 3.879 1 78.19 292 SER A N 1
ATOM 2308 C CA . SER A 1 292 ? 45.438 -0.586 2.844 1 78.19 292 SER A CA 1
ATOM 2309 C C . SER A 1 292 ? 44.656 0.592 2.266 1 78.19 292 SER A C 1
ATOM 2311 O O . SER A 1 292 ? 45.219 1.656 2.02 1 78.19 292 SER A O 1
ATOM 2313 N N . LEU A 1 293 ? 43.438 0.422 2.16 1 81.69 293 LEU A N 1
ATOM 2314 C CA . LEU A 1 293 ? 42.625 1.445 1.538 1 81.69 293 LEU A CA 1
ATOM 2315 C C . LEU A 1 293 ? 42.156 2.484 2.564 1 81.69 293 LEU A C 1
ATOM 2317 O O . LEU A 1 293 ? 41.906 3.635 2.213 1 81.69 293 LEU A O 1
ATOM 2321 N N . LYS A 1 294 ? 42.125 2.053 3.793 1 81.69 294 LYS A N 1
ATOM 2322 C CA . LYS A 1 294 ? 41.719 2.961 4.859 1 81.69 294 LYS A CA 1
ATOM 2323 C C . LYS A 1 294 ? 42.625 4.184 4.926 1 81.69 294 LYS A C 1
ATOM 2325 O O . LYS A 1 294 ? 42.188 5.281 5.254 1 81.69 294 LYS A O 1
ATOM 2330 N N . GLN A 1 295 ? 43.844 3.975 4.645 1 77.94 295 GLN A N 1
ATOM 2331 C CA . GLN A 1 295 ? 44.812 5.059 4.715 1 77.94 295 GLN A CA 1
ATOM 2332 C C . GLN A 1 295 ? 44.438 6.176 3.736 1 77.94 295 GLN A C 1
ATOM 2334 O O . GLN A 1 295 ? 44.656 7.355 4.039 1 77.94 295 GLN A O 1
ATOM 2339 N N . GLY A 1 296 ? 43.844 5.785 2.643 1 75 296 GLY A N 1
ATOM 2340 C CA . GLY A 1 296 ? 43.5 6.762 1.622 1 75 296 GLY A CA 1
ATOM 2341 C C . GLY A 1 296 ? 42.062 7.238 1.713 1 75 296 GLY A C 1
ATOM 2342 O O . GLY A 1 296 ? 41.688 8.195 1.038 1 75 296 GLY A O 1
ATOM 2343 N N . TRP A 1 297 ? 41.281 6.617 2.5 1 81.44 297 TRP A N 1
ATOM 2344 C CA . TRP A 1 297 ? 39.875 6.914 2.588 1 81.44 297 TRP A CA 1
ATOM 2345 C C . TRP A 1 297 ? 39.5 7.492 3.955 1 81.44 297 TRP A C 1
ATOM 2347 O O . TRP A 1 297 ? 39.156 6.75 4.875 1 81.44 297 TRP A O 1
ATOM 2357 N N . LYS A 1 298 ? 39.688 8.828 4.098 1 77 298 LYS A N 1
ATOM 2358 C CA . LYS A 1 298 ? 39.25 9.461 5.34 1 77 298 LYS A CA 1
ATOM 2359 C C . LYS A 1 298 ? 37.781 9.133 5.629 1 77 298 LYS A C 1
ATOM 2361 O O . LYS A 1 298 ? 36.969 9 4.707 1 77 298 LYS A O 1
ATOM 2366 N N . ASN A 1 299 ? 37.438 8.836 6.762 1 80.31 299 ASN A N 1
ATOM 2367 C CA . ASN A 1 299 ? 36.094 8.484 7.195 1 80.31 299 ASN A CA 1
ATOM 2368 C C . ASN A 1 299 ? 35.625 7.168 6.582 1 80.31 299 ASN A C 1
ATOM 2370 O O . ASN A 1 299 ? 34.5 7.066 6.102 1 80.31 299 ASN A O 1
ATOM 2374 N N . TRP A 1 300 ? 36.562 6.258 6.473 1 82.38 300 TRP A N 1
ATOM 2375 C CA . TRP A 1 300 ? 36.344 4.965 5.836 1 82.38 300 TRP A CA 1
ATOM 2376 C C . TRP A 1 300 ? 35.125 4.27 6.453 1 82.38 300 TRP A C 1
ATOM 2378 O O . TRP A 1 300 ? 34.469 3.443 5.809 1 82.38 300 TRP A O 1
ATOM 2388 N N . LYS A 1 301 ? 34.719 4.652 7.641 1 83.25 301 LYS A N 1
ATOM 2389 C CA . LYS A 1 301 ? 33.594 4.016 8.32 1 83.25 301 LYS A CA 1
ATOM 2390 C C . LYS A 1 301 ? 32.281 4.309 7.609 1 83.25 301 LYS A C 1
ATOM 2392 O O . LYS A 1 301 ? 31.312 3.557 7.746 1 83.25 301 LYS A O 1
ATOM 2397 N N . ASP A 1 302 ? 32.312 5.414 6.805 1 88.12 302 ASP A N 1
ATOM 2398 C CA . ASP A 1 302 ? 31.109 5.82 6.102 1 88.12 302 ASP A CA 1
ATOM 2399 C C . ASP A 1 302 ? 31.078 5.273 4.676 1 88.12 302 ASP A C 1
ATOM 2401 O O . ASP A 1 302 ? 30.172 5.582 3.902 1 88.12 302 ASP A O 1
ATOM 2405 N N . LEU A 1 303 ? 32.094 4.43 4.438 1 90.25 303 LEU A N 1
ATOM 2406 C CA . LEU A 1 303 ? 32.25 3.963 3.062 1 90.25 303 LEU A CA 1
ATOM 2407 C C . LEU A 1 303 ? 31.922 2.477 2.957 1 90.25 303 LEU A C 1
ATOM 2409 O O . LEU A 1 303 ? 32.281 1.691 3.83 1 90.25 303 LEU A O 1
ATOM 2413 N N . LEU A 1 304 ? 31.219 2.17 1.897 1 93.12 304 LEU A N 1
ATOM 2414 C CA . LEU A 1 304 ? 30.984 0.785 1.502 1 93.12 304 LEU A CA 1
ATOM 2415 C C . LEU A 1 304 ? 31.25 0.594 0.011 1 93.12 304 LEU A C 1
ATOM 2417 O O . LEU A 1 304 ? 30.969 1.493 -0.789 1 93.12 304 LEU A O 1
ATOM 2421 N N . VAL A 1 305 ? 31.781 -0.502 -0.267 1 92.81 305 VAL A N 1
ATOM 2422 C CA . VAL A 1 305 ? 31.906 -0.897 -1.666 1 92.81 305 VAL A CA 1
ATOM 2423 C C . VAL A 1 305 ? 30.828 -1.926 -2.01 1 92.81 305 VAL A C 1
ATOM 2425 O O . VAL A 1 305 ? 30.656 -2.908 -1.287 1 92.81 305 VAL A O 1
ATOM 2428 N N . VAL A 1 306 ? 30.172 -1.67 -3.082 1 94.44 306 VAL A N 1
ATOM 2429 C CA . VAL A 1 306 ? 29.062 -2.531 -3.475 1 94.44 306 VAL A CA 1
ATOM 2430 C C . VAL A 1 306 ? 29.344 -3.145 -4.844 1 94.44 306 VAL A C 1
ATOM 2432 O O . VAL A 1 306 ? 29.781 -2.447 -5.77 1 94.44 306 VAL A O 1
ATOM 2435 N N . GLN A 1 307 ? 29.094 -4.398 -4.941 1 92.12 307 GLN A N 1
ATOM 2436 C CA . GLN A 1 307 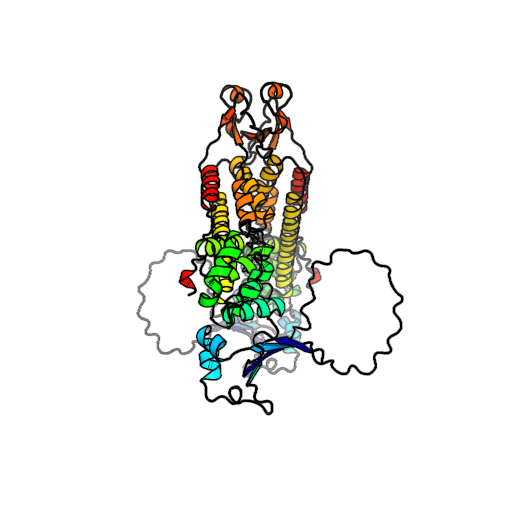? 29.312 -5.117 -6.191 1 92.12 307 GLN A CA 1
ATOM 2437 C C . GLN A 1 307 ? 28.016 -5.746 -6.699 1 92.12 307 GLN A C 1
ATOM 2439 O O . GLN A 1 307 ? 27.375 -6.512 -5.984 1 92.12 307 GLN A O 1
ATOM 2444 N N . ASP A 1 308 ? 27.672 -5.398 -7.883 1 90.12 308 ASP A N 1
ATOM 2445 C CA . ASP A 1 308 ? 26.516 -6.023 -8.523 1 90.12 308 ASP A CA 1
ATOM 2446 C C . ASP A 1 308 ? 26.812 -7.473 -8.898 1 90.12 308 ASP A C 1
ATOM 2448 O O . ASP A 1 308 ? 27.828 -7.762 -9.523 1 90.12 308 ASP A O 1
ATOM 2452 N N . VAL A 1 309 ? 25.906 -8.367 -8.547 1 85.56 309 VAL A N 1
ATOM 2453 C CA . VAL A 1 309 ? 26.125 -9.781 -8.828 1 85.56 309 VAL A CA 1
ATOM 2454 C C . VAL A 1 309 ? 25 -10.328 -9.703 1 85.56 309 VAL A C 1
ATOM 2456 O O . VAL A 1 309 ? 24.812 -11.539 -9.781 1 85.56 309 VAL A O 1
ATOM 2459 N N . SER A 1 310 ? 24.172 -9.508 -10.273 1 74.81 310 SER A N 1
ATOM 2460 C CA . SER A 1 310 ? 23.016 -9.938 -11.039 1 74.81 310 SER A CA 1
ATOM 2461 C C . SER A 1 310 ? 23.422 -10.609 -12.336 1 74.81 310 SER A C 1
ATOM 2463 O O . SER A 1 310 ? 22.703 -11.461 -12.859 1 74.81 310 SER A O 1
ATOM 2465 N N . SER A 1 311 ? 24.5 -10.164 -13.047 1 63.69 311 SER A N 1
ATOM 2466 C CA . SER A 1 311 ? 24.859 -10.641 -14.375 1 63.69 311 SER A CA 1
ATOM 2467 C C . SER A 1 311 ? 25.531 -12.008 -14.32 1 63.69 311 SER A C 1
ATOM 2469 O O . SER A 1 311 ? 25.906 -12.562 -15.352 1 63.69 311 SER A O 1
ATOM 2471 N N . GLY A 1 312 ? 25.281 -12.938 -13.305 1 60.25 312 GLY A N 1
ATOM 2472 C CA . GLY A 1 312 ? 25.688 -14.336 -13.273 1 60.25 312 GLY A CA 1
ATOM 2473 C C . GLY A 1 312 ? 27.188 -14.523 -13.242 1 60.25 312 GLY A C 1
ATOM 2474 O O . GLY A 1 312 ? 27.672 -15.625 -12.961 1 60.25 312 GLY A O 1
ATOM 2475 N N . SER A 1 313 ? 27.922 -13.641 -13.922 1 55.84 313 SER A N 1
ATOM 2476 C CA . SER A 1 313 ? 29.328 -14.016 -14.016 1 55.84 313 SER A CA 1
ATOM 2477 C C . SER A 1 313 ? 30 -14 -12.648 1 55.84 313 SER A C 1
ATOM 2479 O O . SER A 1 313 ? 29.547 -13.289 -11.742 1 55.84 313 SER A O 1
ATOM 2481 N N . ALA A 1 314 ? 30.734 -15.094 -12.367 1 60.47 314 ALA A N 1
ATOM 2482 C CA . ALA A 1 314 ? 31.531 -15.195 -11.148 1 60.47 314 ALA A CA 1
ATOM 2483 C C . ALA A 1 314 ? 32.219 -13.867 -10.828 1 60.47 314 ALA A C 1
ATOM 2485 O O . ALA A 1 314 ? 33.219 -13.508 -11.445 1 60.47 314 ALA A O 1
ATOM 2486 N N . ASN A 1 315 ? 31.281 -12.953 -10.164 1 67.81 315 ASN A N 1
ATOM 2487 C CA . ASN A 1 315 ? 31.953 -11.688 -9.859 1 67.81 315 ASN A CA 1
ATOM 2488 C C . ASN A 1 315 ? 33.031 -11.867 -8.797 1 67.81 315 ASN A C 1
ATOM 2490 O O . ASN A 1 315 ? 32.781 -12.406 -7.719 1 67.81 315 ASN A O 1
ATOM 2494 N N . LYS A 1 316 ? 34.344 -11.898 -9.258 1 78.69 316 LYS A N 1
ATOM 2495 C CA . LYS A 1 316 ? 35.469 -12.039 -8.336 1 78.69 316 LYS A CA 1
ATOM 2496 C C . LYS A 1 316 ? 35.531 -10.867 -7.363 1 78.69 316 LYS A C 1
ATOM 2498 O O . LYS A 1 316 ? 35.25 -9.727 -7.742 1 78.69 316 LYS A O 1
ATOM 2503 N N . LYS A 1 317 ? 35.781 -11.188 -6.137 1 84.06 317 LYS A N 1
ATOM 2504 C CA . LYS A 1 317 ? 36.031 -10.172 -5.117 1 84.06 317 LYS A CA 1
ATOM 2505 C C . LYS A 1 317 ? 37.188 -9.266 -5.492 1 84.06 317 LYS A C 1
ATOM 2507 O O . LYS A 1 317 ? 38.25 -9.75 -5.871 1 84.06 317 LYS A O 1
ATOM 2512 N N . PRO A 1 318 ? 36.969 -7.996 -5.344 1 82.44 318 PRO A N 1
ATOM 2513 C CA . PRO A 1 318 ? 38.094 -7.09 -5.605 1 82.44 318 PRO A CA 1
ATOM 2514 C C . PRO A 1 318 ? 39.188 -7.16 -4.527 1 82.44 318 PRO A C 1
ATOM 2516 O O . PRO A 1 318 ? 38.938 -7.656 -3.426 1 82.44 318 PRO A O 1
ATOM 2519 N N . HIS A 1 319 ? 40.312 -6.664 -4.91 1 81.69 319 HIS A N 1
ATOM 2520 C CA . HIS A 1 319 ? 41.406 -6.641 -3.961 1 81.69 319 HIS A CA 1
ATOM 2521 C C . HIS A 1 319 ? 41.25 -5.512 -2.951 1 81.69 319 HIS A C 1
ATOM 2523 O O . HIS A 1 319 ? 40.594 -4.512 -3.234 1 81.69 319 HIS A O 1
ATOM 2529 N N . ASN A 1 320 ? 41.812 -5.676 -1.758 1 79.94 320 ASN A N 1
ATOM 2530 C CA . ASN A 1 320 ? 41.938 -4.645 -0.733 1 79.94 320 ASN A CA 1
ATOM 2531 C C . ASN 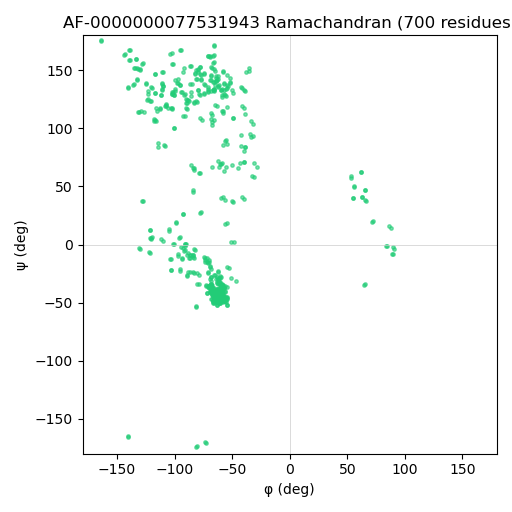A 1 320 ? 40.594 -4.305 -0.09 1 79.94 320 ASN A C 1
ATOM 2533 O O . ASN A 1 320 ? 40.406 -3.172 0.342 1 79.94 320 ASN A O 1
ATOM 2537 N N . ILE A 1 321 ? 39.719 -5.219 -0.255 1 85.75 321 ILE A N 1
ATOM 2538 C CA . ILE A 1 321 ? 38.438 -5 0.433 1 85.75 321 ILE A CA 1
ATOM 2539 C C . ILE A 1 321 ? 38.094 -6.227 1.269 1 85.75 321 ILE A C 1
ATOM 2541 O O . ILE A 1 321 ? 38.594 -7.328 1.006 1 85.75 321 ILE A O 1
ATOM 2545 N N . ASP A 1 322 ? 37.281 -5.992 2.291 1 90.25 322 ASP A N 1
ATOM 2546 C CA . ASP A 1 322 ? 36.812 -7.051 3.17 1 90.25 322 ASP A CA 1
ATOM 2547 C C . ASP A 1 322 ? 35.281 -7.184 3.08 1 90.25 322 ASP A C 1
ATOM 2549 O O . ASP A 1 322 ? 34.594 -6.184 2.984 1 90.25 322 ASP A O 1
ATOM 2553 N N . ASP A 1 323 ? 34.844 -8.398 3.225 1 91.88 323 ASP A N 1
ATOM 2554 C CA . ASP A 1 323 ? 33.406 -8.664 3.141 1 91.88 323 ASP A CA 1
ATOM 2555 C C . ASP A 1 323 ? 32.688 -8.008 4.301 1 91.88 323 ASP A C 1
ATOM 2557 O O . ASP A 1 323 ? 33.125 -8.031 5.441 1 91.88 323 ASP A O 1
ATOM 2561 N N . HIS A 1 324 ? 31.594 -7.355 3.936 1 92.81 324 HIS A N 1
ATOM 2562 C CA . HIS A 1 324 ? 30.656 -6.902 4.949 1 92.81 324 HIS A CA 1
ATOM 2563 C C . HIS A 1 324 ? 29.594 -7.969 5.238 1 92.81 324 HIS A C 1
ATOM 2565 O O . HIS A 1 324 ? 28.859 -8.375 4.336 1 92.81 324 HIS A O 1
ATOM 2571 N N . THR A 1 325 ? 29.562 -8.469 6.457 1 90.75 325 THR A N 1
ATOM 2572 C CA . THR A 1 325 ? 28.547 -9.414 6.898 1 90.75 325 THR A CA 1
ATOM 2573 C C . THR A 1 325 ? 27.719 -8.82 8.031 1 90.75 325 THR A C 1
ATOM 2575 O O . THR A 1 325 ? 28.25 -8.148 8.914 1 90.75 325 THR A O 1
ATOM 2578 N N . CYS A 1 326 ? 26.484 -8.898 7.895 1 93.69 326 CYS A N 1
ATOM 2579 C CA . CYS A 1 326 ? 25.609 -8.367 8.938 1 93.69 326 CYS A CA 1
ATOM 2580 C C . CYS A 1 326 ? 24.375 -9.242 9.109 1 93.69 326 CYS A C 1
ATOM 2582 O O . CYS A 1 326 ? 24.047 -10.039 8.234 1 93.69 326 CYS A O 1
ATOM 2584 N N . ASP A 1 327 ? 23.703 -9.07 10.188 1 94.44 327 ASP A N 1
ATOM 2585 C CA . ASP A 1 327 ? 22.516 -9.836 10.531 1 94.44 327 ASP A CA 1
ATOM 2586 C C . ASP A 1 327 ? 21.344 -9.477 9.617 1 94.44 327 ASP A C 1
ATOM 2588 O O . ASP A 1 327 ? 20.484 -10.312 9.344 1 94.44 327 ASP A O 1
ATOM 2592 N N . LEU A 1 328 ? 21.328 -8.297 9.164 1 96.06 328 LEU A N 1
ATOM 2593 C CA . LEU A 1 328 ? 20.25 -7.836 8.297 1 96.06 328 LEU A CA 1
ATOM 2594 C C . LEU A 1 328 ? 20.234 -8.617 6.992 1 96.06 328 LEU A C 1
ATOM 2596 O O . LEU A 1 328 ? 19.188 -9.133 6.586 1 96.06 328 LEU A O 1
ATOM 2600 N N . ARG A 1 329 ? 21.312 -8.734 6.383 1 95.56 329 ARG A N 1
ATOM 2601 C CA . ARG A 1 329 ? 21.406 -9.422 5.098 1 95.56 329 ARG A CA 1
ATOM 2602 C C . ARG A 1 329 ? 21.188 -10.922 5.262 1 95.56 329 ARG A C 1
ATOM 2604 O O . ARG A 1 329 ? 20.562 -11.555 4.406 1 95.56 329 ARG A O 1
ATOM 2611 N N . ASP A 1 330 ? 21.656 -11.445 6.348 1 96.19 330 ASP A N 1
ATOM 2612 C CA . ASP A 1 330 ? 21.391 -12.844 6.656 1 96.19 330 ASP A CA 1
ATOM 2613 C C . ASP A 1 330 ? 19.906 -13.094 6.84 1 96.19 330 ASP A C 1
ATOM 2615 O O . ASP A 1 330 ? 19.375 -14.109 6.371 1 96.19 330 ASP A O 1
ATOM 2619 N N . LEU A 1 331 ? 19.312 -12.188 7.574 1 97.25 331 LEU A N 1
ATOM 2620 C CA . LEU A 1 331 ? 17.875 -12.281 7.797 1 97.25 331 LEU A CA 1
ATOM 2621 C C . LEU A 1 331 ? 17.125 -12.359 6.473 1 97.25 331 LEU A C 1
ATOM 2623 O O . LEU A 1 331 ? 16.234 -13.195 6.309 1 97.25 331 LEU A O 1
ATOM 2627 N N . VAL A 1 332 ? 17.484 -11.5 5.539 1 97.56 332 VAL A N 1
ATOM 2628 C CA . VAL A 1 332 ? 16.797 -11.445 4.246 1 97.56 332 VAL A CA 1
ATOM 2629 C C . VAL A 1 332 ? 17.016 -12.758 3.496 1 97.56 332 VAL A C 1
ATOM 2631 O O . VAL A 1 332 ? 16.062 -13.383 3.039 1 97.56 332 VAL A O 1
ATOM 2634 N N . THR A 1 333 ? 18.234 -13.211 3.434 1 95.69 333 THR A N 1
ATOM 2635 C CA . THR A 1 333 ? 18.562 -14.414 2.678 1 95.69 333 THR A CA 1
ATOM 2636 C C . THR A 1 333 ? 17.906 -15.641 3.293 1 95.69 333 THR A C 1
ATOM 2638 O O . THR A 1 333 ? 17.344 -16.469 2.58 1 95.69 333 THR A O 1
ATOM 2641 N N . GLU A 1 334 ? 17.969 -15.742 4.539 1 96.38 334 GLU A N 1
ATOM 2642 C CA . GLU A 1 334 ? 17.391 -16.891 5.234 1 96.38 334 GLU A CA 1
ATOM 2643 C C . GLU A 1 334 ? 15.867 -16.891 5.105 1 96.38 334 GLU A C 1
ATOM 2645 O O . GLU A 1 334 ? 15.266 -17.953 4.895 1 96.38 334 GLU A O 1
ATOM 2650 N N . SER A 1 335 ? 15.281 -15.758 5.281 1 97 335 SER A N 1
ATOM 2651 C CA . SER A 1 335 ? 13.828 -15.664 5.184 1 97 335 SER A CA 1
ATOM 2652 C C . SER A 1 335 ? 13.336 -16.047 3.793 1 97 335 SER A C 1
ATOM 2654 O O . SER A 1 335 ? 12.367 -16.797 3.656 1 97 335 SER A O 1
ATOM 2656 N N . LEU A 1 336 ? 14.016 -15.555 2.791 1 97.19 336 LEU A N 1
ATOM 2657 C CA . LEU A 1 336 ? 13.602 -15.844 1.424 1 97.19 336 LEU A CA 1
ATOM 2658 C C . LEU A 1 336 ? 13.773 -17.328 1.108 1 97.19 336 LEU A C 1
ATOM 2660 O O . LEU A 1 336 ? 12.922 -17.922 0.445 1 97.19 336 LEU A O 1
ATOM 2664 N N . SER A 1 337 ? 14.836 -17.891 1.571 1 94.94 337 SER A N 1
ATOM 2665 C CA . SER A 1 337 ? 15.07 -19.328 1.372 1 94.94 337 SER A CA 1
ATOM 2666 C C . SER A 1 337 ? 13.977 -20.156 2.031 1 94.94 337 SER A C 1
ATOM 2668 O O . SER A 1 337 ? 13.594 -21.203 1.513 1 94.94 337 SER A O 1
ATOM 2670 N N . GLY A 1 338 ? 13.484 -19.672 3.1 1 94.62 338 GLY A N 1
ATOM 2671 C CA . GLY A 1 338 ? 12.445 -20.391 3.83 1 94.62 338 GLY A CA 1
ATOM 2672 C C . GLY A 1 338 ? 11.109 -20.375 3.123 1 94.62 338 GLY A C 1
ATOM 2673 O O . GLY A 1 338 ? 10.227 -21.188 3.441 1 94.62 338 GLY A O 1
ATOM 2674 N N . LEU A 1 339 ? 10.969 -19.531 2.188 1 95.62 339 LEU A N 1
ATOM 2675 C CA . LEU A 1 339 ? 9.703 -19.391 1.479 1 95.62 339 LEU A CA 1
ATOM 2676 C C . LEU A 1 339 ? 9.633 -20.359 0.306 1 95.62 339 LEU A C 1
ATOM 2678 O O . LEU A 1 339 ? 8.555 -20.578 -0.259 1 95.62 339 LEU A O 1
ATOM 2682 N N . LEU A 1 340 ? 10.781 -20.969 -0.018 1 93 340 LEU A N 1
ATOM 2683 C CA . LEU A 1 340 ? 10.852 -21.828 -1.193 1 93 340 LEU A CA 1
ATOM 2684 C C . LEU A 1 340 ? 10.352 -23.234 -0.871 1 93 340 LEU A C 1
ATOM 2686 O O . LEU A 1 340 ? 11.133 -24.172 -0.825 1 93 340 LEU A O 1
ATOM 2690 N N . ILE A 1 341 ? 9.109 -23.359 -0.538 1 89.19 341 ILE A N 1
ATOM 2691 C CA . ILE A 1 341 ? 8.453 -24.641 -0.272 1 89.19 341 ILE A CA 1
ATOM 2692 C C . ILE A 1 341 ? 7.512 -24.984 -1.423 1 89.19 341 ILE A C 1
ATOM 2694 O O . ILE A 1 341 ? 6.586 -24.219 -1.725 1 89.19 341 ILE A O 1
ATOM 2698 N N . ILE A 1 342 ? 7.727 -26.031 -2.066 1 86.5 342 ILE A N 1
ATOM 2699 C CA . ILE A 1 342 ? 6.883 -26.484 -3.164 1 86.5 342 ILE A CA 1
ATOM 2700 C C . ILE A 1 342 ? 5.648 -27.203 -2.604 1 86.5 342 ILE A C 1
ATOM 2702 O O . ILE A 1 342 ? 5.773 -28.141 -1.812 1 86.5 342 ILE A O 1
ATOM 2706 N N . PRO A 1 343 ? 4.562 -26.703 -2.984 1 91.19 343 PRO A N 1
ATOM 2707 C CA . PRO A 1 343 ? 3.363 -27.375 -2.484 1 91.19 343 PRO A CA 1
ATOM 2708 C C . PRO A 1 343 ? 3.236 -28.812 -2.992 1 91.19 343 PRO A C 1
ATOM 2710 O O . PRO A 1 343 ? 3.545 -29.094 -4.152 1 91.19 343 PRO A O 1
ATOM 2713 N N . PRO A 1 344 ? 2.807 -29.641 -2.127 1 93.31 344 PRO A N 1
ATOM 2714 C CA . PRO A 1 344 ? 2.553 -31.016 -2.578 1 93.31 344 PRO A CA 1
ATOM 2715 C C . PRO A 1 344 ? 1.277 -31.141 -3.41 1 93.31 344 PRO A C 1
ATOM 2717 O O . PRO A 1 344 ? 0.342 -30.359 -3.23 1 93.31 344 PRO A O 1
ATOM 2720 N N . GLY A 1 345 ? 1.3 -32.062 -4.367 1 96.75 345 GLY A N 1
ATOM 2721 C CA . GLY A 1 345 ? 0.052 -32.375 -5.043 1 96.75 345 GLY A CA 1
ATOM 2722 C C . GLY A 1 345 ? -0.975 -33.031 -4.125 1 96.75 345 GLY A C 1
ATOM 2723 O O . GLY A 1 345 ? -0.665 -33.375 -2.984 1 96.75 345 GLY A O 1
ATOM 2724 N N . LEU A 1 346 ? -2.16 -33.156 -4.66 1 98.12 346 LEU A N 1
ATOM 2725 C CA . LEU A 1 346 ? -3.266 -33.688 -3.873 1 98.12 346 LEU A CA 1
ATOM 2726 C C . LEU A 1 346 ? -3.193 -35.188 -3.803 1 98.12 346 LEU A C 1
ATOM 2728 O O . LEU A 1 346 ? -2.695 -35.844 -4.727 1 98.12 346 LEU A O 1
ATOM 2732 N N . GLN A 1 347 ? -3.693 -35.781 -2.721 1 98.31 347 GLN A N 1
ATOM 2733 C CA . GLN A 1 347 ? -3.807 -37.219 -2.562 1 98.31 347 GLN A CA 1
ATOM 2734 C C . GLN A 1 347 ? -5.148 -37.719 -3.082 1 98.31 347 GLN A C 1
ATOM 2736 O O . GLN A 1 347 ? -6.203 -37.312 -2.6 1 98.31 347 GLN A O 1
ATOM 2741 N N . LEU A 1 348 ? -5.055 -38.656 -3.959 1 97.94 348 LEU A N 1
ATOM 2742 C CA . LEU A 1 348 ? -6.25 -39.156 -4.621 1 97.94 348 LEU A CA 1
ATOM 2743 C C . LEU A 1 348 ? -7.23 -39.719 -3.604 1 97.94 348 LEU A C 1
ATOM 2745 O O . LEU A 1 348 ? -8.445 -39.562 -3.748 1 97.94 348 LEU A O 1
ATOM 2749 N N . SER A 1 349 ? -6.766 -40.344 -2.553 1 96.88 349 SER A N 1
ATOM 2750 C CA . SER A 1 349 ? -7.57 -41.031 -1.535 1 96.88 349 SER A CA 1
ATOM 2751 C C . SER A 1 349 ? -8.484 -40.031 -0.815 1 96.88 349 SER A C 1
ATOM 2753 O O . SER A 1 349 ? -9.508 -40.438 -0.258 1 96.88 349 SER A O 1
ATOM 2755 N N . ASP A 1 350 ? -8.156 -38.781 -0.814 1 96.69 350 ASP A N 1
ATOM 2756 C CA . ASP A 1 350 ? -8.938 -37.781 -0.125 1 96.69 350 ASP A CA 1
ATOM 2757 C C . ASP A 1 350 ? -10.227 -37.469 -0.881 1 96.69 350 ASP A C 1
ATOM 2759 O O . ASP A 1 350 ? -11.125 -36.812 -0.344 1 96.69 350 ASP A O 1
ATOM 2763 N N . PHE A 1 351 ? -10.344 -37.938 -2.07 1 96.56 351 PHE A N 1
ATOM 2764 C CA . PHE A 1 351 ? -11.477 -37.531 -2.904 1 96.56 351 PHE A CA 1
ATOM 2765 C C . PHE A 1 351 ? -12.297 -38.781 -3.305 1 96.56 351 PHE A C 1
ATOM 2767 O O . PHE A 1 351 ? -13.203 -38.656 -4.133 1 96.56 351 PHE A O 1
ATOM 2774 N N . ARG A 1 352 ? -11.945 -39.906 -2.803 1 88.62 352 ARG A N 1
ATOM 2775 C CA . ARG A 1 352 ? -12.672 -41.125 -3.082 1 88.62 352 ARG A CA 1
ATOM 2776 C C . ARG A 1 352 ? -13.594 -41.5 -1.928 1 88.62 352 ARG A C 1
ATOM 2778 O O . ARG A 1 352 ? -13.344 -41.125 -0.781 1 88.62 352 ARG A O 1
ATOM 2785 N N . MET B 1 1 ? -29.391 31.422 42.969 1 54.84 1 MET B N 1
ATOM 2786 C CA . MET B 1 1 ? -28.594 31.719 41.781 1 54.84 1 MET B CA 1
ATOM 2787 C C . MET B 1 1 ? -27.625 32.844 42.062 1 54.84 1 MET B C 1
ATOM 2789 O O . MET B 1 1 ? -28 33.875 42.625 1 54.84 1 MET B O 1
ATOM 2793 N N . SER B 1 2 ? -26.391 32.438 42.125 1 80.25 2 SER B N 1
ATOM 2794 C CA . SER B 1 2 ? -25.438 33.5 42.438 1 80.25 2 SER B CA 1
ATOM 2795 C C . SER B 1 2 ? -25.344 34.5 41.281 1 80.25 2 SER B C 1
ATOM 2797 O O . SER B 1 2 ? -25.156 34.094 40.125 1 80.25 2 SER B O 1
ATOM 2799 N N . VAL B 1 3 ? -25.922 35.594 41.5 1 84.88 3 VAL B N 1
ATOM 2800 C CA . VAL B 1 3 ? -25.922 36.656 40.5 1 84.88 3 VAL B CA 1
ATOM 2801 C C . VAL B 1 3 ? -24.922 37.75 40.875 1 84.88 3 VAL B C 1
ATOM 2803 O O . VAL B 1 3 ? -24.938 38.219 42 1 84.88 3 VAL B O 1
ATOM 2806 N N . THR B 1 4 ? -23.969 37.906 40.031 1 87.38 4 THR B N 1
ATOM 2807 C CA . THR B 1 4 ? -23.062 39.031 40.188 1 87.38 4 THR B CA 1
ATOM 2808 C C . THR B 1 4 ? -23.609 40.281 39.469 1 87.38 4 THR B C 1
ATOM 2810 O O . THR B 1 4 ? -23.859 40.219 38.25 1 87.38 4 THR B O 1
ATOM 2813 N N . GLN B 1 5 ? -23.75 41.312 40.188 1 91.69 5 GLN B N 1
ATOM 2814 C CA . GLN B 1 5 ? -24.266 42.531 39.594 1 91.69 5 GLN B CA 1
ATOM 2815 C C . GLN B 1 5 ? -23.156 43.531 39.312 1 91.69 5 GLN B C 1
ATOM 2817 O O . GLN B 1 5 ? -22.297 43.781 40.188 1 91.69 5 GLN B O 1
ATOM 2822 N N . VAL B 1 6 ? -23.094 44.062 38.125 1 93.81 6 VAL B N 1
ATOM 2823 C CA . VAL B 1 6 ? -22.125 45.062 37.719 1 93.81 6 VAL B CA 1
ATOM 2824 C C . VAL B 1 6 ? -22.844 46.312 37.188 1 93.81 6 VAL B C 1
ATOM 2826 O O . VAL B 1 6 ? -23.609 46.219 36.25 1 93.81 6 VAL B O 1
ATOM 2829 N N . ASP B 1 7 ? -22.5 47.406 37.812 1 94.94 7 ASP B N 1
ATOM 2830 C CA . ASP B 1 7 ? -23.141 48.656 37.406 1 94.94 7 ASP B CA 1
ATOM 2831 C C . ASP B 1 7 ? -22.234 49.469 36.5 1 94.94 7 ASP B C 1
ATOM 2833 O O . ASP B 1 7 ? -21.406 50.25 36.969 1 94.94 7 ASP B O 1
ATOM 2837 N N . ILE B 1 8 ? -22.484 49.406 35.219 1 96.5 8 ILE B N 1
ATOM 2838 C CA . ILE B 1 8 ? -21.734 50.188 34.25 1 96.5 8 ILE B CA 1
ATOM 2839 C C . ILE B 1 8 ? -22.281 51.625 34.188 1 96.5 8 ILE B C 1
ATOM 2841 O O . ILE B 1 8 ? -21.531 52.594 34.281 1 96.5 8 ILE B O 1
ATOM 2845 N N . ASP B 1 9 ? -23.562 51.719 33.969 1 96.06 9 ASP B N 1
ATOM 2846 C CA . ASP B 1 9 ? -24.312 52.969 34.031 1 96.06 9 ASP B CA 1
ATOM 2847 C C . ASP B 1 9 ? -25.375 52.906 35.125 1 96.06 9 ASP B C 1
ATOM 2849 O O . ASP B 1 9 ? -26.438 52.312 34.969 1 96.06 9 ASP B O 1
ATOM 2853 N N . PRO B 1 10 ? -25.094 53.594 36.156 1 92.69 10 PRO B N 1
ATOM 2854 C CA . PRO B 1 10 ? -26.031 53.562 37.281 1 92.69 10 PRO B CA 1
ATOM 2855 C C . PRO B 1 10 ? -27.438 54.062 36.875 1 92.69 10 PRO B C 1
ATOM 2857 O O . PRO B 1 10 ? -28.422 53.656 37.5 1 92.69 10 PRO B O 1
ATOM 2860 N N . GLU B 1 11 ? -27.469 54.875 35.938 1 93.31 11 GLU B N 1
ATOM 2861 C CA . GLU B 1 11 ? -28.766 55.375 35.469 1 93.31 11 GLU B CA 1
ATOM 2862 C C . GLU B 1 11 ? -29.219 54.625 34.219 1 93.31 11 GLU B C 1
ATOM 2864 O O . GLU B 1 11 ? -30.125 55.094 33.5 1 93.31 11 GLU B O 1
ATOM 2869 N N . GLY B 1 12 ? -28.641 53.469 34 1 94 12 GLY B N 1
ATOM 2870 C CA . GLY B 1 12 ? -28.938 52.719 32.812 1 94 12 GLY B CA 1
ATOM 2871 C C . GLY B 1 12 ? -30.375 52.219 32.781 1 94 12 GLY B C 1
ATOM 2872 O O . GLY B 1 12 ? -31.031 52.125 33.812 1 94 12 GLY B O 1
ATOM 2873 N N . ASP B 1 13 ? -30.844 51.844 31.562 1 94.31 13 ASP B N 1
ATOM 2874 C CA . ASP B 1 13 ? -32.219 51.406 31.344 1 94.31 13 ASP B CA 1
ATOM 2875 C C . ASP B 1 13 ? -32.281 49.969 30.812 1 94.31 13 ASP B C 1
ATOM 2877 O O . ASP B 1 13 ? -33.344 49.5 30.406 1 94.31 13 ASP B O 1
ATOM 2881 N N . THR B 1 14 ? -31.219 49.406 30.781 1 94.56 14 THR B N 1
ATOM 2882 C CA . THR B 1 14 ? -31.141 48.062 30.219 1 94.56 14 THR B CA 1
ATOM 2883 C C . THR B 1 14 ? -30.281 47.156 31.109 1 94.56 14 THR B C 1
ATOM 2885 O O . THR B 1 14 ? -29.234 47.594 31.594 1 94.56 14 THR B O 1
ATOM 2888 N N . LEU B 1 15 ? -30.719 45.969 31.312 1 95.19 15 LEU B N 1
ATOM 2889 C CA . LEU B 1 15 ? -29.984 44.938 32.062 1 95.19 15 LEU B CA 1
ATOM 2890 C C . LEU B 1 15 ? -29.562 43.812 31.141 1 95.19 15 LEU B C 1
ATOM 2892 O O . LEU B 1 15 ? -30.406 43.094 30.594 1 95.19 15 LEU B O 1
ATOM 2896 N N . ILE B 1 16 ? -28.25 43.625 31 1 95.38 16 ILE B N 1
ATOM 2897 C CA . ILE B 1 16 ? -27.719 42.5 30.234 1 95.38 16 ILE B CA 1
ATOM 2898 C C . ILE B 1 16 ? -27.484 41.312 31.141 1 95.38 16 ILE B C 1
ATOM 2900 O O . ILE B 1 16 ? -26.828 41.438 32.188 1 95.38 16 ILE B O 1
ATOM 2904 N N . ILE B 1 17 ? -27.984 40.188 30.75 1 94.69 17 ILE B N 1
ATOM 2905 C CA . ILE B 1 17 ? -27.844 38.969 31.516 1 94.69 17 ILE B CA 1
ATOM 2906 C C . ILE B 1 17 ? -26.859 38.031 30.812 1 94.69 17 ILE B C 1
ATOM 2908 O O . ILE B 1 17 ? -27.078 37.625 29.672 1 94.69 17 ILE B O 1
ATOM 2912 N N . LEU B 1 18 ? -25.812 37.688 31.5 1 94.94 18 LEU B N 1
ATOM 2913 C CA . LEU B 1 18 ? -24.781 36.812 30.969 1 94.94 18 LEU B CA 1
ATOM 2914 C C . LEU B 1 18 ? -24.688 35.531 31.781 1 94.94 18 LEU B C 1
ATOM 2916 O O . LEU B 1 18 ? -24.094 35.531 32.875 1 94.94 18 LEU B O 1
ATOM 2920 N N . PRO B 1 19 ? -25.156 34.438 31.219 1 91.81 19 PRO B N 1
ATOM 2921 C CA . PRO B 1 19 ? -25 33.156 31.922 1 91.81 19 PRO B CA 1
ATOM 2922 C C . PRO B 1 19 ? -23.562 32.625 31.859 1 91.81 19 PRO B C 1
ATOM 2924 O O . PRO B 1 19 ? -22.875 32.812 30.844 1 91.81 19 PRO B O 1
ATOM 2927 N N . HIS B 1 20 ? -23.125 32.125 32.969 1 85.38 20 HIS B N 1
ATOM 2928 C CA . HIS B 1 20 ? -21.781 31.562 32.969 1 85.38 20 HIS B CA 1
ATOM 2929 C C . HIS B 1 20 ? -21.797 30.109 32.5 1 85.38 20 HIS B C 1
ATOM 2931 O O . HIS B 1 20 ? -22.75 29.375 32.781 1 85.38 20 HIS B O 1
ATOM 2937 N N . ASP B 1 21 ? -20.906 29.812 31.562 1 71 21 ASP B N 1
ATOM 2938 C CA . ASP B 1 21 ? -20.797 28.422 31.125 1 71 21 ASP B CA 1
ATOM 2939 C C . ASP B 1 21 ? -20.469 27.5 32.312 1 71 21 ASP B C 1
ATOM 2941 O O . ASP B 1 21 ? -19.469 27.688 32.969 1 71 21 ASP B O 1
ATOM 2945 N N . PRO B 1 22 ? -21.344 26.641 32.656 1 61.91 22 PRO B N 1
ATOM 2946 C CA . PRO B 1 22 ? -21.062 25.75 33.781 1 61.91 22 PRO B CA 1
ATOM 2947 C C . PRO B 1 22 ? -19.781 24.953 33.594 1 61.91 22 PRO B C 1
ATOM 2949 O O . PRO B 1 22 ? -19.141 24.562 34.562 1 61.91 22 PRO B O 1
ATOM 2952 N N . ASP B 1 23 ? -19.547 24.594 32.375 1 59.12 23 ASP B N 1
ATOM 2953 C CA . ASP B 1 23 ? -18.422 23.719 32.094 1 59.12 23 ASP B CA 1
ATOM 2954 C C . ASP B 1 23 ? -17.125 24.516 31.969 1 59.12 23 ASP B C 1
ATOM 2956 O O . ASP B 1 23 ? -16.062 23.953 31.703 1 59.12 23 ASP B O 1
ATOM 2960 N N . ALA B 1 24 ? -17.328 25.906 31.906 1 53.88 24 ALA B N 1
ATOM 2961 C CA . ALA B 1 24 ? -16.125 26.719 31.75 1 53.88 24 ALA B CA 1
ATOM 2962 C C . ALA B 1 24 ? -15.188 26.516 32.938 1 53.88 24 ALA B C 1
ATOM 2964 O O . ALA B 1 24 ? -15.484 26.969 34.062 1 53.88 24 ALA B O 1
ATOM 2965 N N . GLU B 1 25 ? -14.633 25.422 33.125 1 43.53 25 GLU B N 1
ATOM 2966 C CA . GLU B 1 25 ? -13.562 25.219 34.094 1 43.53 25 GLU B CA 1
ATOM 2967 C C . GLU B 1 25 ? -12.695 26.469 34.25 1 43.53 25 GLU B C 1
ATOM 2969 O O . GLU B 1 25 ? -12.312 27.078 33.25 1 43.53 25 GLU B O 1
ATOM 2974 N N . ASP B 1 26 ? -12.812 27.234 35.281 1 42.28 26 ASP B N 1
ATOM 2975 C CA . ASP B 1 26 ? -11.859 28.266 35.656 1 42.28 26 ASP B CA 1
ATOM 2976 C C . ASP B 1 26 ? -10.445 27.875 35.219 1 42.28 26 ASP B C 1
ATOM 2978 O O . ASP B 1 26 ? -9.812 27.016 35.844 1 42.28 26 ASP B O 1
ATOM 2982 N N . SER B 1 27 ? -10.18 27.641 34.031 1 38.78 27 SER B N 1
ATOM 2983 C CA . SER B 1 27 ? -8.742 27.531 33.844 1 38.78 27 SER B CA 1
ATOM 2984 C C . SER B 1 27 ? -7.996 28.688 34.469 1 38.78 27 SER B C 1
ATOM 2986 O O . SER B 1 27 ? -7.738 29.703 33.812 1 38.78 27 SER B O 1
ATOM 2988 N N . GLU B 1 28 ? -8.438 29.172 35.594 1 35.19 28 GLU B N 1
ATOM 2989 C CA . GLU B 1 28 ? -7.52 30.047 36.312 1 35.19 28 GLU B CA 1
ATOM 2990 C C . GLU B 1 28 ? -6.094 29.5 36.281 1 35.19 28 GLU B C 1
ATOM 2992 O O . GLU B 1 28 ? -5.883 28.281 36.344 1 35.19 28 GLU B O 1
ATOM 2997 N N . ASP B 1 29 ? -5.219 30.188 35.75 1 36.06 29 ASP B N 1
ATOM 2998 C CA . ASP B 1 29 ? -3.818 29.984 36.094 1 36.06 29 ASP B CA 1
ATOM 2999 C C . ASP B 1 29 ? -3.658 29.719 37.594 1 36.06 29 ASP B C 1
ATOM 3001 O O . ASP B 1 29 ? -3.926 30.594 38.406 1 36.06 29 ASP B O 1
ATOM 3005 N N . GLU B 1 30 ? -4.082 28.547 38.062 1 32.88 30 GLU B N 1
ATOM 3006 C CA . GLU B 1 30 ? -3.721 28.125 39.406 1 32.88 30 GLU B CA 1
ATOM 3007 C C . GLU B 1 30 ? -2.281 28.5 39.75 1 32.88 30 GLU B C 1
ATOM 3009 O O . GLU B 1 30 ? -1.344 28.016 39.094 1 32.88 30 GLU B O 1
ATOM 3014 N N . GLU B 1 31 ? -2.006 29.672 40.188 1 28.78 31 GLU B N 1
ATOM 3015 C CA . GLU B 1 31 ? -0.82 29.688 41.062 1 28.78 31 GLU B CA 1
ATOM 3016 C C . GLU B 1 31 ? -0.9 28.625 42.125 1 28.78 31 GLU B C 1
ATOM 3018 O O . GLU B 1 31 ? -1.924 28.484 42.812 1 28.78 31 GLU B O 1
ATOM 3023 N N . VAL B 1 32 ? -0.157 27.578 42.125 1 35.06 32 VAL B N 1
ATOM 3024 C CA . VAL B 1 32 ? 0.121 26.422 42.969 1 35.06 32 VAL B CA 1
ATOM 3025 C C . VAL B 1 32 ? 0.192 26.875 44.438 1 35.06 32 VAL B C 1
ATOM 3027 O O . VAL B 1 32 ? 1.192 27.453 44.875 1 35.06 32 VAL B O 1
ATOM 3030 N N . ASN B 1 33 ? -0.635 27.766 45.031 1 26.27 33 ASN B N 1
ATOM 3031 C CA . ASN B 1 33 ? -0.418 27.844 46.469 1 26.27 33 ASN B CA 1
ATOM 3032 C C . ASN B 1 33 ? -0.767 26.516 47.156 1 26.27 33 ASN B C 1
ATOM 3034 O O . ASN B 1 33 ? -1.785 25.906 46.844 1 26.27 33 ASN B O 1
ATOM 3038 N N . ASP B 1 34 ? 0.133 25.844 47.844 1 29.97 34 ASP B N 1
ATOM 3039 C CA . ASP B 1 34 ? 0.268 24.578 48.594 1 29.97 34 ASP B CA 1
ATOM 3040 C C . ASP B 1 34 ? -0.768 24.484 49.688 1 29.97 34 ASP B C 1
ATOM 3042 O O . ASP B 1 34 ? -0.47 23.984 50.781 1 29.97 34 ASP B O 1
ATOM 3046 N N . GLU B 1 35 ? -1.88 25.219 49.75 1 29.25 35 GLU B N 1
ATOM 3047 C CA . GLU B 1 35 ? -2.504 25.062 51.062 1 29.25 35 GLU B CA 1
ATOM 3048 C C . GLU B 1 35 ? -3.051 23.656 51.25 1 29.25 35 GLU B C 1
ATOM 3050 O O . GLU B 1 35 ? -3.379 22.969 50.25 1 29.25 35 GLU B O 1
ATOM 3055 N N . ALA B 1 36 ? -3.129 23.172 52.5 1 32.81 36 ALA B N 1
ATOM 3056 C CA . ALA B 1 36 ? -3.348 21.938 53.219 1 32.81 36 ALA B CA 1
ATOM 3057 C C . ALA B 1 36 ? -4.727 21.359 52.938 1 32.81 36 ALA B C 1
ATOM 3059 O O . ALA B 1 36 ? -5.68 22.094 52.688 1 32.81 36 ALA B O 1
ATOM 3060 N N . PRO B 1 37 ? -4.812 19.984 52.844 1 30.88 37 PRO B N 1
ATOM 3061 C CA . PRO B 1 37 ? -5.949 19.156 52.438 1 30.88 37 PRO B CA 1
ATOM 3062 C C . PRO B 1 37 ? -7.098 19.203 53.438 1 30.88 37 PRO B C 1
ATOM 3064 O O . PRO B 1 37 ? -6.926 18.812 54.594 1 30.88 37 PRO B O 1
ATOM 3067 N N . GLU B 1 38 ? -7.785 20.281 53.656 1 25.31 38 GLU B N 1
ATOM 3068 C CA . GLU B 1 38 ? -8.836 20.156 54.656 1 25.31 38 GLU B CA 1
ATOM 3069 C C . GLU B 1 38 ? -9.781 19.016 54.344 1 25.31 38 GLU B C 1
ATOM 3071 O O . GLU B 1 38 ? -9.961 18.656 53.156 1 25.31 38 GLU B O 1
ATOM 3076 N N . ALA B 1 39 ? -10.289 18.344 55.406 1 30.91 39 ALA B N 1
ATOM 3077 C CA . ALA B 1 39 ? -11.102 17.141 55.625 1 30.91 39 ALA B CA 1
ATOM 3078 C C . ALA B 1 39 ? -12.445 17.266 54.906 1 30.91 39 ALA B C 1
ATOM 3080 O O . ALA B 1 39 ? -13.102 18.312 55 1 30.91 39 ALA B O 1
ATOM 3081 N N . GLU B 1 40 ? -12.711 16.469 53.938 1 27.95 40 GLU B N 1
ATOM 3082 C CA . GLU B 1 40 ? -13.891 16.344 53.094 1 27.95 40 GLU B CA 1
ATOM 3083 C C . GLU B 1 40 ? -15.133 16.031 53.938 1 27.95 40 GLU B C 1
ATOM 3085 O O . GLU B 1 40 ? -15.195 14.992 54.594 1 27.95 40 GLU B O 1
ATOM 3090 N N . GLU B 1 41 ? -15.641 16.984 54.781 1 32.47 41 GLU B N 1
ATOM 3091 C CA . GLU B 1 41 ? -16.891 16.625 55.438 1 32.47 41 GLU B CA 1
ATOM 3092 C C . GLU B 1 41 ? -17.922 16.109 54.438 1 32.47 41 GLU B C 1
ATOM 3094 O O . GLU B 1 41 ? -17.922 16.5 53.281 1 32.47 41 GLU B O 1
ATOM 3099 N N . PRO B 1 42 ? -18.578 14.961 54.781 1 35.16 42 PRO B N 1
ATOM 3100 C CA . PRO B 1 42 ? -19.578 14.211 54.031 1 35.16 42 PRO B CA 1
ATOM 3101 C C . PRO B 1 42 ? -20.797 15.055 53.656 1 35.16 42 PRO B C 1
ATOM 3103 O O . PRO B 1 42 ? -21.5 15.555 54.531 1 35.16 42 PRO B O 1
ATOM 3106 N N . ASN B 1 43 ? -20.609 16.062 52.875 1 31.55 43 ASN B N 1
ATOM 3107 C CA . ASN B 1 43 ? -21.766 16.906 52.562 1 31.55 43 ASN B CA 1
ATOM 3108 C C . ASN B 1 43 ? -22.922 16.062 51.969 1 31.55 43 ASN B C 1
ATOM 3110 O O . ASN B 1 43 ? -22.734 15.344 51 1 31.55 43 ASN B O 1
ATOM 3114 N N . SER B 1 44 ? -23.75 15.578 52.844 1 34.88 44 SER B N 1
ATOM 3115 C CA . SER B 1 44 ? -25.047 15.008 52.5 1 34.88 44 SER B CA 1
ATOM 3116 C C . SER B 1 44 ? -25.766 15.867 51.469 1 34.88 44 SER B C 1
ATOM 3118 O O . SER B 1 44 ? -26.219 16.969 51.781 1 34.88 44 SER B O 1
ATOM 3120 N N . GLU B 1 45 ? -25.281 15.883 50.25 1 33.5 45 GLU B N 1
ATOM 3121 C CA . GLU B 1 45 ? -25.922 16.688 49.219 1 33.5 45 GLU B CA 1
ATOM 3122 C C . GLU B 1 45 ? -27.375 16.297 49.031 1 33.5 45 GLU B C 1
ATOM 3124 O O . GLU B 1 45 ? -27.703 15.125 48.844 1 33.5 45 GLU B O 1
ATOM 3129 N N . GLU B 1 46 ? -28.234 16.891 49.844 1 37.38 46 GLU B N 1
ATOM 3130 C CA . GLU B 1 46 ? -29.656 16.859 49.562 1 37.38 46 GLU B CA 1
ATOM 3131 C C . GLU B 1 46 ? -29.906 16.922 48.062 1 37.38 46 GLU B C 1
ATOM 3133 O O . GLU B 1 46 ? -29.062 17.438 47.312 1 37.38 46 GLU B O 1
ATOM 3138 N N . PRO B 1 47 ? -31.047 16.281 47.562 1 40.75 47 PRO B N 1
ATOM 3139 C CA . PRO B 1 47 ? -31.438 16.312 46.156 1 40.75 47 PRO B CA 1
ATOM 3140 C C . PRO B 1 47 ? -31.203 17.688 45.5 1 40.75 47 PRO B C 1
ATOM 3142 O O . PRO B 1 47 ? -31.438 18.719 46.125 1 40.75 47 PRO B O 1
ATOM 3145 N N . GLY B 1 48 ? -30.281 17.734 44.594 1 36.91 48 GLY B N 1
ATOM 3146 C CA . GLY B 1 48 ? -29.562 18.781 43.906 1 36.91 48 GLY B CA 1
ATOM 3147 C C . GLY B 1 48 ? -30.453 19.844 43.312 1 36.91 48 GLY B C 1
ATOM 3148 O O . GLY B 1 48 ? -31.25 19.562 42.406 1 36.91 48 GLY B O 1
ATOM 3149 N N . THR B 1 49 ? -31.125 20.656 44.188 1 40.31 49 THR B N 1
ATOM 3150 C CA . THR B 1 49 ? -31.641 21.875 43.562 1 40.31 49 THR B CA 1
ATOM 3151 C C . THR B 1 49 ? -30.688 22.359 42.469 1 40.31 49 THR B C 1
ATOM 3153 O O . THR B 1 49 ? -29.469 22.422 42.656 1 40.31 49 THR B O 1
ATOM 3156 N N . GLU B 1 50 ? -31 21.953 41.219 1 43.66 50 GLU B N 1
ATOM 3157 C CA . GLU B 1 50 ? -30.297 22.547 40.094 1 43.66 50 GLU B CA 1
ATOM 3158 C C . GLU B 1 50 ? -29.844 23.969 40.406 1 43.66 50 GLU B C 1
ATOM 3160 O O . GLU B 1 50 ? -30.656 24.859 40.625 1 43.66 50 GLU B O 1
ATOM 3165 N N . LYS B 1 51 ? -29 24.172 41.25 1 49.25 51 LYS B N 1
ATOM 3166 C CA . LYS B 1 51 ? -28.406 25.5 41.438 1 49.25 51 LYS B CA 1
ATOM 3167 C C . LYS B 1 51 ? -28.312 26.281 40.156 1 49.25 51 LYS B C 1
ATOM 3169 O O . LYS B 1 51 ? -27.75 25.781 39.156 1 49.25 51 LYS B O 1
ATOM 3174 N N . PRO B 1 52 ? -29.391 27.062 40 1 56.78 52 PRO B N 1
ATOM 3175 C CA . PRO B 1 52 ? -29.328 27.812 38.75 1 56.78 52 PRO B CA 1
ATOM 3176 C C . PRO B 1 52 ? -27.922 28.312 38.438 1 56.78 52 PRO B C 1
ATOM 3178 O O . PRO B 1 52 ? -27.125 28.547 39.344 1 56.78 52 PRO B O 1
ATOM 3181 N N . ASP B 1 53 ? -27.375 28.172 37.281 1 67.75 53 ASP B N 1
ATOM 3182 C CA . ASP B 1 53 ? -26.031 28.484 36.812 1 67.75 53 ASP B CA 1
ATOM 3183 C C . ASP B 1 53 ? -25.672 29.938 37.062 1 67.75 53 ASP B C 1
ATOM 3185 O O . ASP B 1 53 ? -26.547 30.812 37.031 1 67.75 53 ASP B O 1
ATOM 3189 N N . PRO B 1 54 ? -24.516 30.203 37.719 1 82.81 54 PRO B N 1
ATOM 3190 C CA . PRO B 1 54 ? -24.078 31.578 37.969 1 82.81 54 PRO B CA 1
ATOM 3191 C C . PRO B 1 54 ? -24.266 32.5 36.781 1 82.81 54 PRO B C 1
ATOM 3193 O O . PRO B 1 54 ? -24.203 32.062 35.625 1 82.81 54 PRO B O 1
ATOM 3196 N N . GLN B 1 55 ? -24.797 33.719 37.094 1 91.38 55 GLN B N 1
ATOM 3197 C CA . GLN B 1 55 ? -25.016 34.719 36.062 1 91.38 55 GLN B CA 1
ATOM 3198 C C . GLN B 1 55 ? -24.422 36.062 36.469 1 91.38 55 GLN B C 1
ATOM 3200 O O . GLN B 1 55 ? -24.25 36.344 37.656 1 91.38 55 GLN B O 1
ATOM 3205 N N . SER B 1 56 ? -24.016 36.812 35.469 1 94.06 56 SER B N 1
ATOM 3206 C CA . SER B 1 56 ? -23.625 38.219 35.656 1 94.06 56 SER B CA 1
ATOM 3207 C C . SER B 1 56 ? -24.625 39.156 35 1 94.06 56 SER B C 1
ATOM 3209 O O . SER B 1 56 ? -25.078 38.938 33.906 1 94.06 56 SER B O 1
ATOM 3211 N N . HIS B 1 57 ? -24.984 40.156 35.781 1 95.06 57 HIS B N 1
ATOM 3212 C CA . HIS B 1 57 ? -25.891 41.188 35.281 1 95.06 57 HIS B CA 1
ATOM 3213 C C . HIS B 1 57 ? -25.188 42.531 35.125 1 95.06 57 HIS B C 1
ATOM 3215 O O . HIS B 1 57 ? -24.531 43 36.062 1 95.06 57 HIS B O 1
ATOM 3221 N N . PHE B 1 58 ? -25.344 43.094 33.938 1 96.94 58 PHE B N 1
ATOM 3222 C CA . PHE B 1 58 ? -24.734 44.375 33.656 1 96.94 58 PHE B CA 1
ATOM 3223 C C . PHE B 1 58 ? -25.812 45.438 33.406 1 96.94 58 PHE B C 1
ATOM 3225 O O . PHE B 1 58 ? -26.594 45.312 32.469 1 96.94 58 PHE B O 1
ATOM 3232 N N . LYS B 1 59 ? -25.844 46.375 34.281 1 97.06 59 LYS B N 1
ATOM 3233 C CA . LYS B 1 59 ? -26.734 47.5 34 1 97.06 59 LYS B CA 1
ATOM 3234 C C . LYS B 1 59 ? -26.078 48.531 33.062 1 97.06 59 LYS B C 1
ATOM 3236 O O . LYS B 1 59 ? -25.016 49.062 33.375 1 97.06 59 LYS B O 1
ATOM 3241 N N . VAL B 1 60 ? -26.766 48.781 31.906 1 97.38 60 VAL B N 1
ATOM 3242 C CA . VAL B 1 60 ? -26.125 49.562 30.859 1 97.38 60 VAL B CA 1
ATOM 3243 C C . VAL B 1 60 ? -27.125 50.531 30.234 1 97.38 60 VAL B C 1
ATOM 3245 O O . VAL B 1 60 ? -28.312 50.5 30.547 1 97.38 60 VAL B O 1
ATOM 3248 N N . SER B 1 61 ? -26.562 51.469 29.453 1 96.56 61 SER B N 1
ATOM 3249 C CA . SER B 1 61 ? -27.375 52.438 28.703 1 96.56 61 SER B CA 1
ATOM 3250 C C . SER B 1 61 ? -27.719 51.906 27.328 1 96.56 61 SER B C 1
ATOM 3252 O O . SER B 1 61 ? -26.828 51.625 26.516 1 96.56 61 SER B O 1
ATOM 3254 N N . MET B 1 62 ? -28.938 51.812 27.078 1 94.62 62 MET B N 1
ATOM 3255 C CA . MET B 1 62 ? -29.391 51.375 25.75 1 94.62 62 MET B CA 1
ATOM 3256 C C . MET B 1 62 ? -28.844 52.312 24.656 1 94.62 62 MET B C 1
ATOM 3258 O O . MET B 1 62 ? -28.453 51.844 23.594 1 94.62 62 MET B O 1
ATOM 3262 N N . LYS B 1 63 ? -28.859 53.562 24.922 1 94.69 63 LYS B N 1
ATOM 3263 C CA . LYS B 1 63 ? -28.391 54.562 23.953 1 94.69 63 LYS B CA 1
ATOM 3264 C C . LYS B 1 63 ? -26.938 54.312 23.562 1 94.69 63 LYS B C 1
ATOM 3266 O O . LYS B 1 63 ? -26.594 54.344 22.375 1 94.69 63 LYS B O 1
ATOM 3271 N N . HIS B 1 64 ? -26.094 54.062 24.547 1 96.69 64 HIS B N 1
ATOM 3272 C CA . HIS B 1 64 ? -24.688 53.781 24.266 1 96.69 64 HIS B CA 1
ATOM 3273 C C . HIS B 1 64 ? -24.531 52.5 23.484 1 96.69 64 HIS B C 1
ATOM 3275 O O . HIS B 1 64 ? -23.703 52.406 22.578 1 96.69 64 HIS B O 1
ATOM 3281 N N . LEU B 1 65 ? -25.328 51.5 23.844 1 96.5 65 LEU B N 1
ATOM 3282 C CA . LEU B 1 65 ? -25.281 50.219 23.156 1 96.5 65 LEU B CA 1
ATOM 3283 C C . LEU B 1 65 ? -25.656 50.406 21.688 1 96.5 65 LEU B C 1
ATOM 3285 O O . LEU B 1 65 ? -24.953 49.906 20.797 1 96.5 65 LEU B O 1
ATOM 3289 N N . ILE B 1 66 ? -26.75 51.125 21.438 1 95.31 66 ILE B N 1
ATOM 3290 C CA . ILE B 1 66 ? -27.281 51.281 20.094 1 95.31 66 ILE B CA 1
ATOM 3291 C C . ILE B 1 66 ? -26.312 52.094 19.25 1 95.31 66 ILE B C 1
ATOM 3293 O O . ILE B 1 66 ? -26.156 51.875 18.047 1 95.31 66 ILE B O 1
ATOM 3297 N N . LEU B 1 67 ? -25.656 53.031 19.859 1 95.94 67 LEU B N 1
ATOM 3298 C CA . LEU B 1 67 ? -24.703 53.844 19.141 1 95.94 67 LEU B CA 1
ATOM 3299 C C . LEU B 1 67 ? -23.469 53.031 18.719 1 95.94 67 LEU B C 1
ATOM 3301 O O . LEU B 1 67 ? -22.922 53.25 17.641 1 95.94 67 LEU B O 1
ATOM 3305 N N . ALA B 1 68 ? -23.078 52.125 19.594 1 96.5 68 ALA B N 1
ATOM 3306 C CA . ALA B 1 68 ? -21.828 51.406 19.422 1 96.5 68 ALA B CA 1
ATOM 3307 C C . ALA B 1 68 ? -22.031 50.125 18.594 1 96.5 68 ALA B C 1
ATOM 3309 O O . ALA B 1 68 ? -21.109 49.656 17.953 1 96.5 68 ALA B O 1
ATOM 3310 N N . SER B 1 69 ? -23.203 49.531 18.609 1 96.88 69 SER B N 1
ATOM 3311 C CA . SER B 1 69 ? -23.422 48.188 18.109 1 96.88 69 SER B CA 1
ATOM 3312 C C . SER B 1 69 ? -24.625 48.125 17.156 1 96.88 69 SER B C 1
ATOM 3314 O O . SER B 1 69 ? -25.766 48.281 17.594 1 96.88 69 SER B O 1
ATOM 3316 N N . PRO B 1 70 ? -24.422 47.844 15.898 1 94.69 70 PRO B N 1
ATOM 3317 C CA . PRO B 1 70 ? -25.531 47.625 14.977 1 94.69 70 PRO B CA 1
ATOM 3318 C C . PRO B 1 70 ? -26.453 46.5 15.43 1 94.69 70 PRO B C 1
ATOM 3320 O O . PRO B 1 70 ? -27.672 46.562 15.234 1 94.69 70 PRO B O 1
ATOM 3323 N N . ARG B 1 71 ? -25.875 45.531 15.984 1 94.38 71 ARG B N 1
ATOM 3324 C CA . ARG B 1 71 ? -26.688 44.406 16.484 1 94.38 71 ARG B CA 1
ATOM 3325 C C . ARG B 1 71 ? -27.641 44.906 17.578 1 94.38 71 ARG B C 1
ATOM 3327 O O . ARG B 1 71 ? -28.812 44.5 17.594 1 94.38 71 ARG B O 1
ATOM 3334 N N . ALA B 1 72 ? -27.109 45.656 18.469 1 94 72 ALA B N 1
ATOM 3335 C CA . ALA B 1 72 ? -27.969 46.188 19.516 1 94 72 ALA B CA 1
ATOM 3336 C C . ALA B 1 72 ? -29.062 47.062 18.938 1 94 72 ALA B C 1
ATOM 3338 O O . ALA B 1 72 ? -30.203 47.031 19.375 1 94 72 ALA B O 1
ATOM 3339 N N . LYS B 1 73 ? -28.672 47.844 17.984 1 93.25 73 LYS B N 1
ATOM 3340 C CA . LYS B 1 73 ? -29.656 48.688 17.312 1 93.25 73 LYS B CA 1
ATOM 3341 C C . LYS B 1 73 ? -30.812 47.875 16.75 1 93.25 73 LYS B C 1
ATOM 3343 O O . LYS B 1 73 ? -31.984 48.188 16.969 1 93.25 73 LYS B O 1
ATOM 3348 N N . LYS B 1 74 ? -30.484 46.844 16.078 1 92.19 74 LYS B N 1
ATOM 3349 C CA . LYS B 1 74 ? -31.5 45.969 15.5 1 92.19 74 LYS B CA 1
ATOM 3350 C C . LYS B 1 74 ? -32.344 45.312 16.594 1 92.19 74 LYS B C 1
ATOM 3352 O O . LYS B 1 74 ? -33.562 45.125 16.438 1 92.19 74 LYS B O 1
ATOM 3357 N N . MET B 1 75 ? -31.688 44.906 17.641 1 88.56 75 MET B N 1
ATOM 3358 C CA . MET B 1 75 ? -32.344 44.219 18.734 1 88.56 75 MET B CA 1
ATOM 3359 C C . MET B 1 75 ? -33.375 45.125 19.406 1 88.56 75 MET B C 1
ATOM 3361 O O . MET B 1 75 ? -34.5 44.688 19.688 1 88.56 75 MET B O 1
ATOM 3365 N N . PHE B 1 76 ? -33.094 46.344 19.641 1 87.88 76 PHE B N 1
ATOM 3366 C CA . PHE B 1 76 ? -33.938 47.219 20.438 1 87.88 76 PHE B CA 1
ATOM 3367 C C . PHE B 1 76 ? -34.875 48.031 19.562 1 87.88 76 PHE B C 1
ATOM 3369 O O . PHE B 1 76 ? -35.844 48.594 20.047 1 87.88 76 PHE B O 1
ATOM 3376 N N . GLU B 1 77 ? -34.531 48.156 18.328 1 81.69 77 GLU B N 1
ATOM 3377 C CA . GLU B 1 77 ? -35.469 48.812 17.422 1 81.69 77 GLU B CA 1
ATOM 3378 C C . GLU B 1 77 ? -36.562 47.812 16.984 1 81.69 77 GLU B C 1
ATOM 3380 O O . GLU B 1 77 ? -37.656 48.25 16.562 1 81.69 77 GLU B O 1
ATOM 3385 N N . GLY B 1 78 ? -36.344 46.625 17 1 68.69 78 GLY B N 1
ATOM 3386 C CA . GLY B 1 78 ? -37.344 45.656 16.594 1 68.69 78 GLY B CA 1
ATOM 3387 C C . GLY B 1 78 ? -38.469 45.562 17.609 1 68.69 78 GLY B C 1
ATOM 3388 O O . GLY B 1 78 ? -38.312 45.938 18.766 1 68.69 78 GLY B O 1
ATOM 3389 N N . ASN B 1 79 ? -39.656 45.562 17.234 1 62.22 79 ASN B N 1
ATOM 3390 C CA . ASN B 1 79 ? -40.875 45.406 18.016 1 62.22 79 ASN B CA 1
ATOM 3391 C C . ASN B 1 79 ? -40.875 44.062 18.781 1 62.22 79 ASN B C 1
ATOM 3393 O O . ASN B 1 79 ? -41.906 43.438 18.922 1 62.22 79 ASN B O 1
ATOM 3397 N N . TYR B 1 80 ? -39.719 43.781 19.281 1 59.38 80 TYR B N 1
ATOM 3398 C CA . TYR B 1 80 ? -39.719 42.5 19.969 1 59.38 80 TYR B CA 1
ATOM 3399 C C . TYR B 1 80 ? -40.031 42.688 21.453 1 59.38 80 TYR B C 1
ATOM 3401 O O . TYR B 1 80 ? -39.812 43.75 22 1 59.38 80 TYR B O 1
ATOM 3409 N N . THR B 1 81 ? -40.656 41.75 22.031 1 58.84 81 THR B N 1
ATOM 3410 C CA . THR B 1 81 ? -41.062 41.688 23.438 1 58.84 81 THR B CA 1
ATOM 3411 C C . THR B 1 81 ? -39.906 42.094 24.344 1 58.84 81 THR B C 1
ATOM 3413 O O . THR B 1 81 ? -40.094 42.719 25.391 1 58.84 81 THR B O 1
ATOM 3416 N N . GLU B 1 82 ? -38.625 41.812 23.938 1 59.69 82 GLU B N 1
ATOM 3417 C CA . GLU B 1 82 ? -37.438 42.062 24.75 1 59.69 82 GLU B CA 1
ATOM 3418 C C . GLU B 1 82 ? -37.188 43.562 24.859 1 59.69 82 GLU B C 1
ATOM 3420 O O . GLU B 1 82 ? -36.469 44 25.781 1 59.69 82 GLU B O 1
ATOM 3425 N N . THR B 1 83 ? -37.875 44.25 24.031 1 66.56 83 THR B N 1
ATOM 3426 C CA . THR B 1 83 ? -37.625 45.688 23.953 1 66.56 83 THR B CA 1
ATOM 3427 C C . THR B 1 83 ? -38.5 46.438 24.953 1 66.56 83 THR B C 1
ATOM 3429 O O . THR B 1 83 ? -38.25 47.625 25.234 1 66.56 83 THR B O 1
ATOM 3432 N N . GLN B 1 84 ? -39.344 45.594 25.484 1 76.69 84 GLN B N 1
ATOM 3433 C CA . GLN B 1 84 ? -40.219 46.281 26.438 1 76.69 84 GLN B CA 1
ATOM 3434 C C . GLN B 1 84 ? -39.688 46.156 27.859 1 76.69 84 GLN B C 1
ATOM 3436 O O . GLN B 1 84 ? -39.156 45.094 28.25 1 76.69 84 GLN B O 1
ATOM 3441 N N . PRO B 1 85 ? -39.75 47.25 28.578 1 82.75 85 PRO B N 1
ATOM 3442 C CA . PRO B 1 85 ? -39.25 47.219 29.953 1 82.75 85 PRO B CA 1
ATOM 3443 C C . PRO B 1 85 ? -40.031 46.281 30.844 1 82.75 85 PRO B C 1
ATOM 3445 O O . PRO B 1 85 ? -41.25 46.125 30.656 1 82.75 85 PRO B O 1
ATOM 3448 N N . ASP B 1 86 ? -39.438 45.625 31.672 1 84.88 86 ASP B N 1
ATOM 3449 C CA . ASP B 1 86 ? -40.062 44.812 32.688 1 84.88 86 ASP B CA 1
ATOM 3450 C C . ASP B 1 86 ? -40.688 45.688 33.781 1 84.88 86 ASP B C 1
ATOM 3452 O O . ASP B 1 86 ? -40.75 46.906 33.656 1 84.88 86 ASP B O 1
ATOM 3456 N N . THR B 1 87 ? -41.094 45.094 34.781 1 84.5 87 THR B N 1
ATOM 3457 C CA . THR B 1 87 ? -41.812 45.75 35.875 1 84.5 87 THR B CA 1
ATOM 3458 C C . THR B 1 87 ? -40.906 46.75 36.562 1 84.5 87 THR B C 1
ATOM 3460 O O . THR B 1 87 ? -41.375 47.781 37.094 1 84.5 87 THR B O 1
ATOM 3463 N N . ASP B 1 88 ? -39.719 46.531 36.5 1 86.25 88 ASP B N 1
ATOM 3464 C CA . ASP B 1 88 ? -38.781 47.406 37.188 1 86.25 88 ASP B CA 1
ATOM 3465 C C . ASP B 1 88 ? -38.344 48.531 36.25 1 86.25 88 ASP B C 1
ATOM 3467 O O . ASP B 1 88 ? -37.5 49.375 36.656 1 86.25 88 ASP B O 1
ATOM 3471 N N . GLY B 1 89 ? -38.844 48.5 35.062 1 87 89 GLY B N 1
ATOM 3472 C CA . GLY B 1 89 ? -38.531 49.562 34.125 1 87 89 GLY B CA 1
ATOM 3473 C C . GLY B 1 89 ? -37.312 49.281 33.281 1 87 89 GLY B C 1
ATOM 3474 O O . GLY B 1 89 ? -36.938 50.125 32.438 1 87 89 GLY B O 1
ATOM 3475 N N . LEU B 1 90 ? -36.688 48.188 33.562 1 91 90 LEU B N 1
ATOM 3476 C CA . LEU B 1 90 ? -35.469 47.844 32.844 1 91 90 LEU B CA 1
ATOM 3477 C C . LEU B 1 90 ? -35.781 46.875 31.688 1 91 90 LEU B C 1
ATOM 3479 O O . LEU B 1 90 ? -36.625 46 31.828 1 91 90 LEU B O 1
ATOM 3483 N N . ARG B 1 91 ? -35.125 47.125 30.562 1 91.81 91 ARG B N 1
ATOM 3484 C CA . ARG B 1 91 ? -35.125 46.125 29.484 1 91.81 91 ARG B CA 1
ATOM 3485 C C . ARG B 1 91 ? -34.094 45.031 29.75 1 91.81 91 ARG B C 1
ATOM 3487 O O . ARG B 1 91 ? -33.062 45.281 30.406 1 91.81 91 ARG B O 1
ATOM 3494 N N . ARG B 1 92 ? -34.375 43.875 29.281 1 92.25 92 ARG B N 1
ATOM 3495 C CA . ARG B 1 92 ? -33.469 42.75 29.531 1 92.25 92 ARG B CA 1
ATOM 3496 C C . ARG B 1 92 ? -33 42.125 28.234 1 92.25 92 ARG B C 1
ATOM 3498 O O . ARG B 1 92 ? -33.781 41.938 27.297 1 92.25 92 ARG B O 1
ATOM 3505 N N . TRP B 1 93 ? -31.734 41.906 28.109 1 93.06 93 TRP B N 1
ATOM 3506 C CA . TRP B 1 93 ? -31.109 41.25 26.969 1 93.06 93 TRP B CA 1
ATOM 3507 C C . TRP B 1 93 ? -30.203 40.125 27.453 1 93.06 93 TRP B C 1
ATOM 3509 O O . TRP B 1 93 ? -29.156 40.375 28.047 1 93.06 93 TRP B O 1
ATOM 3519 N N . THR B 1 94 ? -30.547 38.875 27.109 1 92.06 94 THR B N 1
ATOM 3520 C CA . THR B 1 94 ? -29.812 37.719 27.562 1 92.06 94 THR B CA 1
ATOM 3521 C C . THR B 1 94 ? -28.859 37.219 26.469 1 92.06 94 THR B C 1
ATOM 3523 O O . THR B 1 94 ? -29.266 37.094 25.312 1 92.06 94 THR B O 1
ATOM 3526 N N . PHE B 1 95 ? -27.625 36.938 26.859 1 93 95 PHE B N 1
ATOM 3527 C CA . PHE B 1 95 ? -26.609 36.469 25.938 1 93 95 PHE B CA 1
ATOM 3528 C C . PHE B 1 95 ? -26.391 34.969 26.109 1 93 95 PHE B C 1
ATOM 3530 O O . PHE B 1 95 ? -26.859 34.375 27.078 1 93 95 PHE B O 1
ATOM 3537 N N . ALA B 1 96 ? -25.719 34.344 25.094 1 87.62 96 ALA B N 1
ATOM 3538 C CA . ALA B 1 96 ? -25.328 32.938 25.172 1 87.62 96 ALA B CA 1
ATOM 3539 C C . ALA B 1 96 ? -24.266 32.75 26.266 1 87.62 96 ALA B C 1
ATOM 3541 O O . ALA B 1 96 ? -23.484 33.656 26.547 1 87.62 96 ALA B O 1
ATOM 3542 N N . PRO B 1 97 ? -24.156 31.547 26.797 1 88.44 97 PRO B N 1
ATOM 3543 C CA . PRO B 1 97 ? -23.234 31.266 27.891 1 88.44 97 PRO B CA 1
ATOM 3544 C C . PRO B 1 97 ? -21.812 30.984 27.406 1 88.44 97 PRO B C 1
ATOM 3546 O O . PRO B 1 97 ? -21.172 30.016 27.844 1 88.44 97 PRO B O 1
ATOM 3549 N N . ILE B 1 98 ? -21.266 31.766 26.531 1 86.56 98 ILE B N 1
ATOM 3550 C CA . ILE B 1 98 ? -19.938 31.5 25.984 1 86.56 98 ILE B CA 1
ATOM 3551 C C . ILE B 1 98 ? -19.016 32.688 26.266 1 86.56 98 ILE B C 1
ATOM 3553 O O . ILE B 1 98 ? -17.797 32.594 26.016 1 86.56 98 ILE B O 1
ATOM 3557 N N . PHE B 1 99 ? -19.625 33.719 26.781 1 94.06 99 PHE B N 1
ATOM 3558 C CA . PHE B 1 99 ? -18.828 34.938 26.922 1 94.06 99 PHE B CA 1
ATOM 3559 C C . PHE B 1 99 ? -18.281 35.062 28.328 1 94.06 99 PHE B C 1
ATOM 3561 O O . PHE B 1 99 ? -18.969 34.75 29.297 1 94.06 99 PHE B O 1
ATOM 3568 N N . ASP B 1 100 ? -17.125 35.531 28.422 1 93.94 100 ASP B N 1
ATOM 3569 C CA . ASP B 1 100 ? -16.438 35.781 29.688 1 93.94 100 ASP B CA 1
ATOM 3570 C C . ASP B 1 100 ? -16.922 37.062 30.359 1 93.94 100 ASP B C 1
ATOM 3572 O O . ASP B 1 100 ? -16.906 38.125 29.734 1 93.94 100 ASP B O 1
ATOM 3576 N N . PRO B 1 101 ? -17.297 37 31.625 1 95.12 101 PRO B N 1
ATOM 3577 C CA . PRO B 1 101 ? -17.875 38.156 32.281 1 95.12 101 PRO B CA 1
ATOM 3578 C C . PRO B 1 101 ? -16.875 39.312 32.406 1 95.12 101 PRO B C 1
ATOM 3580 O O . PRO B 1 101 ? -17.25 40.469 32.281 1 95.12 101 PRO B O 1
ATOM 3583 N N . GLU B 1 102 ? -15.672 39 32.75 1 95.62 102 GLU B N 1
ATOM 3584 C CA . GLU B 1 102 ? -14.672 40.062 32.875 1 95.62 102 GLU B CA 1
ATOM 3585 C C . GLU B 1 102 ? -14.43 40.75 31.547 1 95.62 102 GLU B C 1
ATOM 3587 O O . GLU B 1 102 ? -14.32 41.969 31.484 1 95.62 102 GLU B O 1
ATOM 3592 N N . ALA B 1 103 ? -14.305 40 30.516 1 97.44 103 ALA B N 1
ATOM 3593 C CA . ALA B 1 103 ? -14.172 40.562 29.188 1 97.44 103 ALA B CA 1
ATOM 3594 C C . ALA B 1 103 ? -15.391 41.375 28.797 1 97.44 103 ALA B C 1
ATOM 3596 O O . ALA B 1 103 ? -15.266 42.438 28.188 1 97.44 103 ALA B O 1
ATOM 3597 N N . PHE B 1 104 ? -16.484 40.906 29.172 1 97.56 104 PHE B N 1
ATOM 3598 C CA . PHE B 1 104 ? -17.719 41.594 28.875 1 97.56 104 PHE B CA 1
ATOM 3599 C C . PHE B 1 104 ? -17.734 42.969 29.547 1 97.56 104 PHE B C 1
ATOM 3601 O O . PHE B 1 104 ? -18.141 43.969 28.922 1 97.56 104 PHE B O 1
ATOM 3608 N N . GLU B 1 105 ? -17.312 43 30.75 1 97.62 105 GLU B N 1
ATOM 3609 C CA . GLU B 1 105 ? -17.25 44.25 31.484 1 97.62 105 GLU B CA 1
ATOM 3610 C C . GLU B 1 105 ? -16.328 45.25 30.781 1 97.62 105 GLU B C 1
ATOM 3612 O O . GLU B 1 105 ? -16.641 46.438 30.688 1 97.62 105 GLU B O 1
ATOM 3617 N N . ILE B 1 106 ? -15.273 44.781 30.359 1 98.19 106 ILE B N 1
ATOM 3618 C CA . ILE B 1 106 ? -14.32 45.656 29.656 1 98.19 106 ILE B CA 1
ATOM 3619 C C . ILE B 1 106 ? -14.992 46.25 28.422 1 98.19 106 ILE B C 1
ATOM 3621 O O . ILE B 1 106 ? -14.891 47.469 28.188 1 98.19 106 ILE B O 1
ATOM 3625 N N . VAL B 1 107 ? -15.734 45.469 27.641 1 98.44 107 VAL B N 1
ATOM 3626 C CA . VAL B 1 107 ? -16.406 45.938 26.422 1 98.44 107 VAL B CA 1
ATOM 3627 C C . VAL B 1 107 ? -17.469 46.969 26.766 1 98.44 107 VAL B C 1
ATOM 3629 O O . VAL B 1 107 ? -17.562 48 26.125 1 98.44 107 VAL B O 1
ATOM 3632 N N . MET B 1 108 ? -18.203 46.719 27.828 1 98.12 108 MET B N 1
ATOM 3633 C CA . MET B 1 108 ? -19.25 47.656 28.25 1 98.12 108 MET B CA 1
ATOM 3634 C C . MET B 1 108 ? -18.656 48.969 28.719 1 98.12 108 MET B C 1
ATOM 3636 O O . MET B 1 108 ? -19.188 50.031 28.422 1 98.12 108 MET B O 1
ATOM 3640 N N . ASN B 1 109 ? -17.594 48.844 29.469 1 97.94 109 ASN B N 1
ATOM 3641 C CA . ASN B 1 109 ? -16.922 50.094 29.906 1 97.94 109 ASN B CA 1
ATOM 3642 C C . ASN B 1 109 ? -16.422 50.906 28.719 1 97.94 109 ASN B C 1
ATOM 3644 O O . ASN B 1 109 ? -16.578 52.125 28.703 1 97.94 109 ASN B O 1
ATOM 3648 N N . ALA B 1 110 ? -15.898 50.25 27.75 1 97.81 110 ALA B N 1
ATOM 3649 C CA . ALA B 1 110 ? -15.398 50.938 26.562 1 97.81 110 ALA B CA 1
ATOM 3650 C C . ALA B 1 110 ? -16.531 51.625 25.812 1 97.81 110 ALA B C 1
ATOM 3652 O O . ALA B 1 110 ? -16.422 52.781 25.453 1 97.81 110 ALA B O 1
ATOM 3653 N N . ILE B 1 111 ? -17.609 50.938 25.594 1 97.38 111 ILE B N 1
ATOM 3654 C CA . ILE B 1 111 ? -18.766 51.438 24.859 1 97.38 111 ILE B CA 1
ATOM 3655 C C . ILE B 1 111 ? -19.359 52.656 25.578 1 97.38 111 ILE B C 1
ATOM 3657 O O . ILE B 1 111 ? -19.828 53.594 24.938 1 97.38 111 ILE B O 1
ATOM 3661 N N . HIS B 1 112 ? -19.266 52.688 26.891 1 97.5 112 HIS B N 1
ATOM 3662 C CA . HIS B 1 112 ? -19.859 53.75 27.688 1 97.5 112 HIS B CA 1
ATOM 3663 C C . HIS B 1 112 ? -18.844 54.844 27.969 1 97.5 112 HIS B C 1
ATOM 3665 O O . HIS B 1 112 ? -19.156 55.812 28.703 1 97.5 112 HIS B O 1
ATOM 3671 N N . GLY B 1 113 ? -17.609 54.688 27.531 1 95.56 113 GLY B N 1
ATOM 3672 C CA . GLY B 1 113 ? -16.625 55.75 27.609 1 95.56 113 GLY B CA 1
ATOM 3673 C C . GLY B 1 113 ? -15.859 55.75 28.938 1 95.56 113 GLY B C 1
ATOM 3674 O O . GLY B 1 113 ? -15.188 56.719 29.266 1 95.56 113 GLY B O 1
ATOM 3675 N N . TYR B 1 114 ? -15.945 54.719 29.688 1 96.12 114 TYR B N 1
ATOM 3676 C CA . TYR B 1 114 ? -15.188 54.625 30.922 1 96.12 114 TYR B CA 1
ATOM 3677 C C . TYR B 1 114 ? -13.773 54.125 30.672 1 96.12 114 TYR B C 1
ATOM 3679 O O . TYR B 1 114 ? -13.391 53.062 31.172 1 96.12 114 TYR B O 1
ATOM 3687 N N . THR B 1 115 ? -13.047 54.844 30.031 1 94.38 115 THR B N 1
ATOM 3688 C CA . THR B 1 115 ? -11.734 54.438 29.547 1 94.38 115 THR B CA 1
ATOM 3689 C C . THR B 1 115 ? -10.758 54.25 30.703 1 94.38 115 THR B C 1
ATOM 3691 O O . THR B 1 115 ? -9.812 53.469 30.594 1 94.38 115 THR B O 1
ATOM 3694 N N . HIS B 1 116 ? -10.984 54.969 31.797 1 95.31 116 HIS B N 1
ATOM 3695 C CA . HIS B 1 116 ? -10.109 54.844 32.938 1 95.31 116 HIS B CA 1
ATOM 3696 C C . HIS B 1 116 ? -10.258 53.5 33.625 1 95.31 116 HIS B C 1
ATOM 3698 O O . HIS B 1 116 ? -9.398 53.062 34.406 1 95.31 116 HIS B O 1
ATOM 3704 N N . LYS B 1 117 ? -11.297 52.781 33.344 1 95.88 117 LYS B N 1
ATOM 3705 C CA . LYS B 1 117 ? -11.547 51.469 33.906 1 95.88 117 LYS B CA 1
ATOM 3706 C C . LYS B 1 117 ? -10.977 50.375 33.031 1 95.88 117 LYS B C 1
ATOM 3708 O O . LYS B 1 117 ? -11 49.188 33.406 1 95.88 117 LYS B O 1
ATOM 3713 N N . LEU B 1 118 ? -10.461 50.719 31.891 1 97.44 118 LEU B N 1
ATOM 3714 C CA . LEU B 1 118 ? -9.93 49.75 30.953 1 97.44 118 LEU B CA 1
ATOM 3715 C C . LEU B 1 118 ? -8.477 49.406 31.297 1 97.44 118 LEU B C 1
ATOM 3717 O O . LEU B 1 118 ? -7.699 50.281 31.656 1 97.44 118 LEU B O 1
ATOM 3721 N N . PRO B 1 119 ? -8.125 48.188 31.219 1 96.81 119 PRO B N 1
ATOM 3722 C CA . PRO B 1 119 ? -6.723 47.844 31.438 1 96.81 119 PRO B CA 1
ATOM 3723 C C . PRO B 1 119 ? -5.801 48.375 30.344 1 96.81 119 PRO B C 1
ATOM 3725 O O . PRO B 1 119 ? -6.18 48.406 29.172 1 96.81 119 PRO B O 1
ATOM 3728 N N . ARG B 1 120 ? -4.586 48.625 30.688 1 95.12 120 ARG B N 1
ATOM 3729 C CA . ARG B 1 120 ? -3.607 49.156 29.734 1 95.12 120 ARG B CA 1
ATOM 3730 C C . ARG B 1 120 ? -3.041 48.031 28.875 1 95.12 120 ARG B C 1
ATOM 3732 O O . ARG B 1 120 ? -2.613 48.25 27.75 1 95.12 120 ARG B O 1
ATOM 3739 N N . THR B 1 121 ? -2.957 46.938 29.531 1 95.12 121 THR B N 1
ATOM 3740 C CA . THR B 1 121 ? -2.512 45.75 28.812 1 95.12 121 THR B CA 1
ATOM 3741 C C . THR B 1 121 ? -3.439 44.562 29.109 1 95.12 121 THR B C 1
ATOM 3743 O O . THR B 1 121 ? -4.141 44.562 30.109 1 95.12 121 THR B O 1
ATOM 3746 N N . VAL B 1 122 ? -3.484 43.688 28.109 1 95.5 122 VAL B N 1
ATOM 3747 C CA . VAL B 1 122 ? -4.254 42.469 28.281 1 95.5 122 VAL B CA 1
ATOM 3748 C C . VAL B 1 122 ? -3.451 41.281 27.766 1 95.5 122 VAL B C 1
ATOM 3750 O O . VAL B 1 122 ? -2.537 41.438 26.953 1 95.5 122 VAL B O 1
ATOM 3753 N N . THR B 1 123 ? -3.689 40.094 28.328 1 93.56 123 THR B N 1
ATOM 3754 C CA . THR B 1 123 ? -3.139 38.875 27.75 1 93.56 123 THR B CA 1
ATOM 3755 C C . THR B 1 123 ? -3.824 38.562 26.422 1 93.56 123 THR B C 1
ATOM 3757 O O . THR B 1 123 ? -4.902 39.094 26.125 1 93.56 123 THR B O 1
ATOM 3760 N N . LEU B 1 124 ? -3.203 37.781 25.672 1 94.81 124 LEU B N 1
ATOM 3761 C CA . LEU B 1 124 ? -3.803 37.344 24.406 1 94.81 124 LEU B CA 1
ATOM 3762 C C . LEU B 1 124 ? -5.129 36.656 24.656 1 94.81 124 LEU B C 1
ATOM 3764 O O . LEU B 1 124 ? -6.094 36.844 23.906 1 94.81 124 LEU B O 1
ATOM 3768 N N . GLY B 1 125 ? -5.203 35.812 25.656 1 94.19 125 GLY B N 1
ATOM 3769 C CA . GLY B 1 125 ? -6.441 35.156 26.016 1 94.19 125 GLY B CA 1
ATOM 3770 C C . GLY B 1 125 ? -7.574 36.094 26.312 1 94.19 125 GLY B C 1
ATOM 3771 O O . GLY B 1 125 ? -8.703 35.906 25.859 1 94.19 125 GLY B O 1
ATOM 3772 N N . ARG B 1 126 ? -7.27 37.031 27.094 1 96.06 126 ARG B N 1
ATOM 3773 C CA . ARG B 1 126 ? -8.273 38.031 27.422 1 96.06 126 ARG B CA 1
ATOM 3774 C C . ARG B 1 126 ? -8.719 38.812 26.188 1 96.06 126 ARG B C 1
ATOM 3776 O O . ARG B 1 126 ? -9.906 39.062 26.016 1 96.06 126 ARG B O 1
ATOM 3783 N N . LEU B 1 127 ? -7.75 39.188 25.453 1 96.88 127 LEU B N 1
ATOM 3784 C CA . LEU B 1 127 ? -8.07 39.906 24.219 1 96.88 127 LEU B CA 1
ATOM 3785 C C . LEU B 1 127 ? -8.953 39.062 23.312 1 96.88 127 LEU B C 1
ATOM 3787 O O . LEU B 1 127 ? -9.852 39.594 22.641 1 96.88 127 LEU B O 1
ATOM 3791 N N . ALA B 1 128 ? -8.688 37.781 23.234 1 96.56 128 ALA B N 1
ATOM 3792 C CA . ALA B 1 128 ? -9.523 36.906 22.422 1 96.56 128 ALA B CA 1
ATOM 3793 C C . ALA B 1 128 ? -10.953 36.875 22.953 1 96.56 128 ALA B C 1
ATOM 3795 O O . ALA B 1 128 ? -11.906 36.875 22.172 1 96.56 128 ALA B O 1
ATOM 3796 N N . LYS B 1 129 ? -11.094 36.812 24.188 1 96.75 129 LYS B N 1
ATOM 3797 C CA . LYS B 1 129 ? -12.422 36.812 24.781 1 96.75 129 LYS B CA 1
ATOM 3798 C C . LYS B 1 129 ? -13.141 38.125 24.516 1 96.75 129 LYS B C 1
ATOM 3800 O O . LYS B 1 129 ? -14.344 38.156 24.234 1 96.75 129 LYS B O 1
ATOM 3805 N N . ILE B 1 130 ? -12.453 39.219 24.641 1 98.19 130 ILE B N 1
ATOM 3806 C CA . ILE B 1 130 ? -12.992 40.531 24.281 1 98.19 130 ILE B CA 1
ATOM 3807 C C . ILE B 1 130 ? -13.438 40.5 22.812 1 98.19 130 ILE B C 1
ATOM 3809 O O . ILE B 1 130 ? -14.547 40.938 22.5 1 98.19 130 ILE B O 1
ATOM 3813 N N . SER B 1 131 ? -12.578 39.969 22 1 98.06 131 SER B N 1
ATOM 3814 C CA . SER B 1 131 ? -12.859 39.938 20.578 1 98.06 131 SER B CA 1
ATOM 3815 C C . SER B 1 131 ? -14.133 39.156 20.281 1 98.06 131 SER B C 1
ATOM 3817 O O . SER B 1 131 ? -14.898 39.5 19.391 1 98.06 131 SER B O 1
ATOM 3819 N N . ALA B 1 132 ? -14.336 38.062 20.969 1 97.5 132 ALA B N 1
ATOM 3820 C CA . ALA B 1 132 ? -15.547 37.281 20.797 1 97.5 132 ALA B CA 1
ATOM 3821 C C . ALA B 1 132 ? -16.797 38.125 21.031 1 97.5 132 ALA B C 1
ATOM 3823 O O . ALA B 1 132 ? -17.766 38.031 20.266 1 97.5 132 ALA B O 1
ATOM 3824 N N . ILE B 1 133 ? -16.812 38.875 22.016 1 97.81 133 ILE B N 1
ATOM 3825 C CA . ILE B 1 133 ? -17.938 39.719 22.375 1 97.81 133 ILE B CA 1
ATOM 3826 C C . ILE B 1 133 ? -18.125 40.812 21.344 1 97.81 133 ILE B C 1
ATOM 3828 O O . ILE B 1 133 ? -19.234 41.062 20.891 1 97.81 133 ILE B O 1
ATOM 3832 N N . VAL B 1 134 ? -17.031 41.406 21.031 1 98.25 134 VAL B N 1
ATOM 3833 C CA . VAL B 1 134 ? -17.031 42.5 20.062 1 98.25 134 VAL B CA 1
ATOM 3834 C C . VAL B 1 134 ? -17.594 42 18.734 1 98.25 134 VAL B C 1
ATOM 3836 O O . VAL B 1 134 ? -18.375 42.719 18.078 1 98.25 134 VAL B O 1
ATOM 3839 N N . ASP B 1 135 ? -17.156 40.844 18.344 1 96.88 135 ASP B N 1
ATOM 3840 C CA . ASP B 1 135 ? -17.641 40.219 17.109 1 96.88 135 ASP B CA 1
ATOM 3841 C C . ASP B 1 135 ? -19.156 39.969 17.188 1 96.88 135 ASP B C 1
ATOM 3843 O O . ASP B 1 135 ? -19.875 40.25 16.234 1 96.88 135 ASP B O 1
ATOM 3847 N N . ASP B 1 136 ? -19.641 39.5 18.25 1 96.31 136 ASP B N 1
ATOM 3848 C CA . ASP B 1 136 ? -21.062 39.219 18.422 1 96.31 136 ASP B CA 1
ATOM 3849 C C . ASP B 1 136 ? -21.891 40.5 18.406 1 96.31 136 ASP B C 1
ATOM 3851 O O . ASP B 1 136 ? -22.953 40.531 17.781 1 96.31 136 ASP B O 1
ATOM 3855 N N . LEU B 1 137 ? -21.375 41.5 19.047 1 96.88 137 LEU B N 1
ATOM 3856 C CA . LEU B 1 137 ? -22.094 42.75 19.188 1 96.88 137 LEU B CA 1
ATOM 3857 C C . LEU B 1 137 ? -21.891 43.625 17.953 1 96.88 137 LEU B C 1
ATOM 3859 O O . LEU B 1 137 ? -22.547 44.656 17.797 1 96.88 137 LEU B O 1
ATOM 3863 N N . ASP B 1 138 ? -20.984 43.188 17.109 1 96.44 138 ASP B N 1
ATOM 3864 C CA . ASP B 1 138 ? -20.641 43.969 15.906 1 96.44 138 ASP B CA 1
ATOM 3865 C C . ASP B 1 138 ? -20.219 45.375 16.25 1 96.44 138 ASP B C 1
ATOM 3867 O O . ASP B 1 138 ? -20.75 46.344 15.711 1 96.44 138 ASP B O 1
ATOM 3871 N N . CYS B 1 139 ? -19.297 45.5 17.203 1 97.56 139 CYS B N 1
ATOM 3872 C CA . CYS B 1 139 ? -18.891 46.844 17.656 1 97.56 139 CYS B CA 1
ATOM 3873 C C . CYS B 1 139 ? -17.375 47 17.609 1 97.56 139 CYS B C 1
ATOM 3875 O O . CYS B 1 139 ? -16.781 47.594 18.5 1 97.56 139 CYS B O 1
ATOM 3877 N N . SER B 1 140 ? -16.719 46.438 16.625 1 96.75 140 SER B N 1
ATOM 3878 C CA . SER B 1 140 ? -15.258 46.469 16.5 1 96.75 140 SER B CA 1
ATOM 3879 C C . SER B 1 140 ? -14.758 47.906 16.359 1 96.75 140 SER B C 1
ATOM 3881 O O . SER B 1 140 ? -13.688 48.25 16.875 1 96.75 140 SER B O 1
ATOM 3883 N N . GLN B 1 141 ? -15.523 48.781 15.805 1 94.75 141 GLN B N 1
ATOM 3884 C CA . GLN B 1 141 ? -15.117 50.156 15.609 1 94.75 141 GLN B CA 1
ATOM 3885 C C . GLN B 1 141 ? -15.008 50.906 16.938 1 94.75 141 GLN B C 1
ATOM 3887 O O . GLN B 1 141 ? -14.102 51.719 17.141 1 94.75 141 GLN B O 1
ATOM 3892 N N . SER B 1 142 ? -15.891 50.562 17.844 1 95.25 142 SER B N 1
ATOM 3893 C CA . SER B 1 142 ? -15.922 51.219 19.156 1 95.25 142 SER B CA 1
ATOM 3894 C C . SER B 1 142 ? -14.734 50.812 20 1 95.25 142 SER B C 1
ATOM 3896 O O . SER B 1 142 ? -14.328 51.562 20.906 1 95.25 142 SER B O 1
ATOM 3898 N N . LEU B 1 143 ? -14.203 49.719 19.734 1 97.19 143 LEU B N 1
ATOM 3899 C CA . LEU B 1 143 ? -13.102 49.219 20.547 1 97.19 143 LEU B CA 1
ATOM 3900 C C . LEU B 1 143 ? -11.789 49.25 19.781 1 97.19 143 LEU B C 1
ATOM 3902 O O . LEU B 1 143 ? -10.758 48.781 20.266 1 97.19 143 LEU B O 1
ATOM 3906 N N . TRP B 1 144 ? -11.805 49.75 18.594 1 96.19 144 TRP B N 1
ATOM 3907 C CA . TRP B 1 144 ? -10.695 49.625 17.656 1 96.19 144 TRP B CA 1
ATOM 3908 C C . TRP B 1 144 ? -9.406 50.188 18.266 1 96.19 144 TRP B C 1
ATOM 3910 O O . TRP B 1 144 ? -8.367 49.531 18.234 1 96.19 144 TRP B O 1
ATOM 3920 N N . PHE B 1 145 ? -9.477 51.375 18.828 1 95.69 145 PHE B N 1
ATOM 3921 C CA . PHE B 1 145 ? -8.305 52.062 19.391 1 95.69 145 PHE B CA 1
ATOM 3922 C C . PHE B 1 145 ? -7.695 51.219 20.516 1 95.69 145 PHE B C 1
ATOM 3924 O O . PHE B 1 145 ? -6.48 51.031 20.547 1 95.69 145 PHE B O 1
ATOM 3931 N N . PHE B 1 146 ? -8.422 50.781 21.422 1 97 146 PHE B N 1
ATOM 3932 C CA . PHE B 1 146 ? -7.945 50 22.562 1 97 146 PHE B CA 1
ATOM 3933 C C . PHE B 1 146 ? -7.344 48.688 22.094 1 97 146 PHE B C 1
ATOM 3935 O O . PHE B 1 146 ? -6.273 48.281 22.562 1 97 146 PHE B O 1
ATOM 3942 N N . ALA B 1 147 ? -8.07 48.094 21.156 1 96.62 147 ALA B N 1
ATOM 3943 C CA . ALA B 1 147 ? -7.617 46.812 20.641 1 96.62 147 ALA B CA 1
ATOM 3944 C C . ALA B 1 147 ? -6.262 46.969 19.953 1 96.62 147 ALA B C 1
ATOM 3946 O O . ALA B 1 147 ? -5.371 46.125 20.156 1 96.62 147 ALA B O 1
ATOM 3947 N N . LYS B 1 148 ? -6.09 47.969 19.141 1 95.94 148 LYS B N 1
ATOM 3948 C CA . LYS B 1 148 ? -4.824 48.219 18.453 1 95.94 148 LYS B CA 1
ATOM 3949 C C . LYS B 1 148 ? -3.688 48.406 19.453 1 95.94 148 LYS B C 1
ATOM 3951 O O . LYS B 1 148 ? -2.568 47.938 19.234 1 95.94 148 LYS B O 1
ATOM 3956 N N . THR B 1 149 ? -3.971 49.094 20.516 1 95.75 149 THR B N 1
ATOM 3957 C CA . THR B 1 149 ? -2.988 49.312 21.562 1 95.75 149 THR B CA 1
ATOM 3958 C C . THR B 1 149 ? -2.619 48 22.25 1 95.75 149 THR B C 1
ATOM 3960 O O . THR B 1 149 ? -1.438 47.719 22.453 1 95.75 149 THR B O 1
ATOM 3963 N N . TRP B 1 150 ? -3.623 47.219 22.609 1 96.25 150 TRP B N 1
ATOM 3964 C CA . TRP B 1 150 ? -3.391 45.906 23.266 1 96.25 150 TRP B CA 1
ATOM 3965 C C . TRP B 1 150 ? -2.596 45 22.359 1 96.25 150 TRP B C 1
ATOM 3967 O O . TRP B 1 150 ? -1.674 44.312 22.812 1 96.25 150 TRP B O 1
ATOM 3977 N N . ILE B 1 151 ? -2.896 44.969 21.031 1 94.62 151 ILE B N 1
ATOM 3978 C CA . ILE B 1 151 ? -2.229 44.125 20.047 1 94.62 151 ILE B CA 1
ATOM 3979 C C . ILE B 1 151 ? -0.757 44.531 19.938 1 94.62 151 ILE B C 1
ATOM 3981 O O . ILE B 1 151 ? 0.121 43.656 19.891 1 94.62 151 ILE B O 1
ATOM 3985 N N . ALA B 1 152 ? -0.485 45.781 19.922 1 92.31 152 ALA B N 1
ATOM 3986 C CA . ALA B 1 152 ? 0.875 46.281 19.797 1 92.31 152 ALA B CA 1
ATOM 3987 C C . ALA B 1 152 ? 1.737 45.875 20.984 1 92.31 152 ALA B C 1
ATOM 3989 O O . ALA B 1 152 ? 2.949 45.688 20.844 1 92.31 152 ALA B O 1
ATOM 3990 N N . GLU B 1 153 ? 1.127 45.688 22.125 1 92.38 153 GLU B N 1
ATOM 3991 C CA . GLU B 1 153 ? 1.861 45.344 23.344 1 92.38 153 GLU B CA 1
ATOM 3992 C C . GLU B 1 153 ? 2.127 43.844 23.406 1 92.38 153 GLU B C 1
ATOM 3994 O O . GLU B 1 153 ? 2.982 43.406 24.172 1 92.38 153 GLU B O 1
ATOM 3999 N N . LEU B 1 154 ? 1.287 43.156 22.719 1 90.38 154 LEU B N 1
ATOM 4000 C CA . LEU B 1 154 ? 1.45 41.688 22.719 1 90.38 154 LEU B CA 1
ATOM 4001 C C . LEU B 1 154 ? 2.635 41.281 21.844 1 90.38 154 LEU B C 1
ATOM 4003 O O . LEU B 1 154 ? 2.914 41.906 20.828 1 90.38 154 LEU B O 1
ATOM 4007 N N . ASN B 1 155 ? 3.512 40.469 22.375 1 71.38 155 ASN B N 1
ATOM 4008 C CA . ASN B 1 155 ? 4.676 39.969 21.656 1 71.38 155 ASN B CA 1
ATOM 4009 C C . ASN B 1 155 ? 4.273 39.031 20.531 1 71.38 155 ASN B C 1
ATOM 4011 O O . ASN B 1 155 ? 3.348 38.219 20.688 1 71.38 155 ASN B O 1
ATOM 4015 N N . GLY B 1 156 ? 4.434 39.375 19.375 1 66.38 156 GLY B N 1
ATOM 4016 C CA . GLY B 1 156 ? 4.094 38.75 18.109 1 66.38 156 GLY B CA 1
ATOM 4017 C C . GLY B 1 156 ? 4.527 37.281 18.047 1 66.38 156 GLY B C 1
ATOM 4018 O O . GLY B 1 156 ? 4.398 36.656 17 1 66.38 156 GLY B O 1
ATOM 4019 N N . ASP B 1 157 ? 5.09 36.781 19.141 1 68.5 157 ASP B N 1
ATOM 4020 C CA . ASP B 1 157 ? 5.531 35.406 19 1 68.5 157 ASP B CA 1
ATOM 4021 C C . ASP B 1 157 ? 4.352 34.438 19.094 1 68.5 157 ASP B C 1
ATOM 4023 O O . ASP B 1 157 ? 3.592 34.469 20.062 1 68.5 157 ASP B O 1
ATOM 4027 N N . MET B 1 158 ? 4.07 33.906 17.969 1 72.62 158 MET B N 1
ATOM 4028 C CA . MET B 1 158 ? 2.891 33.031 17.891 1 72.62 158 M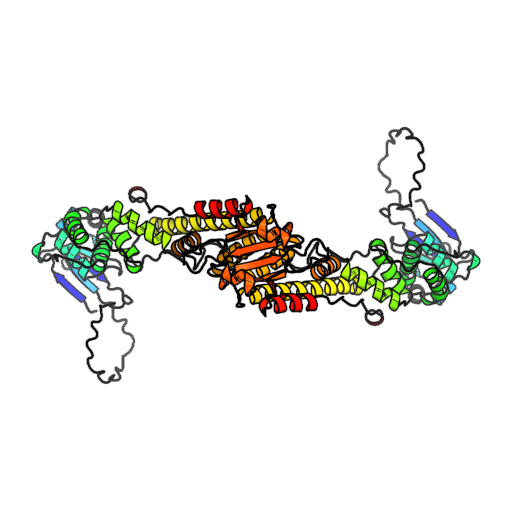ET B CA 1
ATOM 4029 C C . MET B 1 158 ? 3.262 31.594 18.125 1 72.62 158 MET B C 1
ATOM 4031 O O . MET B 1 158 ? 4.18 31.062 17.484 1 72.62 158 MET B O 1
ATOM 4035 N N . ASN B 1 159 ? 2.811 31.125 19.25 1 72.38 159 ASN B N 1
ATOM 4036 C CA . ASN B 1 159 ? 2.902 29.688 19.469 1 72.38 159 ASN B CA 1
ATOM 4037 C C . ASN B 1 159 ? 1.604 28.969 19.078 1 72.38 159 ASN B C 1
ATOM 4039 O O . ASN B 1 159 ? 0.585 29.625 18.844 1 72.38 159 ASN B O 1
ATOM 4043 N N . ALA B 1 160 ? 1.575 27.688 18.969 1 68.44 160 ALA B N 1
ATOM 4044 C CA . ALA B 1 160 ? 0.473 26.875 18.469 1 68.44 160 ALA B CA 1
ATOM 4045 C C . ALA B 1 160 ? -0.794 27.109 19.297 1 68.44 160 ALA B C 1
ATOM 4047 O O . ALA B 1 160 ? -1.896 27.156 18.734 1 68.44 160 ALA B O 1
ATOM 4048 N N . VAL B 1 161 ? -0.594 27.297 20.531 1 68.62 161 VAL B N 1
ATOM 4049 C CA . VAL B 1 161 ? -1.748 27.406 21.422 1 68.62 161 VAL B CA 1
ATOM 4050 C C . VAL B 1 161 ? -2.441 28.75 21.219 1 68.62 161 VAL B C 1
ATOM 4052 O O . VAL B 1 161 ? -3.648 28.875 21.438 1 68.62 161 VAL B O 1
ATOM 4055 N N . ASP B 1 162 ? -1.688 29.5 20.562 1 88.75 162 ASP B N 1
ATOM 4056 C CA . ASP B 1 162 ? -2.164 30.875 20.469 1 88.75 162 ASP B CA 1
ATOM 4057 C C . ASP B 1 162 ? -2.809 31.141 19.109 1 88.75 162 ASP B C 1
ATOM 4059 O O . ASP B 1 162 ? -3.381 32.219 18.891 1 88.75 162 ASP B O 1
ATOM 4063 N N . LEU B 1 163 ? -2.836 30.156 18.328 1 93.94 163 LEU B N 1
ATOM 4064 C CA . LEU B 1 163 ? -3.158 30.438 16.922 1 93.94 163 LEU B CA 1
ATOM 4065 C C . LEU B 1 163 ? -4.629 30.797 16.781 1 93.94 163 LEU B C 1
ATOM 4067 O O . LEU B 1 163 ? -4.969 31.75 16.062 1 93.94 163 LEU B O 1
ATOM 4071 N N . SER B 1 164 ? -5.469 30.094 17.469 1 95.81 164 SER B N 1
ATOM 4072 C CA . SER B 1 164 ? -6.898 30.391 17.391 1 95.81 164 SER B CA 1
ATOM 4073 C C . SER B 1 164 ? -7.211 31.781 17.922 1 95.81 164 SER B C 1
ATOM 4075 O O . SER B 1 164 ? -8.039 32.5 17.344 1 95.81 164 SER B O 1
ATOM 4077 N N . GLN B 1 165 ? -6.527 32.125 18.969 1 96.25 165 GLN B N 1
ATOM 4078 C CA . GLN B 1 165 ? -6.734 33.438 19.562 1 96.25 165 GLN B CA 1
ATOM 4079 C C . GLN B 1 165 ? -6.297 34.562 18.609 1 96.25 165 GLN B C 1
ATOM 4081 O O . GLN B 1 165 ? -7.031 35.531 18.391 1 96.25 165 GLN B O 1
ATOM 4086 N N . TRP B 1 166 ? -5.203 34.375 18.031 1 96.25 166 TRP B N 1
ATOM 4087 C CA . TRP B 1 166 ? -4.699 35.375 17.078 1 96.25 166 TRP B CA 1
ATOM 4088 C C . TRP B 1 166 ? -5.59 35.438 15.852 1 96.25 166 TRP B C 1
ATOM 4090 O O . TRP B 1 166 ? -5.789 36.531 15.289 1 96.25 166 TRP B O 1
ATOM 4100 N N . ILE B 1 167 ? -6.07 34.312 15.453 1 97.38 167 ILE B N 1
ATOM 4101 C CA . ILE B 1 167 ? -6.938 34.281 14.281 1 97.38 167 ILE B CA 1
ATOM 4102 C C . ILE B 1 167 ? -8.211 35.062 14.555 1 97.38 167 ILE B C 1
ATOM 4104 O O . ILE B 1 167 ? -8.609 35.906 13.758 1 97.38 167 ILE B O 1
ATOM 4108 N N . LEU B 1 168 ? -8.789 34.844 15.68 1 97.44 168 LEU B N 1
ATOM 4109 C CA . LEU B 1 168 ? -10.008 35.594 16.016 1 97.44 168 LEU B CA 1
ATOM 4110 C C . LEU B 1 168 ? -9.719 37.062 16.172 1 97.44 168 LEU B C 1
ATOM 4112 O O . LEU B 1 168 ? -10.414 37.906 15.586 1 97.44 168 LEU B O 1
ATOM 4116 N N . VAL B 1 169 ? -8.68 37.406 16.922 1 96.94 169 VAL B N 1
ATOM 4117 C CA . VAL B 1 169 ? -8.328 38.812 17.219 1 96.94 169 VAL B CA 1
ATOM 4118 C C . VAL B 1 169 ? -8.055 39.531 15.906 1 96.94 169 VAL B C 1
ATOM 4120 O O . VAL B 1 169 ? -8.586 40.625 15.68 1 96.94 169 VAL B O 1
ATOM 4123 N N . SER B 1 170 ? -7.285 38.938 15.102 1 96.56 170 SER B N 1
ATOM 4124 C CA . SER B 1 170 ? -6.895 39.594 13.859 1 96.56 170 SER B CA 1
ATOM 4125 C C . SER B 1 170 ? -8.078 39.719 12.906 1 96.56 170 SER B C 1
ATOM 4127 O O . SER B 1 170 ? -8.172 40.688 12.156 1 96.56 170 SER B O 1
ATOM 4129 N N . PHE B 1 171 ? -8.945 38.75 12.93 1 97.81 171 PHE B N 1
ATOM 4130 C CA . PHE B 1 171 ? -10.141 38.812 12.094 1 97.81 171 PHE B CA 1
ATOM 4131 C C . PHE B 1 171 ? -11.07 39.938 12.555 1 97.81 171 PHE B C 1
ATOM 4133 O O . PHE B 1 171 ? -11.508 40.75 11.75 1 97.81 171 PHE B O 1
ATOM 4140 N N . VAL B 1 172 ? -11.352 40.031 13.812 1 98 172 VAL B N 1
ATOM 4141 C CA . VAL B 1 172 ? -12.328 40.938 14.383 1 98 172 VAL B CA 1
ATOM 4142 C C . VAL B 1 172 ? -11.828 42.375 14.242 1 98 172 VAL B C 1
ATOM 4144 O O . VAL B 1 172 ? -12.602 43.281 13.914 1 98 172 VAL B O 1
ATOM 4147 N N . PHE B 1 173 ? -10.508 42.594 14.453 1 97.5 173 PHE B N 1
ATOM 4148 C CA . PHE B 1 173 ? -9.992 43.969 14.5 1 97.5 173 PHE B CA 1
ATOM 4149 C C . PHE B 1 173 ? -9.234 44.312 13.219 1 97.5 173 PHE B C 1
ATOM 4151 O O . PHE B 1 173 ? -8.453 45.25 13.195 1 97.5 173 PHE B O 1
ATOM 4158 N N . ASP B 1 174 ? -9.336 43.5 12.203 1 96.56 174 ASP B N 1
ATOM 4159 C CA . ASP B 1 174 ? -8.852 43.75 10.852 1 96.56 174 ASP B CA 1
ATOM 4160 C C . ASP B 1 174 ? -7.336 43.938 10.836 1 96.56 174 ASP B C 1
ATOM 4162 O O . ASP B 1 174 ? -6.828 44.969 10.391 1 96.56 174 ASP B O 1
ATOM 4166 N N . GLU B 1 175 ? -6.605 42.906 11.234 1 95.38 175 GLU B N 1
ATOM 4167 C CA . GLU B 1 175 ? -5.152 42.781 11.164 1 95.38 175 GLU B CA 1
ATOM 4168 C C . GLU B 1 175 ? -4.723 41.781 10.086 1 95.38 175 GLU B C 1
ATOM 4170 O O . GLU B 1 175 ? -4.379 40.656 10.398 1 95.38 175 GLU B O 1
ATOM 4175 N N . PRO B 1 176 ? -4.617 42.219 8.875 1 96.88 176 PRO B N 1
ATOM 4176 C CA . PRO B 1 176 ? -4.43 41.281 7.766 1 96.88 176 PRO B CA 1
ATOM 4177 C C . PRO B 1 176 ? -3.111 40.531 7.859 1 96.88 176 PRO B C 1
ATOM 4179 O O . PRO B 1 176 ? -3.066 39.312 7.562 1 96.88 176 PRO B O 1
ATOM 4182 N N . GLU B 1 177 ? -2.043 41.219 8.188 1 94.81 177 GLU B N 1
ATOM 4183 C CA . GLU B 1 177 ? -0.745 40.562 8.25 1 94.81 177 GLU B CA 1
ATOM 4184 C C . GLU B 1 177 ? -0.713 39.531 9.359 1 94.81 177 GLU B C 1
ATOM 4186 O O . GLU B 1 177 ? -0.241 38.406 9.148 1 94.81 177 GLU B O 1
ATOM 4191 N N . THR B 1 178 ? -1.223 39.844 10.523 1 94.62 178 THR B N 1
ATOM 4192 C CA . THR B 1 178 ? -1.284 38.938 11.641 1 94.62 178 THR B CA 1
ATOM 4193 C C . THR B 1 178 ? -2.16 37.719 11.297 1 94.62 178 THR B C 1
ATOM 4195 O O . THR B 1 178 ? -1.824 36.594 11.641 1 94.62 178 THR B O 1
ATOM 4198 N N . PHE B 1 179 ? -3.252 38 10.641 1 96.69 179 PHE B N 1
ATOM 4199 C CA . PHE B 1 179 ? -4.188 36.969 10.227 1 96.69 179 PHE B CA 1
ATOM 4200 C C . PHE B 1 179 ? -3.51 35.969 9.289 1 96.69 179 PHE B C 1
ATOM 4202 O O . PHE B 1 179 ? -3.621 34.75 9.477 1 96.69 179 PHE B O 1
ATOM 4209 N N . LYS B 1 180 ? -2.82 36.5 8.344 1 96.75 180 LYS B N 1
ATOM 4210 C CA . LYS B 1 180 ? -2.113 35.688 7.367 1 96.75 180 LYS B CA 1
ATOM 4211 C C . LYS B 1 180 ? -1.068 34.781 8.039 1 96.75 180 LYS B C 1
ATOM 4213 O O . LYS B 1 180 ? -0.994 33.594 7.762 1 96.75 180 LYS B O 1
ATOM 4218 N N . VAL B 1 181 ? -0.318 35.375 8.922 1 94.75 181 VAL B N 1
ATOM 4219 C CA . VAL B 1 181 ? 0.748 34.656 9.602 1 94.75 181 VAL B CA 1
ATOM 4220 C C . VAL B 1 181 ? 0.146 33.562 10.484 1 94.75 181 VAL B C 1
ATOM 4222 O O . VAL B 1 181 ? 0.593 32.406 10.461 1 94.75 181 VAL B O 1
ATOM 4225 N N . ALA B 1 182 ? -0.871 33.906 11.227 1 95.81 182 ALA B N 1
ATOM 4226 C CA . ALA B 1 182 ? -1.487 32.938 12.156 1 95.81 182 ALA B CA 1
ATOM 4227 C C . ALA B 1 182 ? -2.119 31.781 11.414 1 95.81 182 ALA B C 1
ATOM 4229 O O . ALA B 1 182 ? -1.942 30.625 11.805 1 95.81 182 ALA B O 1
ATOM 4230 N N . THR B 1 183 ? -2.84 32.062 10.375 1 97.25 183 THR B N 1
ATOM 4231 C CA . THR B 1 183 ? -3.479 30.984 9.609 1 97.25 183 THR B CA 1
ATOM 4232 C C . THR B 1 183 ? -2.438 30.141 8.891 1 97.25 183 THR B C 1
ATOM 4234 O O . THR B 1 183 ? -2.602 28.922 8.758 1 97.25 183 THR B O 1
ATOM 4237 N N . GLY B 1 184 ? -1.39 30.75 8.391 1 96.19 184 GLY B N 1
ATOM 4238 C CA . GLY B 1 184 ? -0.296 30 7.797 1 96.19 184 GLY B CA 1
ATOM 4239 C C . GLY B 1 184 ? 0.309 28.984 8.75 1 96.19 184 GLY B C 1
ATOM 4240 O O . GLY B 1 184 ? 0.541 27.828 8.375 1 96.19 184 GLY B O 1
ATOM 4241 N N . HIS B 1 185 ? 0.546 29.484 9.961 1 95.38 185 HIS B N 1
ATOM 4242 C CA . HIS B 1 185 ? 1.069 28.578 10.984 1 95.38 185 HIS B CA 1
ATOM 4243 C C . HIS B 1 185 ? 0.083 27.453 11.289 1 95.38 185 HIS B C 1
ATOM 4245 O O . HIS B 1 185 ? 0.488 26.312 11.508 1 95.38 185 HIS B O 1
ATOM 4251 N N . ALA B 1 186 ? -1.17 27.797 11.328 1 96.25 186 ALA B N 1
ATOM 4252 C CA . ALA B 1 186 ? -2.195 26.781 11.594 1 96.25 186 ALA B CA 1
ATOM 4253 C C . ALA B 1 186 ? -2.189 25.703 10.516 1 96.25 186 ALA B C 1
ATOM 4255 O O . ALA B 1 186 ? -2.344 24.516 10.812 1 96.25 186 ALA B O 1
ATOM 4256 N N . ILE B 1 187 ? -2.002 26.078 9.281 1 96.94 187 ILE B N 1
ATOM 4257 C CA . ILE B 1 187 ? -1.951 25.141 8.156 1 96.94 187 ILE B CA 1
ATOM 4258 C C . ILE B 1 187 ? -0.704 24.266 8.266 1 96.94 187 ILE B C 1
ATOM 4260 O O . ILE B 1 187 ? -0.774 23.062 8.094 1 96.94 187 ILE B O 1
ATOM 4264 N N . LEU B 1 188 ? 0.408 24.859 8.602 1 95.56 188 LEU B N 1
ATOM 4265 C CA . LEU B 1 188 ? 1.704 24.188 8.633 1 95.56 188 LEU B CA 1
ATOM 4266 C C . LEU B 1 188 ? 1.797 23.234 9.812 1 95.56 188 LEU B C 1
ATOM 4268 O O . LEU B 1 188 ? 2.338 22.125 9.68 1 95.56 188 LEU B O 1
ATOM 4272 N N . GLU B 1 189 ? 1.195 23.625 10.922 1 93.94 189 GLU B N 1
ATOM 4273 C CA . GLU B 1 189 ? 1.441 22.906 12.164 1 93.94 189 GLU B CA 1
ATOM 4274 C C . GLU B 1 189 ? 0.269 21.984 12.516 1 93.94 189 GLU B C 1
ATOM 4276 O O . GLU B 1 189 ? 0.387 21.125 13.383 1 93.94 189 GLU B O 1
ATOM 4281 N N . GLY B 1 190 ? -0.814 22.172 11.836 1 94.69 190 GLY B N 1
ATOM 4282 C CA . GLY B 1 190 ? -1.979 21.359 12.141 1 94.69 190 GLY B CA 1
ATOM 4283 C C . GLY B 1 190 ? -1.8 19.906 11.758 1 94.69 190 GLY B C 1
ATOM 4284 O O . GLY B 1 190 ? -1.166 19.594 10.742 1 94.69 190 GLY B O 1
ATOM 4285 N N . ASP B 1 191 ? -2.404 18.953 12.586 1 95.81 191 ASP B N 1
ATOM 4286 C CA . ASP B 1 191 ? -2.334 17.531 12.273 1 95.81 191 ASP B CA 1
ATOM 4287 C C . ASP B 1 191 ? -3.717 16.891 12.336 1 95.81 191 ASP B C 1
ATOM 4289 O O . ASP B 1 191 ? -3.85 15.672 12.18 1 95.81 191 ASP B O 1
ATOM 4293 N N . THR B 1 192 ? -4.641 17.625 12.695 1 95.38 192 THR B N 1
ATOM 4294 C CA . THR B 1 192 ? -6.055 17.266 12.688 1 95.38 192 THR B CA 1
ATOM 4295 C C . THR B 1 192 ? -6.914 18.438 12.227 1 95.38 192 THR B C 1
ATOM 4297 O O . THR B 1 192 ? -6.402 19.422 11.688 1 95.38 192 THR B O 1
ATOM 4300 N N . ARG B 1 193 ? -8.18 18.344 12.453 1 95 193 ARG B N 1
ATOM 4301 C CA . ARG B 1 193 ? -9.062 19.469 12.156 1 95 193 ARG B CA 1
ATOM 4302 C C . ARG B 1 193 ? -8.75 20.656 13.055 1 95 193 ARG B C 1
ATOM 4304 O O . ARG B 1 193 ? -8.484 20.5 14.242 1 95 193 ARG B O 1
ATOM 4311 N N . PHE B 1 194 ? -8.797 21.812 12.43 1 95.88 194 PHE B N 1
ATOM 4312 C CA . PHE B 1 194 ? -8.5 23.031 13.164 1 95.88 194 PHE B CA 1
ATOM 4313 C C . PHE B 1 194 ? -9.422 23.172 14.375 1 95.88 194 PHE B C 1
ATOM 4315 O O . PHE B 1 194 ? -10.641 23.031 14.25 1 95.88 194 PHE B O 1
ATOM 4322 N N . ASN B 1 195 ? -8.852 23.406 15.5 1 92.69 195 ASN B N 1
ATOM 4323 C CA . ASN B 1 195 ? -9.562 23.594 16.766 1 92.69 195 ASN B CA 1
ATOM 4324 C C . ASN B 1 195 ? -9.641 25.062 17.156 1 92.69 195 ASN B C 1
ATOM 4326 O O . ASN B 1 195 ? -8.625 25.672 17.484 1 92.69 195 ASN B O 1
ATOM 4330 N N . ALA B 1 196 ? -10.805 25.547 17.219 1 92.81 196 ALA B N 1
ATOM 4331 C CA . ALA B 1 196 ? -11.023 26.953 17.547 1 92.81 196 ALA B CA 1
ATOM 4332 C C . ALA B 1 196 ? -10.992 27.172 19.062 1 92.81 196 ALA B C 1
ATOM 4334 O O . ALA B 1 196 ? -11.125 28.312 19.531 1 92.81 196 ALA B O 1
ATOM 4335 N N . ILE B 1 197 ? -10.867 26.094 19.812 1 89.88 197 ILE B N 1
ATOM 4336 C CA . ILE B 1 197 ? -10.734 26.094 21.266 1 89.88 197 ILE B CA 1
ATOM 4337 C C . ILE B 1 197 ? -11.898 26.859 21.891 1 89.88 197 ILE B C 1
ATOM 4339 O O . ILE B 1 197 ? -11.695 27.688 22.781 1 89.88 197 ILE B O 1
ATOM 4343 N N . GLY B 1 198 ? -13.086 26.703 21.375 1 89.12 198 GLY B N 1
ATOM 4344 C CA . GLY B 1 198 ? -14.281 27.297 21.953 1 89.12 198 GLY B CA 1
ATOM 4345 C C . GLY B 1 198 ? -14.508 28.734 21.516 1 89.12 198 GLY B C 1
ATOM 4346 O O . GLY B 1 198 ? -15.492 29.359 21.906 1 89.12 198 GLY B O 1
ATOM 4347 N N . LEU B 1 199 ? -13.656 29.281 20.734 1 93.75 199 LEU B N 1
ATOM 4348 C CA . LEU B 1 199 ? -13.805 30.656 20.234 1 93.75 199 LEU B CA 1
ATOM 4349 C C . LEU B 1 199 ? -14.727 30.688 19.031 1 93.75 199 LEU B C 1
ATOM 4351 O O . LEU B 1 199 ? -14.805 29.719 18.266 1 93.75 199 LEU B O 1
ATOM 4355 N N . PRO B 1 200 ? -15.43 31.75 18.906 1 95.25 200 PRO B N 1
ATOM 4356 C CA . PRO B 1 200 ? -16.375 31.859 17.781 1 95.25 200 PRO B CA 1
ATOM 4357 C C . PRO B 1 200 ? -15.68 32.219 16.469 1 95.25 200 PRO B C 1
ATOM 4359 O O . PRO B 1 200 ? -16.016 33.25 15.867 1 95.25 200 PRO B O 1
ATOM 4362 N N . ILE B 1 201 ? -14.844 31.406 16.047 1 96.69 201 ILE B N 1
ATOM 4363 C CA . ILE B 1 201 ? -14.219 31.594 14.734 1 96.69 201 ILE B CA 1
ATOM 4364 C C . ILE B 1 201 ? -15.18 31.125 13.641 1 96.69 201 ILE B C 1
ATOM 4366 O O . ILE B 1 201 ? -15.805 30.078 13.758 1 96.69 201 ILE B O 1
ATOM 4370 N N . ARG B 1 202 ? -15.305 31.984 12.633 1 96.56 202 ARG B N 1
ATOM 4371 C CA . ARG B 1 202 ? -16.203 31.641 11.539 1 96.56 202 ARG B CA 1
ATOM 4372 C C . ARG B 1 202 ? -15.844 30.281 10.945 1 96.56 202 ARG B C 1
ATOM 4374 O O . ARG B 1 202 ? -14.672 30 10.68 1 96.56 202 ARG B O 1
ATOM 4381 N N . PRO B 1 203 ? -16.828 29.453 10.719 1 97 203 PRO B N 1
ATOM 4382 C CA . PRO B 1 203 ? -16.562 28.109 10.172 1 97 203 PRO B CA 1
ATOM 4383 C C . PRO B 1 203 ? -15.844 28.156 8.828 1 97 203 PRO B C 1
ATOM 4385 O O . PRO B 1 203 ? -15.016 27.281 8.539 1 97 203 PRO B O 1
ATOM 4388 N N . LYS B 1 204 ? -16.141 29.125 8.055 1 98.12 204 LYS B N 1
ATOM 4389 C CA . LYS B 1 204 ? -15.492 29.234 6.754 1 98.12 204 LYS B CA 1
ATOM 4390 C C . LYS B 1 204 ? -13.977 29.328 6.902 1 98.12 204 LYS B C 1
ATOM 4392 O O . LYS B 1 204 ? -13.227 28.797 6.082 1 98.12 204 LYS B O 1
ATOM 4397 N N . ILE B 1 205 ? -13.539 30.031 7.926 1 98.38 205 ILE B N 1
ATOM 4398 C CA . ILE B 1 205 ? -12.109 30.188 8.172 1 98.38 205 ILE B CA 1
ATOM 4399 C C . ILE B 1 205 ? -11.5 28.844 8.555 1 98.38 205 ILE B C 1
ATOM 4401 O O . ILE B 1 205 ? -10.508 28.422 7.961 1 98.38 205 ILE B O 1
ATOM 4405 N N . SER B 1 206 ? -12.125 28.172 9.508 1 97.38 206 SER B N 1
ATOM 4406 C CA . SER B 1 206 ? -11.648 26.859 9.945 1 97.38 206 SER B CA 1
ATOM 4407 C C . SER B 1 206 ? -11.633 25.859 8.797 1 97.38 206 SER B C 1
ATOM 4409 O O . SER B 1 206 ? -10.656 25.125 8.617 1 97.38 206 SER B O 1
ATOM 4411 N N . ASP B 1 207 ? -12.672 25.859 8.039 1 97.81 207 ASP B N 1
ATOM 4412 C CA . ASP B 1 207 ? -12.797 24.938 6.918 1 97.81 207 ASP B CA 1
ATOM 4413 C C . ASP B 1 207 ? -11.711 25.188 5.875 1 97.81 207 ASP B C 1
ATOM 4415 O O . ASP B 1 207 ? -11.172 24.25 5.285 1 97.81 207 ASP B O 1
ATOM 4419 N N . THR B 1 208 ? -11.469 26.438 5.648 1 98.44 208 THR B N 1
ATOM 4420 C CA . THR B 1 208 ? -10.461 26.797 4.652 1 98.44 208 THR B CA 1
ATOM 4421 C C . THR B 1 208 ? -9.07 26.391 5.117 1 98.44 208 THR B C 1
ATOM 4423 O O . THR B 1 208 ? -8.25 25.938 4.312 1 98.44 208 THR B O 1
ATOM 4426 N N . ILE B 1 209 ? -8.773 26.562 6.367 1 98.12 209 ILE B N 1
ATOM 4427 C CA . ILE B 1 209 ? -7.504 26.125 6.934 1 98.12 209 ILE B CA 1
ATOM 4428 C C . ILE B 1 209 ? -7.336 24.625 6.715 1 98.12 209 ILE B C 1
ATOM 4430 O O . ILE B 1 209 ? -6.301 24.172 6.215 1 98.12 209 ILE B O 1
ATOM 4434 N N . ASP B 1 210 ? -8.383 23.875 7.047 1 98 210 ASP B N 1
ATOM 4435 C CA . ASP B 1 210 ? -8.352 22.422 6.902 1 98 210 ASP B CA 1
ATOM 4436 C C . ASP B 1 210 ? -8.188 22.031 5.438 1 98 210 ASP B C 1
ATOM 4438 O O . ASP B 1 210 ? -7.41 21.125 5.117 1 98 210 ASP B O 1
ATOM 4442 N N . ALA B 1 211 ? -8.93 22.703 4.629 1 98.06 211 ALA B N 1
ATOM 4443 C CA . ALA B 1 211 ? -8.867 22.391 3.201 1 98.06 211 ALA B CA 1
ATOM 4444 C C . ALA B 1 211 ? -7.473 22.672 2.641 1 98.06 211 ALA B C 1
ATOM 4446 O O . ALA B 1 211 ? -6.957 21.891 1.841 1 98.06 211 ALA B O 1
ATOM 4447 N N . ALA B 1 212 ? -6.902 23.781 3.021 1 97.75 212 ALA B N 1
ATOM 4448 C CA . ALA B 1 212 ? -5.562 24.125 2.561 1 97.75 212 ALA B CA 1
ATOM 4449 C C . ALA B 1 212 ? -4.539 23.078 3.012 1 97.75 212 ALA B C 1
ATOM 4451 O O . ALA B 1 212 ? -3.705 22.641 2.219 1 97.75 212 ALA B O 1
ATOM 4452 N N . ARG B 1 213 ? -4.57 22.75 4.23 1 97.62 213 ARG B N 1
ATOM 4453 C CA . ARG B 1 213 ? -3.678 21.734 4.77 1 97.62 213 ARG B CA 1
ATOM 4454 C C . ARG B 1 213 ? -3.803 20.422 3.984 1 97.62 213 ARG B C 1
ATOM 4456 O O . ARG B 1 213 ? -2.801 19.859 3.543 1 97.62 213 ARG B O 1
ATOM 4463 N N . GLU B 1 214 ? -5.031 19.953 3.838 1 97.94 214 GLU B N 1
ATOM 4464 C CA . GLU B 1 214 ? -5.289 18.688 3.154 1 97.94 214 GLU B CA 1
ATOM 4465 C C . GLU B 1 214 ? -4.82 18.734 1.702 1 97.94 214 GLU B C 1
ATOM 4467 O O . GLU B 1 214 ? -4.242 17.781 1.197 1 97.94 214 GLU B O 1
ATOM 4472 N N . GLN B 1 215 ? -5.086 19.859 1.063 1 97.19 215 GLN B N 1
ATOM 4473 C CA . GLN B 1 215 ? -4.703 20 -0.336 1 97.19 215 GLN B CA 1
ATOM 4474 C C . GLN B 1 215 ? -3.189 19.938 -0.505 1 97.19 215 GLN B C 1
ATOM 4476 O O . GLN B 1 215 ? -2.693 19.281 -1.431 1 97.19 215 GLN B O 1
ATOM 4481 N N . HIS B 1 216 ? -2.488 20.625 0.316 1 97.44 216 HIS B N 1
ATOM 4482 C CA . HIS B 1 216 ? -1.032 20.625 0.225 1 97.44 216 HIS B CA 1
ATOM 4483 C C . HIS B 1 216 ? -0.458 19.234 0.491 1 97.44 216 HIS B C 1
ATOM 4485 O O . HIS B 1 216 ? 0.465 18.797 -0.2 1 97.44 216 HIS B O 1
ATOM 4491 N N . ILE B 1 217 ? -0.955 18.547 1.47 1 97.44 217 ILE B N 1
ATOM 4492 C CA . ILE B 1 217 ? -0.473 17.203 1.782 1 97.44 217 ILE B CA 1
ATOM 4493 C C . ILE B 1 217 ? -0.818 16.25 0.64 1 97.44 217 ILE B C 1
ATOM 4495 O O . ILE B 1 217 ? -0.002 15.406 0.258 1 97.44 217 ILE B O 1
ATOM 4499 N N . GLU B 1 218 ? -2.035 16.422 0.142 1 97.5 218 GLU B N 1
ATOM 4500 C CA . GLU B 1 218 ? -2.443 15.617 -1.001 1 97.5 218 GLU B CA 1
ATOM 4501 C C . GLU B 1 218 ? -1.487 15.797 -2.176 1 97.5 218 GLU B C 1
ATOM 4503 O O . GLU B 1 218 ? -1.101 14.82 -2.824 1 97.5 218 GLU B O 1
ATOM 4508 N N . ARG B 1 219 ? -1.167 16.969 -2.453 1 96.88 219 ARG B N 1
ATOM 4509 C CA . ARG B 1 219 ? -0.234 17.266 -3.539 1 96.88 219 ARG B CA 1
ATOM 4510 C C . ARG B 1 219 ? 1.105 16.562 -3.305 1 96.88 219 ARG B C 1
ATOM 4512 O O . ARG B 1 219 ? 1.649 15.938 -4.211 1 96.88 219 ARG B O 1
ATOM 4519 N N . ILE B 1 220 ? 1.618 16.703 -2.15 1 97.81 220 ILE B N 1
ATOM 4520 C CA . ILE B 1 220 ? 2.916 16.141 -1.807 1 97.81 220 ILE B CA 1
ATOM 4521 C C . ILE B 1 220 ? 2.869 14.617 -1.956 1 97.81 220 ILE B C 1
ATOM 4523 O O . ILE B 1 220 ? 3.734 14.023 -2.604 1 97.81 220 ILE B O 1
ATOM 4527 N N . THR B 1 221 ? 1.852 13.992 -1.365 1 97.56 221 THR B N 1
ATOM 4528 C CA . THR B 1 221 ? 1.742 12.539 -1.386 1 97.56 221 THR B CA 1
ATOM 4529 C C . THR B 1 221 ? 1.569 12.023 -2.812 1 97.56 221 THR B C 1
ATOM 4531 O O . THR B 1 221 ? 2.145 11 -3.186 1 97.56 221 THR B O 1
ATOM 4534 N N . SER B 1 222 ? 0.797 12.711 -3.584 1 97.31 222 SER B N 1
ATOM 4535 C CA . SER B 1 222 ? 0.597 12.336 -4.98 1 97.31 222 SER B CA 1
ATOM 4536 C C . SER B 1 222 ? 1.901 12.422 -5.766 1 97.31 222 SER B C 1
ATOM 4538 O O . SER B 1 222 ? 2.23 11.508 -6.531 1 97.31 222 SER B O 1
ATOM 4540 N N . GLU B 1 223 ? 2.58 13.469 -5.59 1 97.62 223 GLU B N 1
ATOM 4541 C CA . GLU B 1 223 ? 3.842 13.656 -6.301 1 97.62 223 GLU B CA 1
ATOM 4542 C C . GLU B 1 223 ? 4.883 12.633 -5.859 1 97.62 223 GLU B C 1
ATOM 4544 O O . GLU B 1 223 ? 5.688 12.172 -6.668 1 97.62 223 GLU B O 1
ATOM 4549 N N . LEU B 1 224 ? 4.906 12.391 -4.594 1 98 224 LEU B N 1
ATOM 4550 C CA . LEU B 1 224 ? 5.824 11.383 -4.082 1 98 224 LEU B CA 1
ATOM 4551 C C . LEU B 1 224 ? 5.527 10.016 -4.684 1 98 224 LEU B C 1
ATOM 4553 O O . LEU B 1 224 ? 6.445 9.281 -5.059 1 98 224 LEU B O 1
ATOM 4557 N N . ASN B 1 225 ? 4.25 9.68 -4.742 1 96.56 225 ASN B N 1
ATOM 4558 C CA . ASN B 1 225 ? 3.867 8.414 -5.359 1 96.56 225 ASN B CA 1
ATOM 4559 C C . ASN B 1 225 ? 4.305 8.352 -6.82 1 96.56 225 ASN B C 1
ATOM 4561 O O . ASN B 1 225 ? 4.789 7.312 -7.281 1 96.56 225 ASN B O 1
ATOM 4565 N N . SER B 1 226 ? 4.094 9.422 -7.465 1 97.25 226 SER B N 1
ATOM 4566 C CA . SER B 1 226 ? 4.543 9.5 -8.852 1 97.25 226 SER B CA 1
ATOM 4567 C C . SER B 1 226 ? 6.055 9.336 -8.953 1 97.25 226 SER B C 1
ATOM 4569 O O . SER B 1 226 ? 6.551 8.641 -9.844 1 97.25 226 SER B O 1
ATOM 4571 N N . LEU B 1 227 ? 6.754 9.992 -8.109 1 97.81 227 LEU B N 1
ATOM 4572 C CA . LEU B 1 227 ? 8.211 9.922 -8.086 1 97.81 227 LEU B CA 1
ATOM 4573 C C . LEU B 1 227 ? 8.688 8.492 -7.883 1 97.81 227 LEU B C 1
ATOM 4575 O O . LEU B 1 227 ? 9.594 8.031 -8.57 1 97.81 227 LEU B O 1
ATOM 4579 N N . ILE B 1 228 ? 8.117 7.785 -6.922 1 97.38 228 ILE B N 1
ATOM 4580 C CA . ILE B 1 228 ? 8.469 6.398 -6.648 1 97.38 228 ILE B CA 1
ATOM 4581 C C . ILE B 1 228 ? 8.305 5.566 -7.922 1 97.38 228 ILE B C 1
ATOM 4583 O O . ILE B 1 228 ? 9.172 4.746 -8.242 1 97.38 228 ILE B O 1
ATOM 4587 N N . GLY B 1 229 ? 7.199 5.777 -8.602 1 96.31 229 GLY B N 1
ATOM 4588 C CA . GLY B 1 229 ? 6.992 5.098 -9.875 1 96.31 229 GLY B CA 1
ATOM 4589 C C . GLY B 1 229 ? 8.07 5.414 -10.898 1 96.31 229 GLY B C 1
ATOM 4590 O O . GLY B 1 229 ? 8.555 4.516 -11.586 1 96.31 229 GLY B O 1
ATOM 4591 N N . LYS B 1 230 ? 8.43 6.621 -11.023 1 96.94 230 LYS B N 1
ATOM 4592 C CA . LYS B 1 230 ? 9.453 7.055 -11.969 1 96.94 230 LYS B CA 1
ATOM 4593 C C . LYS B 1 230 ? 10.812 6.445 -11.633 1 96.94 230 LYS B C 1
ATOM 4595 O O . LYS B 1 230 ? 11.562 6.051 -12.531 1 96.94 230 LYS B O 1
ATOM 4600 N N . VAL B 1 231 ? 11.117 6.422 -10.359 1 97.31 231 VAL B N 1
ATOM 4601 C CA . VAL B 1 231 ? 12.391 5.859 -9.914 1 97.31 231 VAL B CA 1
ATOM 4602 C C . VAL B 1 231 ? 12.453 4.379 -10.273 1 97.31 231 VAL B C 1
ATOM 4604 O O . VAL B 1 231 ? 13.484 3.887 -10.727 1 97.31 231 VAL B O 1
ATOM 4607 N N . ARG B 1 232 ? 11.375 3.707 -10.086 1 95.5 232 ARG B N 1
ATOM 4608 C CA . ARG B 1 232 ? 11.305 2.279 -10.383 1 95.5 232 ARG B CA 1
ATOM 4609 C C . ARG B 1 232 ? 11.531 2.016 -11.867 1 95.5 232 ARG B C 1
ATOM 4611 O O . ARG B 1 232 ? 12.141 1.009 -12.234 1 95.5 232 ARG B O 1
ATOM 4618 N N . GLU B 1 233 ? 11.125 2.881 -12.641 1 94.38 233 GLU B N 1
ATOM 4619 C CA . GLU B 1 233 ? 11.156 2.672 -14.078 1 94.38 233 GLU B CA 1
ATOM 4620 C C . GLU B 1 233 ? 12.438 3.234 -14.695 1 94.38 233 GLU B C 1
ATOM 4622 O O . GLU B 1 233 ? 12.766 2.934 -15.844 1 94.38 233 GLU B O 1
ATOM 4627 N N . HIS B 1 234 ? 13.156 3.986 -13.938 1 92.44 234 HIS B N 1
ATOM 4628 C CA . HIS B 1 234 ? 14.328 4.672 -14.477 1 92.44 234 HIS B CA 1
ATOM 4629 C C . HIS B 1 234 ? 15.508 3.717 -14.617 1 92.44 234 HIS B C 1
ATOM 4631 O O . HIS B 1 234 ? 15.703 2.832 -13.781 1 92.44 234 HIS B O 1
ATOM 4637 N N . ASP B 1 235 ? 16.281 3.949 -15.609 1 91.12 235 ASP B N 1
ATOM 4638 C CA . ASP B 1 235 ? 17.438 3.094 -15.852 1 91.12 235 ASP B CA 1
ATOM 4639 C C . ASP B 1 235 ? 18.688 3.668 -15.203 1 91.12 235 ASP B C 1
ATOM 4641 O O . ASP B 1 235 ? 18.938 4.871 -15.281 1 91.12 235 ASP B O 1
ATOM 4645 N N . CYS B 1 236 ? 19.406 2.918 -14.5 1 92.75 236 CYS B N 1
ATOM 4646 C CA . CYS B 1 236 ? 20.719 3.168 -13.898 1 92.75 236 CYS B CA 1
ATOM 4647 C C . CYS B 1 236 ? 21.375 1.862 -13.477 1 92.75 236 CYS B C 1
ATOM 4649 O O . CYS B 1 236 ? 20.875 0.779 -13.773 1 92.75 236 CYS B O 1
ATOM 4651 N N . HIS B 1 237 ? 22.609 2.014 -13.023 1 91.31 237 HIS B N 1
ATOM 4652 C CA . HIS B 1 237 ? 23.188 0.825 -12.414 1 91.31 237 HIS B CA 1
ATOM 4653 C C . HIS B 1 237 ? 22.266 0.245 -11.352 1 91.31 237 HIS B C 1
ATOM 4655 O O . HIS B 1 237 ? 21.625 0.991 -10.594 1 91.31 237 HIS B O 1
ATOM 4661 N N . ALA B 1 238 ? 22.172 -1.045 -11.32 1 91.44 238 ALA B N 1
ATOM 4662 C CA . ALA B 1 238 ? 21.25 -1.73 -10.414 1 91.44 238 ALA B CA 1
ATOM 4663 C C . ALA B 1 238 ? 21.516 -1.334 -8.969 1 91.44 238 ALA B C 1
ATOM 4665 O O . ALA B 1 238 ? 20.578 -1.112 -8.195 1 91.44 238 ALA B O 1
ATOM 4666 N N . GLN B 1 239 ? 22.75 -1.225 -8.625 1 92.81 239 GLN B N 1
ATOM 4667 C CA . GLN B 1 239 ? 23.109 -0.897 -7.246 1 92.81 239 GLN B CA 1
ATOM 4668 C C . GLN B 1 239 ? 22.734 0.542 -6.91 1 92.81 239 GLN B C 1
ATOM 4670 O O . GLN B 1 239 ? 22.266 0.827 -5.805 1 92.81 239 GLN B O 1
ATOM 4675 N N . CYS B 1 240 ? 22.984 1.377 -7.891 1 95.19 240 CYS B N 1
ATOM 4676 C CA . CYS B 1 240 ? 22.609 2.77 -7.676 1 95.19 240 CYS B CA 1
ATOM 4677 C C . CYS B 1 240 ? 21.109 2.906 -7.52 1 95.19 240 CYS B C 1
ATOM 4679 O O . CYS B 1 240 ? 20.625 3.617 -6.633 1 95.19 240 CYS B O 1
ATOM 4681 N N . LYS B 1 241 ? 20.391 2.258 -8.414 1 95.88 241 LYS B N 1
ATOM 4682 C CA . LYS B 1 241 ? 18.938 2.297 -8.367 1 95.88 241 LYS B CA 1
ATOM 4683 C C . LYS B 1 241 ? 18.422 1.76 -7.031 1 95.88 241 LYS B C 1
ATOM 4685 O O . LYS B 1 241 ? 17.562 2.381 -6.395 1 95.88 241 LYS B O 1
ATOM 4690 N N . SER B 1 242 ? 18.969 0.603 -6.621 1 96.5 242 SER B N 1
ATOM 4691 C CA . SER B 1 242 ? 18.562 -0.009 -5.359 1 96.5 242 SER B CA 1
ATOM 4692 C C . SER B 1 242 ? 18.859 0.909 -4.18 1 96.5 242 SER B C 1
ATOM 4694 O O . SER B 1 242 ? 18.031 1.07 -3.285 1 96.5 242 SER B O 1
ATOM 4696 N N . LEU B 1 243 ? 20.016 1.448 -4.195 1 96.94 243 LEU B N 1
ATOM 4697 C CA . LEU B 1 243 ? 20.422 2.338 -3.117 1 96.94 243 LEU B CA 1
ATOM 4698 C C . LEU B 1 243 ? 19.531 3.57 -3.055 1 96.94 243 LEU B C 1
ATOM 4700 O O . LEU B 1 243 ? 19.062 3.949 -1.978 1 96.94 243 LEU B O 1
ATOM 4704 N N . THR B 1 244 ? 19.359 4.184 -4.215 1 97.31 244 THR B N 1
ATOM 4705 C CA . THR B 1 244 ? 18.547 5.395 -4.309 1 97.31 244 THR B CA 1
ATOM 4706 C C . THR B 1 244 ? 17.109 5.117 -3.893 1 97.31 244 THR B C 1
ATOM 4708 O O . THR B 1 244 ? 16.547 5.848 -3.078 1 97.31 244 THR B O 1
ATOM 4711 N N . PHE B 1 245 ? 16.562 4.055 -4.453 1 97.94 245 PHE B N 1
ATOM 4712 C CA . PHE B 1 245 ? 15.195 3.668 -4.148 1 97.94 245 PHE B CA 1
ATOM 4713 C C . PHE B 1 245 ? 15.039 3.332 -2.67 1 97.94 245 PHE B C 1
ATOM 4715 O O . PHE B 1 245 ? 14.086 3.77 -2.023 1 97.94 245 PHE B O 1
ATOM 4722 N N . GLY B 1 246 ? 15.906 2.576 -2.184 1 97.88 246 GLY B N 1
ATOM 4723 C CA . GLY B 1 246 ? 15.859 2.186 -0.785 1 97.88 246 GLY B CA 1
ATOM 4724 C C . GLY B 1 246 ? 15.961 3.361 0.168 1 97.88 246 GLY B C 1
ATOM 4725 O O . GLY B 1 246 ? 15.188 3.461 1.124 1 97.88 246 GLY B O 1
ATOM 4726 N N . THR B 1 247 ? 16.922 4.227 -0.061 1 97.12 247 THR B N 1
ATOM 4727 C CA . THR B 1 247 ? 17.094 5.402 0.783 1 97.12 247 THR B CA 1
ATOM 4728 C C . THR B 1 247 ? 15.828 6.258 0.784 1 97.12 247 THR B C 1
ATOM 4730 O O . THR B 1 247 ? 15.344 6.656 1.845 1 97.12 247 THR B O 1
ATOM 4733 N N . LEU B 1 248 ? 15.344 6.461 -0.41 1 97.75 248 LEU B N 1
ATOM 4734 C CA . LEU B 1 248 ? 14.156 7.297 -0.579 1 97.75 248 LEU B CA 1
ATOM 4735 C C . LEU B 1 248 ? 12.953 6.672 0.115 1 97.75 248 LEU B C 1
ATOM 4737 O O . LEU B 1 248 ? 12.289 7.324 0.925 1 97.75 248 LEU B O 1
ATOM 4741 N N . THR B 1 249 ? 12.656 5.438 -0.144 1 97.81 249 THR B N 1
ATOM 4742 C CA . THR B 1 249 ? 11.438 4.797 0.336 1 97.81 249 THR B CA 1
ATOM 4743 C C . THR B 1 249 ? 11.5 4.578 1.846 1 97.81 249 THR B C 1
ATOM 4745 O O . THR B 1 249 ? 10.484 4.707 2.539 1 97.81 249 THR B O 1
ATOM 4748 N N . LEU B 1 250 ? 12.648 4.246 2.387 1 96.75 250 LEU B N 1
ATOM 4749 C CA . LEU B 1 250 ? 12.781 4.102 3.832 1 96.75 250 LEU B CA 1
ATOM 4750 C C . LEU B 1 250 ? 12.43 5.406 4.539 1 96.75 250 LEU B C 1
ATOM 4752 O O . LEU B 1 250 ? 11.703 5.398 5.535 1 96.75 250 LEU B O 1
ATOM 4756 N N . GLU B 1 251 ? 12.953 6.492 4.008 1 96.25 251 GLU B N 1
ATOM 4757 C CA . GLU B 1 251 ? 12.68 7.801 4.594 1 96.25 251 GLU B CA 1
ATOM 4758 C C . GLU B 1 251 ? 11.195 8.133 4.535 1 96.25 251 GLU B C 1
ATOM 4760 O O . GLU B 1 251 ? 10.602 8.531 5.539 1 96.25 251 GLU B O 1
ATOM 4765 N N . LEU B 1 252 ? 10.633 7.93 3.389 1 97.56 252 LEU B N 1
ATOM 4766 C CA . LEU B 1 252 ? 9.227 8.273 3.188 1 97.56 252 LEU B CA 1
ATOM 4767 C C . LEU B 1 252 ? 8.328 7.371 4.027 1 97.56 252 LEU B C 1
ATOM 4769 O O . LEU B 1 252 ? 7.309 7.824 4.551 1 97.56 252 LEU B O 1
ATOM 4773 N N . MET B 1 253 ? 8.633 6.117 4.125 1 96.19 253 MET B N 1
ATOM 4774 C CA . MET B 1 253 ? 7.867 5.188 4.945 1 96.19 253 MET B CA 1
ATOM 4775 C C . MET B 1 253 ? 7.941 5.574 6.418 1 96.19 253 MET B C 1
ATOM 4777 O O . MET B 1 253 ? 6.945 5.492 7.141 1 96.19 253 MET B O 1
ATOM 4781 N N . SER B 1 254 ? 9.094 5.977 6.875 1 94.81 254 SER B N 1
ATOM 4782 C CA . SER B 1 254 ? 9.258 6.387 8.266 1 94.81 254 SER B CA 1
ATOM 4783 C C . SER B 1 254 ? 8.367 7.582 8.602 1 94.81 254 SER B C 1
ATOM 4785 O O . SER B 1 254 ? 7.934 7.738 9.742 1 94.81 254 SER B O 1
ATOM 4787 N N . ALA B 1 255 ? 8.109 8.367 7.602 1 95.69 255 ALA B N 1
ATOM 4788 C CA . ALA B 1 255 ? 7.254 9.539 7.773 1 95.69 255 ALA B CA 1
ATOM 4789 C C . ALA B 1 255 ? 5.797 9.195 7.484 1 95.69 255 ALA B C 1
ATOM 4791 O O . ALA B 1 255 ? 4.93 10.078 7.492 1 95.69 255 ALA B O 1
ATOM 4792 N N . ASN B 1 256 ? 5.484 7.945 7.148 1 95.56 256 ASN B N 1
ATOM 4793 C CA . ASN B 1 256 ? 4.141 7.449 6.871 1 95.56 256 ASN B CA 1
ATOM 4794 C C . ASN B 1 256 ? 3.525 8.141 5.66 1 95.56 256 ASN B C 1
ATOM 4796 O O . ASN B 1 256 ? 2.35 8.508 5.68 1 95.56 256 ASN B O 1
ATOM 4800 N N . LEU B 1 257 ? 4.344 8.336 4.66 1 97.31 257 LEU B N 1
ATOM 4801 C CA . LEU B 1 257 ? 3.871 9.078 3.496 1 97.31 257 LEU B CA 1
ATOM 4802 C C . LEU B 1 257 ? 3.549 8.133 2.342 1 97.31 257 LEU B C 1
ATOM 4804 O O . LEU B 1 257 ? 2.854 8.516 1.398 1 97.31 257 LEU B O 1
ATOM 4808 N N . ILE B 1 258 ? 4.176 6.957 2.441 1 95.62 258 ILE B N 1
ATOM 4809 C CA . ILE B 1 258 ? 3.961 6.008 1.356 1 95.62 258 ILE B CA 1
ATOM 4810 C C . ILE B 1 258 ? 3.799 4.602 1.929 1 95.62 258 ILE B C 1
ATOM 4812 O O . ILE B 1 258 ? 4.148 4.348 3.086 1 95.62 258 ILE B O 1
ATOM 4816 N N . PHE B 1 259 ? 3.164 3.656 1.151 1 92.62 259 PHE B N 1
ATOM 4817 C CA . PHE B 1 259 ? 3.049 2.223 1.388 1 92.62 259 PHE B CA 1
ATOM 4818 C C . PHE B 1 259 ? 2.477 1.945 2.773 1 92.62 259 PHE B C 1
ATOM 4820 O O . PHE B 1 259 ? 3.09 1.237 3.574 1 92.62 259 PHE B O 1
ATOM 4827 N N . PRO B 1 260 ? 1.31 2.414 3.156 1 91.44 260 PRO B N 1
ATOM 4828 C CA . PRO B 1 260 ? 0.334 2.969 2.215 1 91.44 260 PRO B CA 1
ATOM 4829 C C . PRO B 1 260 ? 0.304 4.496 2.229 1 91.44 260 PRO B C 1
ATOM 4831 O O . PRO B 1 260 ? 0.804 5.117 3.168 1 91.44 260 PRO B O 1
ATOM 4834 N N . SER B 1 261 ? -0.133 5.031 1.11 1 93.75 261 SER B N 1
ATOM 4835 C CA . SER B 1 261 ? -0.397 6.465 1.121 1 93.75 261 SER B CA 1
ATOM 4836 C C . SER B 1 261 ? -1.411 6.832 2.199 1 93.75 261 SER B C 1
ATOM 4838 O O . SER B 1 261 ? -2.393 6.117 2.404 1 93.75 261 SER B O 1
ATOM 4840 N N . PRO B 1 262 ? -1.157 7.875 2.832 1 96.31 262 PRO B N 1
ATOM 4841 C CA . PRO B 1 262 ? -2.107 8.273 3.875 1 96.31 262 PRO B CA 1
ATOM 4842 C C . PRO B 1 262 ? -3.447 8.734 3.309 1 96.31 262 PRO B C 1
ATOM 4844 O O . PRO B 1 262 ? -3.484 9.391 2.266 1 96.31 262 PRO B O 1
ATOM 4847 N N . PRO B 1 263 ? -4.484 8.344 4.027 1 96.5 263 PRO B N 1
ATOM 4848 C CA . PRO B 1 263 ? -5.801 8.781 3.568 1 96.5 263 PRO B CA 1
ATOM 4849 C C . PRO B 1 263 ? -6.184 10.164 4.105 1 96.5 263 PRO B C 1
ATOM 4851 O O . PRO B 1 263 ? -5.715 10.562 5.176 1 96.5 263 PRO B O 1
ATOM 4854 N N . ALA B 1 264 ? -7.02 10.812 3.371 1 95.94 264 ALA B N 1
ATOM 4855 C CA . ALA B 1 264 ? -7.621 12.039 3.889 1 95.94 264 ALA B CA 1
ATOM 4856 C C . ALA B 1 264 ? -8.484 11.75 5.113 1 95.94 264 ALA B C 1
ATOM 4858 O O . ALA B 1 264 ? -9.125 10.703 5.195 1 95.94 264 ALA B O 1
ATOM 4859 N N . PRO B 1 265 ? -8.508 12.742 6.133 1 97 265 PRO B N 1
ATOM 4860 C CA . PRO B 1 265 ? -7.977 14.109 6.086 1 97 265 PRO B CA 1
ATOM 4861 C C . PRO B 1 265 ? -6.543 14.195 6.613 1 97 265 PRO B C 1
ATOM 4863 O O . PRO B 1 265 ? -6.164 15.211 7.207 1 97 265 PRO B O 1
ATOM 4866 N N . TYR B 1 266 ? -5.723 13.016 6.523 1 97.5 266 TYR B N 1
ATOM 4867 C CA . TYR B 1 266 ? -4.297 12.977 6.824 1 97.5 266 TYR B CA 1
ATOM 4868 C C . TYR B 1 266 ? -4.043 13.25 8.297 1 97.5 266 TYR B C 1
ATOM 4870 O O . TYR B 1 266 ? -3.199 14.078 8.648 1 97.5 266 TYR B O 1
ATOM 4878 N N . LEU B 1 267 ? -4.844 12.547 9.102 1 97 267 LEU B N 1
ATOM 4879 C CA . LEU B 1 267 ? -4.738 12.703 10.547 1 97 267 LEU B CA 1
ATOM 4880 C C . LEU B 1 267 ? -3.34 12.336 11.031 1 97 267 LEU B C 1
ATOM 4882 O O . LEU B 1 267 ? -2.77 11.336 10.602 1 97 267 LEU B O 1
ATOM 4886 N N . GLY B 1 268 ? -2.77 13.18 11.875 1 96.12 268 GLY B N 1
ATOM 4887 C CA . GLY B 1 268 ? -1.476 12.914 12.484 1 96.12 268 GLY B CA 1
ATOM 4888 C C . GLY B 1 268 ? -0.311 13.422 11.656 1 96.12 268 GLY B C 1
ATOM 4889 O O . GLY B 1 268 ? 0.84 13.375 12.094 1 96.12 268 GLY B O 1
ATOM 4890 N N . LEU B 1 269 ? -0.526 13.875 10.477 1 97.12 269 LEU B N 1
ATOM 4891 C CA . LEU B 1 269 ? 0.526 14.375 9.594 1 97.12 269 LEU B CA 1
ATOM 4892 C C . LEU B 1 269 ? 0.563 15.898 9.609 1 97.12 269 LEU B C 1
ATOM 4894 O O . LEU B 1 269 ? -0.459 16.547 9.383 1 97.12 269 LEU B O 1
ATOM 4898 N N . ARG B 1 270 ? 1.7 16.469 9.836 1 96.56 270 ARG B N 1
ATOM 4899 C CA . ARG B 1 270 ? 1.917 17.906 9.812 1 96.56 270 ARG B CA 1
ATOM 4900 C C . ARG B 1 270 ? 2.758 18.312 8.609 1 96.56 270 ARG B C 1
ATOM 4902 O O . ARG B 1 270 ? 3.795 17.703 8.336 1 96.56 270 ARG B O 1
ATOM 4909 N N . LEU B 1 271 ? 2.355 19.328 7.992 1 96.31 271 LEU B N 1
ATOM 4910 C CA . LEU B 1 271 ? 3.102 19.828 6.844 1 96.31 271 LEU B CA 1
ATOM 4911 C C . LEU B 1 271 ? 4.504 20.266 7.254 1 96.31 271 LEU B C 1
ATOM 4913 O O . LEU B 1 271 ? 5.473 20.016 6.539 1 96.31 271 LEU B O 1
ATOM 4917 N N . PHE B 1 272 ? 4.566 20.844 8.32 1 94.75 272 PHE B N 1
ATOM 4918 C CA . PHE B 1 272 ? 5.852 21.312 8.828 1 94.75 272 PHE B CA 1
ATOM 4919 C C . PHE B 1 272 ? 6.84 20.156 8.945 1 94.75 272 PHE B C 1
ATOM 4921 O O . PHE B 1 272 ? 7.98 20.266 8.492 1 94.75 272 PHE B O 1
ATOM 4928 N N . SER B 1 273 ? 6.414 19.094 9.523 1 96.31 273 SER B N 1
ATOM 4929 C CA . SER B 1 273 ? 7.262 17.938 9.727 1 96.31 273 SER B CA 1
ATOM 4930 C C . SER B 1 273 ? 7.676 17.312 8.391 1 96.31 273 SER B C 1
ATOM 4932 O O . SER B 1 273 ? 8.812 16.875 8.234 1 96.31 273 SER B O 1
ATOM 4934 N N . ILE B 1 274 ? 6.758 17.234 7.488 1 97.12 274 ILE B N 1
ATOM 4935 C CA . ILE B 1 274 ? 7.043 16.703 6.16 1 97.12 274 ILE B CA 1
ATOM 4936 C C . ILE B 1 274 ? 8.125 17.547 5.484 1 97.12 274 ILE B C 1
ATOM 4938 O O . ILE B 1 274 ? 9.094 17 4.949 1 97.12 274 ILE B O 1
ATOM 4942 N N . HIS B 1 275 ? 7.957 18.859 5.574 1 96.25 275 HIS B N 1
ATOM 4943 C CA . HIS B 1 275 ? 8.922 19.766 4.961 1 96.25 275 HIS B CA 1
ATOM 4944 C C . HIS B 1 275 ? 10.305 19.609 5.594 1 96.25 275 HIS B C 1
ATOM 4946 O O . HIS B 1 275 ? 11.312 19.578 4.887 1 96.25 275 HIS B O 1
ATOM 4952 N N . LYS B 1 276 ? 10.281 19.5 6.852 1 95.5 276 LYS B N 1
ATOM 4953 C CA . LYS B 1 276 ? 11.547 19.328 7.555 1 95.5 276 LYS B CA 1
ATOM 4954 C C . LYS B 1 276 ? 12.258 18.062 7.105 1 95.5 276 LYS B C 1
ATOM 4956 O O . LYS B 1 276 ? 13.469 18.062 6.867 1 95.5 276 LYS B O 1
ATOM 4961 N N . MET B 1 277 ? 11.555 17.016 7.016 1 95.44 277 MET B N 1
ATOM 4962 C CA . MET B 1 277 ? 12.102 15.742 6.566 1 95.44 277 MET B CA 1
ATOM 4963 C C . MET B 1 277 ? 12.641 15.852 5.145 1 95.44 277 MET B C 1
ATOM 4965 O O . MET B 1 277 ? 13.75 15.398 4.859 1 95.44 277 MET B O 1
ATOM 4969 N N . LEU B 1 278 ? 11.852 16.453 4.23 1 95.19 278 LEU B N 1
ATOM 4970 C CA . LEU B 1 278 ? 12.25 16.609 2.838 1 95.19 278 LEU B CA 1
ATOM 4971 C C . LEU B 1 278 ? 13.508 17.484 2.729 1 95.19 278 LEU B C 1
ATOM 4973 O O . LEU B 1 278 ? 14.391 17.203 1.912 1 95.19 278 LEU B O 1
ATOM 4977 N N . GLU B 1 279 ? 13.562 18.469 3.539 1 93.75 279 GLU B N 1
ATOM 4978 C CA . GLU B 1 279 ? 14.703 19.375 3.527 1 93.75 279 GLU B CA 1
ATOM 4979 C C . GLU B 1 279 ? 15.977 18.656 3.998 1 93.75 279 GLU B C 1
ATOM 4981 O O . GLU B 1 279 ? 17.062 18.938 3.49 1 93.75 279 GLU B O 1
ATOM 4986 N N . SER B 1 280 ? 15.836 17.812 4.93 1 92.69 280 SER B N 1
ATOM 4987 C CA . SER B 1 280 ? 16.984 17.141 5.535 1 92.69 280 SER B CA 1
ATOM 4988 C C . SER B 1 280 ? 17.375 15.898 4.742 1 92.69 280 SER B C 1
ATOM 4990 O O . SER B 1 280 ? 18.453 15.336 4.965 1 92.69 280 SER B O 1
ATOM 4992 N N . PHE B 1 281 ? 16.578 15.547 3.836 1 94.81 281 PHE B N 1
ATOM 4993 C CA . PHE B 1 281 ? 16.812 14.32 3.078 1 94.81 281 PHE B CA 1
ATOM 4994 C C . PHE B 1 281 ? 18.062 14.445 2.23 1 94.81 281 PHE B C 1
ATOM 4996 O O . PHE B 1 281 ? 18.266 15.445 1.539 1 94.81 281 PHE B O 1
ATOM 5003 N N . LYS B 1 282 ? 18.891 13.398 2.314 1 92.81 282 LYS B N 1
ATOM 5004 C CA . LYS B 1 282 ? 20.094 13.32 1.498 1 92.81 282 LYS B CA 1
ATOM 5005 C C . LYS B 1 282 ? 20.328 11.898 0.986 1 92.81 282 LYS B C 1
ATOM 5007 O O . LYS B 1 282 ? 20.141 10.93 1.728 1 92.81 282 LYS B O 1
ATOM 5012 N N . LEU B 1 283 ? 20.656 11.852 -0.252 1 94.94 283 LEU B N 1
ATOM 5013 C CA . LEU B 1 283 ? 21.109 10.578 -0.801 1 94.94 283 LEU B CA 1
ATOM 5014 C C . LEU B 1 283 ? 22.578 10.336 -0.479 1 94.94 283 LEU B C 1
ATOM 5016 O O . LEU B 1 283 ? 23.375 11.273 -0.469 1 94.94 283 LEU B O 1
ATOM 5020 N N . PRO B 1 284 ? 22.906 9.039 -0.193 1 94.25 284 PRO B N 1
ATOM 5021 C CA . PRO B 1 284 ? 24.344 8.766 -0.077 1 94.25 284 PRO B CA 1
ATOM 5022 C C . PRO B 1 284 ? 25.109 9.125 -1.344 1 94.25 284 PRO B C 1
ATOM 5024 O O . PRO B 1 284 ? 24.562 9.062 -2.445 1 94.25 284 PRO B O 1
ATOM 5027 N N . ARG B 1 285 ? 26.328 9.516 -1.173 1 93.88 285 ARG B N 1
ATOM 5028 C CA . ARG B 1 285 ? 27.172 9.773 -2.336 1 93.88 285 ARG B CA 1
ATOM 5029 C C . ARG B 1 285 ? 27.672 8.469 -2.959 1 93.88 285 ARG B C 1
ATOM 5031 O O . ARG B 1 285 ? 27.984 7.516 -2.246 1 93.88 285 ARG B O 1
ATOM 5038 N N . VAL B 1 286 ? 27.719 8.461 -4.234 1 94.94 286 VAL B N 1
ATOM 5039 C CA . VAL B 1 286 ? 28.109 7.262 -4.969 1 94.94 286 VAL B CA 1
ATOM 5040 C C . VAL B 1 286 ? 29.281 7.582 -5.898 1 94.94 286 VAL B C 1
ATOM 5042 O O . VAL B 1 286 ? 29.297 8.633 -6.547 1 94.94 286 VAL B O 1
ATOM 5045 N N . TYR B 1 287 ? 30.234 6.641 -5.922 1 93.06 287 TYR B N 1
ATOM 5046 C CA . TYR B 1 287 ? 31.453 6.852 -6.703 1 93.06 287 TYR B CA 1
ATOM 5047 C C . TYR B 1 287 ? 31.781 5.621 -7.535 1 93.06 287 TYR B C 1
ATOM 5049 O O . TYR B 1 287 ? 31.344 4.516 -7.223 1 93.06 287 TYR B O 1
ATOM 5057 N N . HIS B 1 288 ? 32.594 5.867 -8.555 1 91 288 HIS B N 1
ATOM 5058 C CA . HIS B 1 288 ? 33.25 4.816 -9.328 1 91 288 HIS B CA 1
ATOM 5059 C C . HIS B 1 288 ? 34.75 4.812 -9.086 1 91 288 HIS B C 1
ATOM 5061 O O . HIS B 1 288 ? 35.344 5.863 -8.82 1 91 288 HIS B O 1
ATOM 5067 N N . PRO B 1 289 ? 35.219 3.568 -9.195 1 85.88 289 PRO B N 1
ATOM 5068 C CA . PRO B 1 289 ? 36.688 3.562 -9.133 1 85.88 289 PRO B CA 1
ATOM 5069 C C . PRO B 1 289 ? 37.312 4.344 -10.273 1 85.88 289 PRO B C 1
ATOM 5071 O O . PRO B 1 289 ? 36.812 4.316 -11.398 1 85.88 289 PRO B O 1
ATOM 5074 N N . ASN B 1 290 ? 38.312 5.098 -9.82 1 85.88 290 ASN B N 1
ATOM 5075 C CA . ASN B 1 290 ? 39.031 5.797 -10.875 1 85.88 290 ASN B CA 1
ATOM 5076 C C . ASN B 1 290 ? 40.062 4.891 -11.547 1 85.88 290 ASN B C 1
ATOM 5078 O O . ASN B 1 290 ? 40.125 3.693 -11.266 1 85.88 290 ASN B O 1
ATOM 5082 N N . GLU B 1 291 ? 40.844 5.398 -12.414 1 82.81 291 GLU B N 1
ATOM 5083 C CA . GLU B 1 291 ? 41.781 4.617 -13.211 1 82.81 291 GLU B CA 1
ATOM 5084 C C . GLU B 1 291 ? 42.781 3.861 -12.328 1 82.81 291 GLU B C 1
ATOM 5086 O O . GLU B 1 291 ? 43.094 2.701 -12.594 1 82.81 291 GLU B O 1
ATOM 5091 N N . SER B 1 292 ? 43.188 4.387 -11.25 1 78.62 292 SER B N 1
ATOM 5092 C CA . SER B 1 292 ? 44.188 3.771 -10.359 1 78.62 292 SER B CA 1
ATOM 5093 C C . SER B 1 292 ? 43.594 2.539 -9.672 1 78.62 292 SER B C 1
ATOM 5095 O O . SER B 1 292 ? 44.281 1.521 -9.531 1 78.62 292 SER B O 1
ATOM 5097 N N . LEU B 1 293 ? 42.406 2.615 -9.352 1 82 293 LEU B N 1
ATOM 5098 C CA . LEU B 1 293 ? 41.781 1.532 -8.617 1 82 293 LEU B CA 1
ATOM 5099 C C . LEU B 1 293 ? 41.25 0.456 -9.562 1 82 293 LEU B C 1
ATOM 5101 O O . LEU B 1 293 ? 41.156 -0.713 -9.188 1 82 293 LEU B O 1
ATOM 5105 N N . LYS B 1 294 ? 41 0.875 -10.758 1 81.88 294 LYS B N 1
ATOM 5106 C CA . LYS B 1 294 ? 40.5 -0.069 -11.75 1 81.88 294 LYS B CA 1
ATOM 5107 C C . LYS B 1 294 ? 41.5 -1.211 -11.977 1 81.88 294 LYS B C 1
ATOM 5109 O O . LYS B 1 294 ? 41.094 -2.346 -12.234 1 81.88 294 LYS B O 1
ATOM 5114 N N . GLN B 1 295 ? 42.688 -0.889 -11.906 1 78 295 GLN B N 1
ATOM 5115 C CA . GLN B 1 295 ? 43.719 -1.888 -12.141 1 78 295 GLN B CA 1
ATOM 5116 C C . GLN B 1 295 ? 43.625 -3.025 -11.125 1 78 295 GLN B C 1
ATOM 5118 O O . GLN B 1 295 ? 43.875 -4.184 -11.461 1 78 295 GLN B O 1
ATOM 5123 N N . GLY B 1 296 ? 43.188 -2.684 -9.93 1 74.88 296 GLY B N 1
ATOM 5124 C CA . GLY B 1 296 ? 43.094 -3.684 -8.883 1 74.88 296 GLY B CA 1
ATOM 5125 C C . GLY B 1 296 ? 41.688 -4.27 -8.734 1 74.88 296 GLY B C 1
ATOM 5126 O O . GLY B 1 296 ? 41.5 -5.246 -8 1 74.88 296 GLY B O 1
ATOM 5127 N N . TRP B 1 297 ? 40.75 -3.73 -9.391 1 81.19 297 TRP B N 1
ATOM 5128 C CA . TRP B 1 297 ? 39.344 -4.145 -9.25 1 81.19 297 TRP B CA 1
ATOM 5129 C C . TRP B 1 297 ? 38.844 -4.758 -10.539 1 81.19 297 TRP B C 1
ATOM 5131 O O . TRP B 1 297 ? 38.312 -4.055 -11.398 1 81.19 297 TRP B O 1
ATOM 5141 N N . LYS B 1 298 ? 39.062 -6.078 -10.695 1 76.94 298 LYS B N 1
ATOM 5142 C CA . LYS B 1 298 ? 38.469 -6.754 -11.844 1 76.94 298 LYS B CA 1
ATOM 5143 C C . LYS B 1 298 ? 36.969 -6.535 -11.891 1 76.94 298 LYS B C 1
ATOM 5145 O O . LYS B 1 298 ? 36.312 -6.473 -10.852 1 76.94 298 LYS B O 1
ATOM 5150 N N . ASN B 1 299 ? 36.438 -6.285 -12.984 1 80 299 ASN B N 1
ATOM 5151 C CA . ASN B 1 299 ? 35 -6.039 -13.195 1 80 299 ASN B CA 1
ATOM 5152 C C . ASN B 1 299 ? 34.562 -4.762 -12.5 1 80 299 ASN B C 1
ATOM 5154 O O . ASN B 1 299 ? 33.5 -4.746 -11.852 1 80 299 ASN B O 1
ATOM 5158 N N . TRP B 1 300 ? 35.406 -3.777 -12.547 1 82.88 300 TRP B N 1
ATOM 5159 C CA . TRP B 1 300 ? 35.188 -2.504 -11.875 1 82.88 300 TRP B CA 1
ATOM 5160 C C . TRP B 1 300 ? 33.844 -1.904 -12.281 1 82.88 300 TRP B C 1
ATOM 5162 O O . TRP B 1 300 ? 33.25 -1.117 -11.539 1 82.88 300 TRP B O 1
ATOM 5172 N N . LYS B 1 301 ? 33.281 -2.324 -13.359 1 82.69 301 LYS B N 1
ATOM 5173 C CA . LYS B 1 301 ? 32.031 -1.777 -13.852 1 82.69 301 LYS B CA 1
ATOM 5174 C C . LYS B 1 301 ? 30.859 -2.164 -12.938 1 82.69 301 LYS B C 1
ATOM 5176 O O . LYS B 1 301 ? 29.828 -1.493 -12.922 1 82.69 301 LYS B O 1
ATOM 5181 N N . ASP B 1 302 ? 31.125 -3.238 -12.148 1 88.06 302 ASP B N 1
ATOM 5182 C CA . ASP B 1 302 ? 30.078 -3.73 -11.266 1 88.06 302 ASP B CA 1
ATOM 5183 C C . ASP B 1 302 ? 30.234 -3.166 -9.852 1 88.06 302 ASP B C 1
ATOM 5185 O O . ASP B 1 302 ? 29.469 -3.52 -8.953 1 88.06 302 ASP B O 1
ATOM 5189 N N . LEU B 1 303 ? 31.219 -2.266 -9.758 1 90.12 303 LEU B N 1
ATOM 5190 C CA . LEU B 1 303 ? 31.531 -1.777 -8.422 1 90.12 303 LEU B CA 1
ATOM 5191 C C . LEU B 1 303 ? 31.125 -0.32 -8.258 1 90.12 303 LEU B C 1
ATOM 5193 O O . LEU B 1 303 ? 31.281 0.484 -9.18 1 90.12 303 LEU B O 1
ATOM 5197 N N . LEU B 1 304 ? 30.578 -0.053 -7.105 1 93.12 304 LEU B N 1
ATOM 5198 C CA . LEU B 1 304 ? 30.297 1.312 -6.668 1 93.12 304 LEU B CA 1
ATOM 5199 C C . LEU B 1 304 ? 30.781 1.533 -5.238 1 93.12 304 LEU B C 1
ATOM 5201 O O . LEU B 1 304 ? 30.703 0.623 -4.41 1 93.12 304 LEU B O 1
ATOM 5205 N N . VAL B 1 305 ? 31.281 2.67 -5.047 1 92.88 305 VAL B N 1
ATOM 5206 C CA . VAL B 1 305 ? 31.594 3.082 -3.686 1 92.88 305 VAL B CA 1
ATOM 5207 C C . VAL B 1 305 ? 30.516 4.027 -3.16 1 92.88 305 VAL B C 1
ATOM 5209 O O . VAL B 1 305 ? 30.141 4.984 -3.838 1 92.88 305 VAL B O 1
ATOM 5212 N N . VAL B 1 306 ? 30.062 3.74 -1.995 1 94.56 306 VAL B N 1
ATOM 5213 C CA . VAL B 1 306 ? 28.969 4.512 -1.42 1 94.56 306 VAL B CA 1
ATOM 5214 C C . VAL B 1 306 ? 29.422 5.156 -0.11 1 94.56 306 VAL B C 1
ATOM 5216 O O . VAL B 1 306 ? 30.031 4.496 0.729 1 94.56 306 VAL B O 1
ATOM 5219 N N . GLN B 1 307 ? 29.094 6.379 0.043 1 92.19 307 GLN B N 1
ATOM 5220 C CA . GLN B 1 307 ? 29.453 7.117 1.248 1 92.19 307 GLN B CA 1
ATOM 5221 C C . GLN B 1 307 ? 28.203 7.648 1.959 1 92.19 307 GLN B C 1
ATOM 5223 O O . GLN B 1 307 ? 27.391 8.352 1.358 1 92.19 307 GLN B O 1
ATOM 5228 N N . ASP B 1 308 ? 28.078 7.285 3.174 1 90.06 308 ASP B N 1
ATOM 5229 C CA . ASP B 1 308 ? 27 7.82 3.996 1 90.06 308 ASP B CA 1
ATOM 5230 C C . ASP B 1 308 ? 27.234 9.289 4.336 1 90.06 308 ASP B C 1
ATOM 5232 O O . ASP B 1 308 ? 28.312 9.656 4.805 1 90.06 308 ASP B O 1
ATOM 5236 N N . VAL B 1 309 ? 26.234 10.117 4.141 1 85.38 309 VAL B N 1
ATOM 5237 C CA . VAL B 1 309 ? 26.391 11.547 4.395 1 85.38 309 VAL B CA 1
ATOM 5238 C C . VAL B 1 309 ? 25.375 12.008 5.438 1 85.38 309 VAL B C 1
ATOM 5240 O O . VAL B 1 309 ? 25.094 13.203 5.551 1 85.38 309 VAL B O 1
ATOM 5243 N N . SER B 1 310 ? 24.719 11.109 6.125 1 74.62 310 SER B N 1
ATOM 5244 C CA . SER B 1 310 ? 23.641 11.453 7.062 1 74.62 310 SER B CA 1
ATOM 5245 C C . SER B 1 310 ? 24.188 12.188 8.281 1 74.62 310 SER B C 1
ATOM 5247 O O . SER B 1 310 ? 23.484 12.977 8.906 1 74.62 310 SER B O 1
ATOM 5249 N N . SER B 1 311 ? 25.422 11.867 8.773 1 64.25 311 SER B N 1
ATOM 5250 C CA . SER B 1 311 ? 25.938 12.406 10.023 1 64.25 311 SER B CA 1
ATOM 5251 C C . SER B 1 311 ? 26.438 13.836 9.844 1 64.25 311 SER B C 1
ATOM 5253 O O . SER B 1 311 ? 26.953 14.438 10.789 1 64.25 311 SER B O 1
ATOM 5255 N N . GLY B 1 312 ? 25.938 14.672 8.883 1 60.62 312 GLY B N 1
ATOM 5256 C CA . GLY B 1 312 ? 26.141 16.109 8.781 1 60.62 312 GLY B CA 1
ATOM 5257 C C . GLY B 1 312 ? 27.594 16.484 8.516 1 60.62 312 GLY B C 1
ATOM 5258 O O . GLY B 1 312 ? 27.891 17.625 8.172 1 60.62 312 GLY B O 1
ATOM 5259 N N . SER B 1 313 ? 28.531 15.703 9.062 1 56.81 313 SER B N 1
ATOM 5260 C CA . SER B 1 313 ? 29.891 16.219 8.93 1 56.81 313 SER B CA 1
ATOM 5261 C C . SER B 1 313 ? 30.344 16.188 7.477 1 56.81 313 SER B C 1
ATOM 5263 O O . SER B 1 313 ? 29.875 15.367 6.688 1 56.81 313 SER B O 1
ATOM 5265 N N . ALA B 1 314 ? 30.906 17.344 7.059 1 61.53 314 ALA B N 1
ATOM 5266 C CA . ALA B 1 314 ? 31.484 17.438 5.723 1 61.53 314 ALA B CA 1
ATOM 5267 C C . ALA B 1 314 ? 32.281 16.188 5.383 1 61.53 314 ALA B C 1
ATOM 5269 O O . ALA B 1 314 ? 33.406 15.992 5.895 1 61.53 314 ALA B O 1
ATOM 5270 N N . ASN B 1 315 ? 31.406 15.148 4.859 1 69.25 315 ASN B N 1
ATOM 5271 C CA . ASN B 1 315 ? 32.156 13.961 4.5 1 69.25 315 ASN B CA 1
ATOM 5272 C C . ASN B 1 315 ? 33.062 14.211 3.287 1 69.25 315 ASN B C 1
ATOM 5274 O O . ASN B 1 315 ? 32.594 14.727 2.268 1 69.25 315 ASN B O 1
ATOM 5278 N N . LYS B 1 316 ? 34.406 14.281 3.49 1 79 316 LYS B N 1
ATOM 5279 C CA . LYS B 1 316 ? 35.344 14.5 2.402 1 79 316 LYS B CA 1
ATOM 5280 C C . LYS B 1 316 ? 35.344 13.336 1.42 1 79 316 LYS B C 1
ATOM 5282 O O . LYS B 1 316 ? 35.219 12.172 1.824 1 79 316 LYS B O 1
ATOM 5287 N N . LYS B 1 317 ? 35.375 13.656 0.181 1 84.38 317 LYS B N 1
ATOM 5288 C CA . LYS B 1 317 ? 35.5 12.656 -0.875 1 84.38 317 LYS B CA 1
ATOM 5289 C C . LYS B 1 317 ? 36.781 11.836 -0.707 1 84.38 317 LYS B C 1
ATOM 5291 O O . LYS B 1 317 ? 37.875 12.398 -0.508 1 84.38 317 LYS B O 1
ATOM 5296 N N . PRO B 1 318 ? 36.656 10.555 -0.822 1 82.69 318 PRO B N 1
ATOM 5297 C CA . PRO B 1 318 ? 37.844 9.734 -0.756 1 82.69 318 PRO B CA 1
ATOM 5298 C C . PRO B 1 318 ? 38.719 9.875 -1.996 1 82.69 318 PRO B C 1
ATOM 5300 O O . PRO B 1 318 ? 38.281 10.352 -3.037 1 82.69 318 PRO B O 1
ATOM 5303 N N . HIS B 1 319 ? 39.938 9.461 -1.817 1 82.19 319 HIS B N 1
ATOM 5304 C CA . HIS B 1 319 ? 40.875 9.516 -2.936 1 82.19 319 HIS B CA 1
ATOM 5305 C C . HIS B 1 319 ? 40.625 8.367 -3.916 1 82.19 319 HIS B C 1
ATOM 5307 O O . HIS B 1 319 ? 40.094 7.324 -3.535 1 82.19 319 HIS B O 1
ATOM 5313 N N . ASN B 1 320 ? 40.969 8.578 -5.195 1 80.5 320 ASN B N 1
ATOM 5314 C CA . ASN B 1 320 ? 41.031 7.559 -6.238 1 80.5 320 ASN B CA 1
ATOM 5315 C C . ASN B 1 320 ? 39.625 7.109 -6.652 1 80.5 320 ASN B C 1
ATOM 5317 O O . ASN B 1 320 ? 39.438 5.961 -7.055 1 80.5 320 ASN B O 1
ATOM 5321 N N . ILE B 1 321 ? 38.719 7.953 -6.344 1 86.12 321 ILE B N 1
ATOM 5322 C CA . ILE B 1 321 ? 37.375 7.637 -6.812 1 86.12 321 ILE B CA 1
ATOM 5323 C C . ILE B 1 321 ? 36.781 8.828 -7.57 1 86.12 321 ILE B C 1
ATOM 5325 O O . ILE B 1 321 ? 37.219 9.961 -7.387 1 86.12 321 ILE B O 1
ATOM 5329 N N . ASP B 1 322 ? 35.844 8.531 -8.453 1 90.5 322 ASP B N 1
ATOM 5330 C CA . ASP B 1 322 ? 35.156 9.547 -9.234 1 90.5 322 ASP B CA 1
ATOM 5331 C C . ASP B 1 322 ? 33.656 9.562 -8.898 1 90.5 322 ASP B C 1
ATOM 5333 O O . ASP B 1 322 ? 33.062 8.516 -8.695 1 90.5 322 ASP B O 1
ATOM 5337 N N . ASP B 1 323 ? 33.094 10.742 -8.953 1 92 323 ASP B N 1
ATOM 5338 C CA . ASP B 1 323 ? 31.688 10.898 -8.633 1 92 323 ASP B CA 1
ATOM 5339 C C . ASP B 1 323 ? 30.812 10.172 -9.656 1 92 323 ASP B C 1
ATOM 5341 O O . ASP B 1 323 ? 31.078 10.227 -10.859 1 92 323 ASP B O 1
ATOM 5345 N N . HIS B 1 324 ? 29.875 9.461 -9.133 1 92.88 324 HIS B N 1
ATOM 5346 C CA . HIS B 1 324 ? 28.812 8.93 -9.977 1 92.88 324 HIS B CA 1
ATOM 5347 C C . HIS B 1 324 ? 27.641 9.906 -10.086 1 92.88 324 HIS B C 1
ATOM 5349 O O . HIS B 1 324 ? 27.031 10.273 -9.078 1 92.88 324 HIS B O 1
ATOM 5355 N N . THR B 1 325 ? 27.375 10.391 -11.289 1 90.88 325 THR B N 1
ATOM 5356 C CA . THR B 1 325 ? 26.234 11.25 -11.562 1 90.88 325 THR B CA 1
ATOM 5357 C C . THR B 1 325 ? 25.266 10.578 -12.539 1 90.88 325 THR B C 1
ATOM 5359 O O . THR B 1 325 ? 25.703 9.938 -13.492 1 90.88 325 THR B O 1
ATOM 5362 N N . CYS B 1 326 ? 24.062 10.57 -12.203 1 93.69 326 CYS B N 1
ATOM 5363 C CA . CYS B 1 326 ? 23.078 9.961 -13.086 1 93.69 326 CYS B CA 1
ATOM 5364 C C . CYS B 1 326 ? 21.766 10.734 -13.055 1 93.69 326 CYS B C 1
ATOM 5366 O O . CYS B 1 326 ? 21.516 11.516 -12.133 1 93.69 326 CYS B O 1
ATOM 5368 N N . ASP B 1 327 ? 20.953 10.508 -14.008 1 94.75 327 ASP B N 1
ATOM 5369 C CA . ASP B 1 327 ? 19.672 11.172 -14.156 1 94.75 327 ASP B CA 1
ATOM 5370 C C . ASP B 1 327 ? 18.703 10.734 -13.055 1 94.75 327 ASP B C 1
ATOM 5372 O O . ASP B 1 327 ? 17.828 11.5 -12.641 1 94.75 327 ASP B O 1
ATOM 5376 N N . LEU B 1 328 ? 18.828 9.562 -12.617 1 95.94 328 LEU B N 1
ATOM 5377 C CA . LEU B 1 328 ? 17.953 9.031 -11.586 1 95.94 328 LEU B CA 1
ATOM 5378 C C . LEU B 1 328 ? 18.078 9.82 -10.289 1 95.94 328 LEU B C 1
ATOM 5380 O O . LEU B 1 328 ? 17.078 10.258 -9.727 1 95.94 328 LEU B O 1
ATOM 5384 N N . ARG B 1 329 ? 19.234 10.031 -9.859 1 95.56 329 ARG B N 1
ATOM 5385 C CA . ARG B 1 329 ? 19.484 10.734 -8.602 1 95.56 329 ARG B CA 1
ATOM 5386 C C . ARG B 1 329 ? 19.125 12.211 -8.727 1 95.56 329 ARG B C 1
ATOM 5388 O O . ARG B 1 329 ? 18.609 12.812 -7.781 1 95.56 329 ARG B O 1
ATOM 5395 N N . ASP B 1 330 ? 19.375 12.758 -9.883 1 96.19 330 ASP B N 1
ATOM 5396 C CA . ASP B 1 330 ? 18.953 14.133 -10.141 1 96.19 330 ASP B CA 1
ATOM 5397 C C . ASP B 1 330 ? 17.438 14.266 -10.078 1 96.19 330 ASP B C 1
ATOM 5399 O O . ASP B 1 330 ? 16.906 15.234 -9.523 1 96.19 330 ASP B O 1
ATOM 5403 N N . LEU B 1 331 ? 16.812 13.305 -10.711 1 97.19 331 LEU B N 1
ATOM 5404 C CA . LEU B 1 331 ? 15.359 13.281 -10.695 1 97.19 331 LEU B CA 1
ATOM 5405 C C . LEU B 1 331 ? 14.828 13.312 -9.266 1 97.19 331 LEU B C 1
ATOM 5407 O O . LEU B 1 331 ? 13.914 14.07 -8.953 1 97.19 331 LEU B O 1
ATOM 5411 N N . VAL B 1 332 ? 15.391 12.492 -8.406 1 97.56 332 VAL B N 1
ATOM 5412 C CA . VAL B 1 332 ? 14.945 12.391 -7.02 1 97.56 332 VAL B CA 1
ATOM 5413 C C . VAL B 1 332 ? 15.172 13.727 -6.305 1 97.56 332 VAL B C 1
ATOM 5415 O O . VAL B 1 332 ? 14.25 14.273 -5.695 1 97.56 332 VAL B O 1
ATOM 5418 N N . THR B 1 333 ? 16.344 14.266 -6.434 1 95.69 333 THR B N 1
ATOM 5419 C CA . THR B 1 333 ? 16.703 15.5 -5.734 1 95.69 333 THR B CA 1
ATOM 5420 C C . THR B 1 333 ? 15.859 16.672 -6.23 1 95.69 333 THR B C 1
ATOM 5422 O O . THR B 1 333 ? 15.352 17.453 -5.43 1 95.69 333 THR B O 1
ATOM 5425 N N . GLU B 1 334 ? 15.688 16.766 -7.469 1 96.31 334 GLU B N 1
ATOM 5426 C CA . GLU B 1 334 ? 14.914 17.844 -8.055 1 96.31 334 GLU B CA 1
ATOM 5427 C C . GLU B 1 334 ? 13.438 17.75 -7.676 1 96.31 334 GLU B C 1
ATOM 5429 O O . GLU B 1 334 ? 12.797 18.75 -7.363 1 96.31 334 GLU B O 1
ATOM 5434 N N . SER B 1 335 ? 12.93 16.562 -7.754 1 96.94 335 SER B N 1
ATOM 5435 C CA . SER B 1 335 ? 11.523 16.344 -7.422 1 96.94 335 SER B CA 1
ATOM 5436 C C . SER B 1 335 ? 11.242 16.703 -5.969 1 96.94 335 SER B C 1
ATOM 5438 O O . SER B 1 335 ? 10.242 17.375 -5.668 1 96.94 335 SER B O 1
ATOM 5440 N N . LEU B 1 336 ? 12.109 16.281 -5.102 1 97.19 336 LEU B N 1
ATOM 5441 C CA . LEU B 1 336 ? 11.898 16.547 -3.682 1 97.19 336 LEU B CA 1
ATOM 5442 C C . LEU B 1 336 ? 12 18.031 -3.389 1 97.19 336 LEU B C 1
ATOM 5444 O O . LEU B 1 336 ? 11.227 18.578 -2.592 1 97.19 336 LEU B O 1
ATOM 5448 N N . SER B 1 337 ? 12.922 18.688 -4.016 1 94.88 337 SER B N 1
ATOM 5449 C CA . SER B 1 337 ? 13.07 20.125 -3.85 1 94.88 337 SER B CA 1
ATOM 5450 C C . SER B 1 337 ? 11.82 20.875 -4.32 1 94.88 337 SER B C 1
ATOM 5452 O O . SER B 1 337 ? 11.445 21.891 -3.738 1 94.88 337 SER B O 1
ATOM 5454 N N . GLY B 1 338 ? 11.211 20.359 -5.297 1 94.62 338 GLY B N 1
ATOM 5455 C CA . GLY B 1 338 ? 10.016 20.969 -5.848 1 94.62 338 GLY B CA 1
ATOM 5456 C C . GLY B 1 338 ? 8.812 20.859 -4.93 1 94.62 338 GLY B C 1
ATOM 5457 O O . GLY B 1 338 ? 7.828 21.594 -5.098 1 94.62 338 GLY B O 1
ATOM 5458 N N . LEU B 1 339 ? 8.891 20 -3.982 1 95.69 339 LEU B N 1
ATOM 5459 C CA . LEU B 1 339 ? 7.773 19.766 -3.078 1 95.69 339 LEU B CA 1
ATOM 5460 C C . LEU B 1 339 ? 7.809 20.75 -1.906 1 95.69 339 LEU B C 1
ATOM 5462 O O . LEU B 1 339 ? 6.824 20.891 -1.179 1 95.69 339 LEU B O 1
ATOM 5466 N N . LEU B 1 340 ? 8.945 21.453 -1.771 1 93.12 340 LEU B N 1
ATOM 5467 C CA . LEU B 1 340 ? 9.141 22.328 -0.619 1 93.12 340 LEU B CA 1
ATOM 5468 C C . LEU B 1 340 ? 8.484 23.672 -0.854 1 93.12 340 LEU B C 1
ATOM 5470 O O . LEU B 1 340 ? 9.172 24.688 -1.033 1 93.12 340 LEU B O 1
ATOM 5474 N N . ILE B 1 341 ? 7.184 23.703 -0.954 1 89.38 341 ILE B N 1
ATOM 5475 C CA . ILE B 1 341 ? 6.398 24.938 -1.106 1 89.38 341 ILE B CA 1
ATOM 5476 C C . ILE B 1 341 ? 5.637 25.219 0.185 1 89.38 341 ILE B C 1
ATOM 5478 O O . ILE B 1 341 ? 4.828 24.406 0.631 1 89.38 341 ILE B O 1
ATOM 5482 N N . ILE B 1 342 ? 5.875 26.281 0.785 1 86.75 342 ILE B N 1
ATOM 5483 C CA . ILE B 1 342 ? 5.188 26.688 2.008 1 86.75 342 ILE B CA 1
ATOM 5484 C C . ILE B 1 342 ? 3.83 27.297 1.659 1 86.75 342 ILE B C 1
ATOM 5486 O O . ILE B 1 342 ? 3.748 28.234 0.86 1 86.75 342 ILE B O 1
ATOM 5490 N N . PRO B 1 343 ? 2.873 26.719 2.205 1 91.38 343 PRO B N 1
ATOM 5491 C CA . PRO B 1 343 ? 1.558 27.297 1.911 1 91.38 343 PRO B CA 1
ATOM 5492 C C . PRO B 1 343 ? 1.402 28.719 2.443 1 91.38 343 PRO B C 1
ATOM 5494 O O . PRO B 1 343 ? 1.871 29.031 3.543 1 91.38 343 PRO B O 1
ATOM 5497 N N . PRO B 1 344 ? 0.772 29.516 1.66 1 93.38 344 PRO B N 1
ATOM 5498 C CA . PRO B 1 344 ? 0.487 30.859 2.156 1 93.38 344 PRO B CA 1
ATOM 5499 C C . PRO B 1 344 ? -0.643 30.891 3.182 1 93.38 344 PRO B C 1
ATOM 5501 O O . PRO B 1 344 ? -1.535 30.031 3.145 1 93.38 344 PRO B O 1
ATOM 5504 N N . GLY B 1 345 ? -0.541 31.812 4.137 1 96.75 345 GLY B N 1
ATOM 5505 C CA . GLY B 1 345 ? -1.687 32.031 5 1 96.75 345 GLY B CA 1
ATOM 5506 C C . GLY B 1 345 ? -2.893 32.594 4.266 1 96.75 345 GLY B C 1
ATOM 5507 O O . GLY B 1 345 ? -2.795 32.938 3.092 1 96.75 345 GLY B O 1
ATOM 5508 N N . LEU B 1 346 ? -3.984 32.625 4.984 1 98.19 346 LEU B N 1
ATOM 5509 C CA . LEU B 1 346 ? -5.238 33.062 4.387 1 98.19 346 LEU B CA 1
ATOM 5510 C C . LEU B 1 346 ? -5.297 34.594 4.312 1 98.19 346 LEU B C 1
ATOM 5512 O O . LEU B 1 346 ? -4.715 35.281 5.152 1 98.19 346 LEU B O 1
ATOM 5516 N N . GLN B 1 347 ? -6 35.125 3.318 1 98.31 347 GLN B N 1
ATOM 5517 C CA . GLN B 1 347 ? -6.25 36.562 3.189 1 98.31 347 GLN B CA 1
ATOM 5518 C C . GLN B 1 347 ? -7.527 36.969 3.92 1 98.31 347 GLN B C 1
ATOM 5520 O O . GLN B 1 347 ? -8.609 36.469 3.611 1 98.31 347 GLN B O 1
ATOM 5525 N N . LEU B 1 348 ? -7.367 37.875 4.773 1 97.94 348 LEU B N 1
ATOM 5526 C CA . LEU B 1 348 ? -8.477 38.312 5.625 1 97.94 348 LEU B CA 1
ATOM 5527 C C . LEU B 1 348 ? -9.648 38.781 4.781 1 97.94 348 LEU B C 1
ATOM 5529 O O . LEU B 1 348 ? -10.805 38.531 5.113 1 97.94 348 LEU B O 1
ATOM 5533 N N . SER B 1 349 ? -9.414 39.438 3.686 1 96.94 349 SER B N 1
ATOM 5534 C CA . SER B 1 349 ? -10.414 40.062 2.816 1 96.94 349 SER B CA 1
ATOM 5535 C C . SER B 1 349 ? -11.359 39 2.246 1 96.94 349 SER B C 1
ATOM 5537 O O . SER B 1 349 ? -12.492 39.312 1.869 1 96.94 349 SER B O 1
ATOM 5539 N N . ASP B 1 350 ? -10.93 37.781 2.182 1 96.69 350 ASP B N 1
ATOM 5540 C CA . ASP B 1 350 ? -11.734 36.688 1.616 1 96.69 350 ASP B CA 1
ATOM 5541 C C . ASP B 1 350 ? -12.859 36.281 2.566 1 96.69 350 ASP B C 1
ATOM 5543 O O . ASP B 1 350 ? -13.781 35.562 2.176 1 96.69 350 ASP B O 1
ATOM 5547 N N . PHE B 1 351 ? -12.812 36.75 3.754 1 96.56 351 PHE B N 1
ATOM 5548 C CA . PHE B 1 351 ? -13.766 36.281 4.754 1 96.56 351 PHE B CA 1
ATOM 5549 C C . PHE B 1 351 ? -14.602 37.438 5.297 1 96.56 351 PHE B C 1
ATOM 5551 O O . PHE B 1 351 ? -15.352 37.25 6.258 1 96.56 351 PHE B O 1
ATOM 5558 N N . ARG B 1 352 ? -14.43 38.594 4.742 1 88.75 352 ARG B N 1
ATOM 5559 C CA . ARG B 1 352 ? -15.195 39.75 5.145 1 88.75 352 ARG B CA 1
ATOM 5560 C C . ARG B 1 352 ? -16.312 40.062 4.152 1 88.75 352 ARG B C 1
ATOM 5562 O O . ARG B 1 352 ? -16.219 39.719 2.975 1 88.75 352 ARG B O 1
#

Sequence (704 aa):
MSVTQVDIDPEGDTLIILPHDPDAEDSEDEEVNDEAPEAEEPNSEEPGTEKPDPQSHFKVSMKHLILASPRAKKMFEGNYTETQPDTDGLRRWTFAPIFDPEAFEIVMNAIHGYTHKLPRTVTLGRLAKISAIVDDLDCSQSLWFFAKTWIAELNGDMNAVDLSQWILVSFVFDEPETFKVATGHAILEGDTRFNAIGLPIRPKISDTIDAAREQHIERITSELNSLIGKVREHDCHAQCKSLTFGTLTLELMSANLIFPSPPAPYLGLRLFSIHKMLESFKLPRVYHPNESLKQGWKNWKDLLVVQDVSSGSANKKPHNIDDHTCDLRDLVTESLSGLLIIPPGLQLSDFRMSVTQVDIDPEGDTLIILPHDPDAEDSEDEEVNDEAPEAEEPNSEEPGTEKPDPQSHFKVSMKHLILASPRAKKMFEGNYTETQPDTDGLRRWTFAPIFDPEAFEIVMNAIHGYTHKLPRTVTLGRLAKISAIVDDLDCSQSLWFFAKTWIAELNGDMNAVDLSQWILVSFVFDEPETFKVATGHAILEGDTRFNAIGLPIRPKISDTIDAAREQHIERITSELNSLIGKVREHDCHAQCKSLTFGTLTLELMSANLIFPSPPAPYLGLRLFSIHKMLESFKLPRVYHPNESLKQGWKNWKDLLVVQDVSSGSANKKPHNIDDHTCDLRDLVTESLSGLLIIPPGLQLSDFR